Protein AF-0000000080700950 (afdb_homodimer)

Sequence (596 aa):
MIGVIGSISTDFVVTTNRVPKQGETVYGQAFETTFGGKGANQAVAAARLGGRVQMFGCVGGDQFGQETKANLARNGVDVTAIKTIEDTTTGSAHITVFEGDNAIVYVPGANQEVTVDYLKSVEADLLACTYFVIQNEIPMPSIQYLIDLADAHDIKVTYDPAPFIEIDKAYLEKVDYLLPNETEAKEMFGDQDVDALLGQYPAQLLITMGGDGIRYHDGEVAVHVPAIKGEVVDTTGAGDTFSGAFTVALSKGNSLADAIQFASIAGSLSVQKFGAQGGMPTIDALKAHEKFNDSWQVMIGVIGSISTDFVVTTNRVPKQGETVYGQAFETTFGGKGANQAVAAARLGGRVQMFGCVGGDQFGQETKANLARNGVDVTAIKTIEDTTTGSAHITVFEGDNAIVYVPGANQEVTVDYLKSVEADLLACTYFVIQNEIPMPSIQYLIDLADAHDIKVTYDPAPFIEIDKAYLEKVDYLLPNETEAKEMFGDQDVDALLGQYPAQLLITMGGDGIRYHDGEVAVHVPAIKGEVVDTTGAGDTFSGAFTVALSKGNSLADAIQFASIAGSLSVQKFGAQGGMPTIDALKAHEKFNDSWQV

Nearest PDB structures (foldseek):
  7agh-assembly2_A  TM=8.611E-01  e=5.279E-25  Escherichia coli K-12
  7vtg-assembly2_D  TM=8.620E-01  e=3.568E-21  Escherichia coli
  7vtf-assembly1_A  TM=8.578E-01  e=5.994E-21  Escherichia coli
  7vtf-assembly1_B  TM=8.514E-01  e=1.597E-20  Escherichia coli
  2hlz-assembly1_B  TM=7.721E-01  e=1.436E-17  Homo sapiens

Structure (mmCIF, N/CA/C/O backbone):
data_AF-0000000080700950-model_v1
#
loop_
_entity.id
_entity.type
_entity.pdbx_description
1 polymer Ribokinase
#
loop_
_atom_site.group_PDB
_atom_site.id
_atom_site.type_symbol
_atom_site.label_atom_id
_atom_site.label_alt_id
_atom_site.label_comp_id
_atom_site.label_asym_id
_atom_site.label_entity_id
_atom_site.label_seq_id
_atom_site.pdbx_PDB_ins_code
_atom_site.Cartn_x
_atom_site.Cartn_y
_atom_site.Cartn_z
_atom_site.occupancy
_atom_site.B_iso_or_equiv
_atom_site.auth_seq_id
_atom_site.auth_comp_id
_atom_site.auth_asym_id
_atom_site.auth_atom_id
_atom_site.pdbx_PDB_model_num
ATOM 1 N N . MET A 1 1 ? -2.334 22.328 26.938 1 95.75 1 MET A N 1
ATOM 2 C CA . MET A 1 1 ? -2.428 21.172 26.047 1 95.75 1 MET A CA 1
ATOM 3 C C . MET A 1 1 ? -2.752 21.609 24.625 1 95.75 1 MET A C 1
ATOM 5 O O . MET A 1 1 ? -3.572 22.5 24.406 1 95.75 1 MET A O 1
ATOM 9 N N . ILE A 1 2 ? -2.01 21.125 23.672 1 98.75 2 ILE A N 1
ATOM 10 C CA . ILE A 1 2 ? -2.271 21.375 22.266 1 98.75 2 ILE A CA 1
ATOM 11 C C . ILE A 1 2 ? -3.125 20.25 21.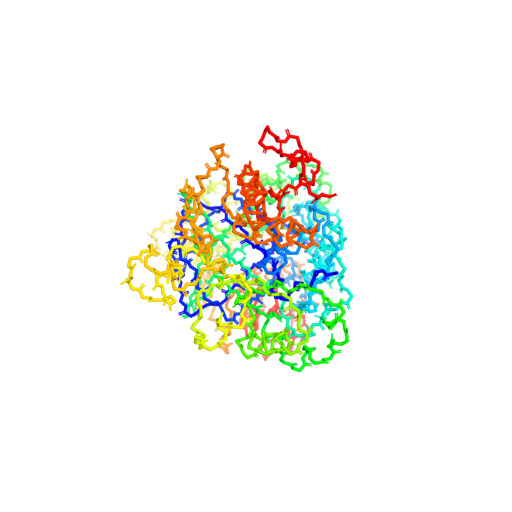688 1 98.75 2 ILE A C 1
ATOM 13 O O . ILE A 1 2 ? -2.74 19.078 21.75 1 98.75 2 ILE A O 1
ATOM 17 N N . GLY A 1 3 ? -4.332 20.547 21.234 1 98.88 3 GLY A N 1
ATOM 18 C CA . GLY A 1 3 ? -5.156 19.594 20.5 1 98.88 3 GLY A CA 1
ATOM 19 C C . GLY A 1 3 ? -4.93 19.641 19 1 98.88 3 GLY A C 1
ATOM 20 O O . GLY A 1 3 ? -5.133 20.688 18.375 1 98.88 3 GLY A O 1
ATOM 21 N N . VAL A 1 4 ? -4.441 18.578 18.453 1 98.94 4 VAL A N 1
ATOM 22 C CA . VAL A 1 4 ? -4.371 18.438 17 1 98.94 4 VAL A CA 1
ATOM 23 C C . VAL A 1 4 ? -5.562 17.641 16.484 1 98.94 4 VAL A C 1
ATOM 25 O O . VAL A 1 4 ? -5.762 16.484 16.891 1 98.94 4 VAL A O 1
ATOM 28 N N . ILE A 1 5 ? -6.422 18.234 15.664 1 98.94 5 ILE A N 1
ATOM 29 C CA . ILE A 1 5 ? -7.586 17.562 15.109 1 98.94 5 ILE A CA 1
ATOM 30 C C . ILE A 1 5 ? -7.406 17.359 13.609 1 98.94 5 ILE A C 1
ATOM 32 O O . ILE A 1 5 ? -7.301 18.344 12.859 1 98.94 5 ILE A O 1
ATOM 36 N N . GLY A 1 6 ? -7.305 16.078 13.227 1 98.44 6 GLY A N 1
ATOM 37 C CA . GLY A 1 6 ? -7.086 15.961 11.797 1 98.44 6 GLY A CA 1
ATOM 38 C C . GLY A 1 6 ? -6.832 14.531 11.352 1 98.44 6 GLY A C 1
ATOM 39 O O . GLY A 1 6 ? -7.34 13.586 11.953 1 98.44 6 GLY A O 1
ATOM 40 N N . SER A 1 7 ? -6.172 14.461 10.219 1 98.69 7 SER A N 1
ATOM 41 C CA . SER A 1 7 ? -6.039 13.195 9.5 1 98.69 7 SER A CA 1
ATOM 42 C C . SER A 1 7 ? -4.926 12.336 10.094 1 98.69 7 SER A C 1
ATOM 44 O O . SER A 1 7 ? -3.91 12.859 10.547 1 98.69 7 SER A O 1
ATOM 46 N N . ILE A 1 8 ? -5.133 11.102 10.125 1 98.81 8 ILE A N 1
ATOM 47 C CA . ILE A 1 8 ? -4.184 10.039 10.43 1 98.81 8 ILE A CA 1
ATOM 48 C C . ILE A 1 8 ? -4.125 9.047 9.266 1 98.81 8 ILE A C 1
ATOM 50 O O . ILE A 1 8 ? -5.152 8.492 8.867 1 98.81 8 ILE A O 1
ATOM 54 N N . SER A 1 9 ? -2.918 8.914 8.695 1 98.19 9 SER A N 1
ATOM 55 C CA . SER A 1 9 ? -2.861 8.086 7.496 1 98.19 9 SER A CA 1
ATOM 56 C C . SER A 1 9 ? -1.561 7.293 7.434 1 98.19 9 SER A C 1
ATOM 58 O O . SER A 1 9 ? -0.612 7.586 8.164 1 98.19 9 SER A O 1
ATOM 60 N N . THR A 1 10 ? -1.541 6.289 6.66 1 97.56 10 THR A N 1
ATOM 61 C CA . THR A 1 10 ? -0.337 5.578 6.242 1 97.56 10 THR A CA 1
ATOM 62 C C . THR A 1 10 ? 0.014 5.914 4.797 1 97.56 10 THR A C 1
ATOM 64 O O . THR A 1 10 ? -0.865 5.965 3.932 1 97.56 10 THR A O 1
ATOM 67 N N . ASP A 1 11 ? 1.273 6.188 4.598 1 96.44 11 ASP A N 1
ATOM 68 C CA . ASP A 1 11 ? 1.759 6.438 3.242 1 96.44 11 ASP A CA 1
ATOM 69 C C . ASP A 1 11 ? 2.396 5.188 2.646 1 96.44 11 ASP A C 1
ATOM 71 O O . ASP A 1 11 ? 3.314 4.609 3.234 1 96.44 11 ASP A O 1
ATOM 75 N N . PHE A 1 12 ? 1.87 4.75 1.514 1 96.25 12 PHE A N 1
ATOM 76 C CA . PHE A 1 12 ? 2.436 3.658 0.731 1 96.25 12 PHE A CA 1
ATOM 77 C C . PHE A 1 12 ? 3.254 4.195 -0.437 1 96.25 12 PHE A C 1
ATOM 79 O O . PHE A 1 12 ? 2.697 4.715 -1.406 1 96.25 12 PHE A O 1
ATOM 86 N N . VAL A 1 13 ? 4.594 4.004 -0.353 1 94.62 13 VAL A N 1
ATOM 87 C CA . VAL A 1 13 ? 5.484 4.648 -1.314 1 94.62 13 VAL A CA 1
ATOM 88 C C . VAL A 1 13 ? 6.16 3.588 -2.18 1 94.62 13 VAL A C 1
ATOM 90 O O . VAL A 1 13 ? 6.926 2.762 -1.674 1 94.62 13 VAL A O 1
ATOM 93 N N . VAL A 1 14 ? 5.863 3.566 -3.441 1 95.94 14 VAL A N 1
ATOM 94 C CA . VAL A 1 14 ? 6.527 2.666 -4.379 1 95.94 14 VAL A CA 1
ATOM 95 C C . VAL A 1 14 ? 7.375 3.473 -5.355 1 95.94 14 VAL A C 1
ATOM 97 O O . VAL A 1 14 ? 6.93 4.492 -5.883 1 95.94 14 VAL A O 1
ATOM 100 N N . THR A 1 15 ? 8.641 3.096 -5.508 1 95 15 THR A N 1
ATOM 101 C CA . THR A 1 15 ? 9.555 3.725 -6.445 1 95 15 THR A CA 1
ATOM 102 C C . THR A 1 15 ? 9.727 2.865 -7.695 1 95 15 THR A C 1
ATOM 104 O O . THR A 1 15 ? 9.922 1.652 -7.602 1 95 15 THR A O 1
ATOM 107 N N . THR A 1 16 ? 9.586 3.471 -8.875 1 95.12 16 THR A N 1
ATOM 108 C CA . THR A 1 16 ? 9.703 2.746 -10.133 1 95.12 16 THR A CA 1
ATOM 109 C C . THR A 1 16 ? 10.508 3.559 -11.148 1 95.12 16 THR A C 1
ATOM 111 O O . THR A 1 16 ? 10.703 4.762 -10.969 1 95.12 16 THR A O 1
ATOM 114 N N . ASN A 1 17 ? 11.125 2.916 -12.094 1 92.62 17 ASN A N 1
ATOM 115 C CA . ASN A 1 17 ? 11.844 3.598 -13.164 1 92.62 17 ASN A CA 1
ATOM 116 C C . ASN A 1 17 ? 10.953 3.822 -14.383 1 92.62 17 ASN A C 1
ATOM 118 O O . ASN A 1 17 ? 11.367 4.477 -15.344 1 92.62 17 ASN A O 1
ATOM 122 N N . ARG A 1 18 ? 9.781 3.289 -14.367 1 90.25 18 ARG A N 1
ATOM 123 C CA . ARG A 1 18 ? 8.805 3.449 -15.438 1 90.25 18 ARG A CA 1
ATOM 124 C C . ARG A 1 18 ? 7.383 3.463 -14.875 1 90.25 18 ARG A C 1
ATOM 126 O O . ARG A 1 18 ? 7.004 2.574 -14.109 1 90.25 18 ARG A O 1
ATOM 133 N N . VAL A 1 19 ? 6.566 4.488 -15.227 1 87.31 19 VAL A N 1
ATOM 134 C CA . VAL A 1 19 ? 5.172 4.539 -14.797 1 87.31 19 VAL A CA 1
ATOM 135 C C . VAL A 1 19 ? 4.336 3.594 -15.656 1 87.31 19 VAL A C 1
ATOM 137 O O . VAL A 1 19 ? 4.363 3.672 -16.891 1 87.31 19 VAL A O 1
ATOM 140 N N . PRO A 1 20 ? 3.637 2.693 -15.031 1 89.69 20 PRO A N 1
ATOM 141 C CA . PRO A 1 20 ? 2.832 1.771 -15.836 1 89.69 20 PRO A CA 1
ATOM 142 C C . PRO A 1 20 ? 1.659 2.461 -16.531 1 89.69 20 PRO A C 1
ATOM 144 O O . PRO A 1 20 ? 1.038 3.357 -15.953 1 89.69 20 PRO A O 1
ATOM 147 N N . LYS A 1 21 ? 1.437 2.053 -17.781 1 87.25 21 LYS A N 1
ATOM 148 C CA . LYS A 1 21 ? 0.192 2.414 -18.453 1 87.25 21 LYS A CA 1
ATOM 149 C C . LYS A 1 21 ? -0.954 1.509 -18.016 1 87.25 21 LYS A C 1
ATOM 151 O O . LYS A 1 21 ? -0.729 0.485 -17.359 1 87.25 21 LYS A O 1
ATOM 156 N N . GLN A 1 22 ? -2.203 1.988 -18.281 1 84.81 22 GLN A N 1
ATOM 157 C CA . GLN A 1 22 ? -3.338 1.112 -18 1 84.81 22 GLN A CA 1
ATOM 158 C C . GLN A 1 22 ? -3.154 -0.25 -18.672 1 84.81 22 GLN A C 1
ATOM 160 O O . GLN A 1 22 ? -2.74 -0.331 -19.828 1 84.81 22 GLN A O 1
ATOM 165 N N . GLY A 1 23 ? -3.434 -1.32 -17.938 1 81.69 23 GLY A N 1
ATOM 166 C CA . GLY A 1 23 ? -3.291 -2.678 -18.438 1 81.69 23 GLY A CA 1
ATOM 167 C C . GLY A 1 23 ? -1.865 -3.191 -18.375 1 81.69 23 GLY A C 1
ATOM 168 O O . GLY A 1 23 ? -1.596 -4.336 -18.734 1 81.69 23 GLY A O 1
ATOM 169 N N . GLU A 1 24 ? -0.97 -2.334 -17.875 1 87.56 24 GLU A N 1
ATOM 170 C CA . GLU A 1 24 ? 0.445 -2.691 -17.906 1 87.56 24 GLU A CA 1
ATOM 171 C C . GLU A 1 24 ? 0.968 -2.99 -16.516 1 87.56 24 GLU A C 1
ATOM 173 O O . GLU A 1 24 ? 0.492 -2.414 -15.523 1 87.56 24 GLU A O 1
ATOM 178 N N . THR A 1 25 ? 1.869 -3.951 -16.484 1 88.81 25 THR A N 1
ATOM 179 C CA . THR A 1 25 ? 2.648 -4.234 -15.281 1 88.81 25 THR A CA 1
ATOM 180 C C . THR A 1 25 ? 4.109 -3.836 -15.477 1 88.81 25 THR A C 1
ATOM 182 O O . THR A 1 25 ? 4.727 -4.195 -16.484 1 88.81 25 THR A O 1
ATOM 185 N N . VAL A 1 26 ? 4.613 -3.049 -14.586 1 93.81 26 VAL A N 1
ATOM 186 C CA . VAL A 1 26 ? 6.027 -2.699 -14.633 1 93.81 26 VAL A CA 1
ATOM 187 C C . VAL A 1 26 ? 6.707 -3.119 -13.328 1 93.81 26 VAL A C 1
ATOM 189 O O . VAL A 1 26 ? 6.035 -3.35 -12.32 1 93.81 26 VAL A O 1
ATOM 192 N N . TYR A 1 27 ? 8.047 -3.256 -13.375 1 93.12 27 TYR A N 1
ATOM 193 C CA . TYR A 1 27 ? 8.805 -3.592 -12.172 1 93.12 27 TYR A CA 1
ATOM 194 C C . TYR A 1 27 ? 9.195 -2.334 -11.398 1 93.12 27 TYR A C 1
ATOM 196 O O . TYR A 1 27 ? 9.648 -1.353 -11.992 1 93.12 27 TYR A O 1
ATOM 204 N N . GLY A 1 28 ? 8.938 -2.359 -10.18 1 94.81 28 GLY A N 1
ATOM 205 C CA . GLY A 1 28 ? 9.391 -1.305 -9.289 1 94.81 28 GLY A CA 1
ATOM 206 C C . GLY A 1 28 ? 10.758 -1.578 -8.688 1 94.81 28 GLY A C 1
ATOM 207 O O . GLY A 1 28 ? 11.273 -2.689 -8.789 1 94.81 28 GLY A O 1
ATOM 208 N N . GLN A 1 29 ? 11.32 -0.558 -7.996 1 93.56 29 GLN A N 1
ATOM 209 C CA . GLN A 1 29 ? 12.656 -0.632 -7.414 1 93.56 29 GLN A CA 1
ATOM 210 C C . GLN A 1 29 ? 12.586 -0.815 -5.898 1 93.56 29 GLN A C 1
ATOM 212 O O . GLN A 1 29 ? 13.422 -1.506 -5.312 1 93.56 29 GLN A O 1
ATOM 217 N N . ALA A 1 30 ? 11.594 -0.174 -5.367 1 93.62 30 ALA A N 1
ATOM 218 C CA . ALA A 1 30 ? 11.508 -0.186 -3.908 1 93.62 30 ALA A CA 1
ATOM 219 C C . ALA A 1 30 ? 10.078 0.092 -3.445 1 93.62 30 ALA A C 1
ATOM 221 O O . ALA A 1 30 ? 9.297 0.715 -4.164 1 93.62 30 ALA A O 1
ATOM 222 N N . PHE A 1 31 ? 9.836 -0.435 -2.264 1 95.06 31 PHE A N 1
ATOM 223 C CA . PHE A 1 31 ? 8.578 -0.182 -1.574 1 95.06 31 PHE A CA 1
ATOM 224 C C . PHE A 1 31 ? 8.82 0.089 -0.093 1 95.06 31 PHE A C 1
ATOM 226 O O . PHE A 1 31 ? 9.648 -0.566 0.537 1 95.06 31 PHE A O 1
ATOM 233 N N . GLU A 1 32 ? 8.047 1.122 0.414 1 92.44 32 GLU A N 1
ATOM 234 C CA . GLU A 1 32 ? 8.086 1.389 1.849 1 92.44 32 GLU A CA 1
ATOM 235 C C . GLU A 1 32 ? 6.77 1.979 2.34 1 92.44 32 GLU A C 1
ATOM 237 O O . GLU A 1 32 ? 6.02 2.574 1.562 1 92.44 32 GLU A O 1
ATOM 242 N N . THR A 1 33 ? 6.461 1.729 3.568 1 93.38 33 THR A N 1
ATOM 243 C CA . THR A 1 33 ? 5.359 2.393 4.25 1 93.38 33 THR A CA 1
ATOM 244 C C . THR A 1 33 ? 5.883 3.424 5.246 1 93.38 33 THR A C 1
ATOM 246 O O . THR A 1 33 ? 6.887 3.188 5.926 1 93.38 33 THR A O 1
ATOM 249 N N . THR A 1 34 ? 5.328 4.562 5.293 1 94.12 34 THR A N 1
ATOM 250 C CA . THR A 1 34 ? 5.625 5.582 6.293 1 94.12 34 THR A CA 1
ATOM 251 C C . THR A 1 34 ? 4.344 6.109 6.926 1 94.12 34 THR A C 1
ATOM 253 O O . THR A 1 34 ? 3.244 5.84 6.438 1 94.12 34 THR A O 1
ATOM 256 N N . PHE A 1 35 ? 4.48 6.73 8.031 1 97 35 PHE A N 1
ATOM 257 C CA . PHE A 1 35 ? 3.344 7.34 8.711 1 97 35 PHE A CA 1
ATOM 258 C C . PHE A 1 35 ? 3.049 8.727 8.141 1 97 35 PHE A C 1
ATOM 260 O O . PHE A 1 35 ? 3.965 9.516 7.906 1 97 35 PHE A O 1
ATOM 267 N N . GLY A 1 36 ? 1.742 8.938 7.859 1 96.62 36 GLY A N 1
ATOM 268 C CA . GLY A 1 36 ? 1.329 10.203 7.273 1 96.62 36 GLY A CA 1
ATOM 269 C C . GLY A 1 36 ? 0.028 10.734 7.852 1 96.62 36 GLY A C 1
ATOM 270 O O . GLY A 1 36 ? -0.382 10.328 8.938 1 96.62 36 GLY A O 1
ATOM 271 N N . GLY A 1 37 ? -0.574 11.656 7.059 1 97.19 37 GLY A N 1
ATOM 272 C CA . GLY A 1 37 ? -1.686 12.453 7.562 1 97.19 37 GLY A CA 1
ATOM 273 C C . GLY A 1 37 ? -1.253 13.789 8.141 1 97.19 37 GLY A C 1
ATOM 274 O O . GLY A 1 37 ? -0.481 13.836 9.094 1 97.19 37 GLY A O 1
ATOM 275 N N . LYS A 1 38 ? -1.785 14.758 7.543 1 97.62 38 LYS A N 1
ATOM 276 C CA . LYS A 1 38 ? -1.337 16.078 7.973 1 97.62 38 LYS A CA 1
ATOM 277 C C . LYS A 1 38 ? -1.528 16.266 9.477 1 97.62 38 LYS A C 1
ATOM 279 O O . LYS A 1 38 ? -0.648 16.797 10.156 1 97.62 38 LYS A O 1
ATOM 284 N N . GLY A 1 39 ? -2.684 15.898 9.945 1 98.62 39 GLY A N 1
ATOM 285 C CA . GLY A 1 39 ? -2.912 15.977 11.375 1 98.62 39 GLY A CA 1
ATOM 286 C C . GLY A 1 39 ? -1.891 15.203 12.188 1 98.62 39 GLY A C 1
ATOM 287 O O . GLY A 1 39 ? -1.271 15.75 13.102 1 98.62 39 GLY A O 1
ATOM 288 N N . ALA A 1 40 ? -1.73 13.969 11.859 1 98.81 40 ALA A N 1
ATOM 289 C CA . ALA A 1 40 ? -0.778 13.117 12.562 1 98.81 40 ALA A CA 1
ATOM 290 C C . ALA A 1 40 ? 0.638 13.68 12.469 1 98.81 40 ALA A C 1
ATOM 292 O O . ALA A 1 40 ? 1.39 13.656 13.445 1 98.81 40 ALA A O 1
ATOM 293 N N . ASN A 1 41 ? 1.031 14.125 11.312 1 98.38 41 ASN A N 1
ATOM 294 C CA . ASN A 1 41 ? 2.342 14.742 11.133 1 98.38 41 ASN A CA 1
ATOM 295 C C . ASN A 1 41 ? 2.537 15.93 12.062 1 98.38 41 ASN A C 1
ATOM 297 O O . ASN A 1 41 ? 3.574 16.047 12.719 1 98.38 41 ASN A O 1
ATOM 301 N N . GLN A 1 42 ? 1.58 16.781 12.07 1 98.81 42 GLN A N 1
ATOM 302 C CA . GLN A 1 42 ? 1.662 17.969 12.898 1 98.81 42 GLN A CA 1
ATOM 303 C C . GLN A 1 42 ? 1.72 17.609 14.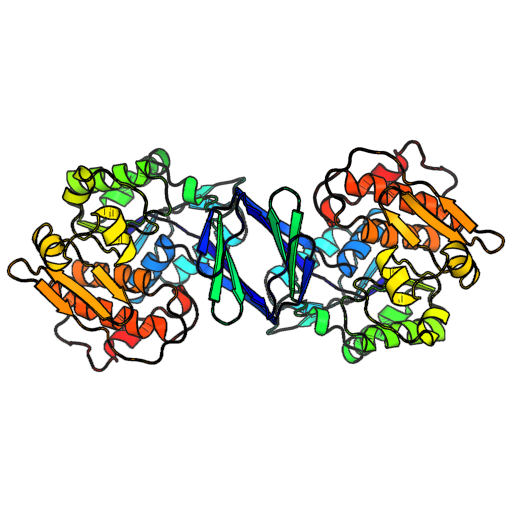383 1 98.81 42 GLN A C 1
ATOM 305 O O . GLN A 1 42 ? 2.441 18.25 15.156 1 98.81 42 GLN A O 1
ATOM 310 N N . ALA A 1 43 ? 0.988 16.594 14.781 1 98.88 43 ALA A N 1
ATOM 311 C CA . ALA A 1 43 ? 1 16.125 16.156 1 98.88 43 ALA A CA 1
ATOM 312 C C . ALA A 1 43 ? 2.383 15.609 16.562 1 98.88 43 ALA A C 1
ATOM 314 O O . ALA A 1 43 ? 2.9 15.961 17.625 1 98.88 43 ALA A O 1
ATOM 315 N N . VAL A 1 44 ? 2.979 14.812 15.703 1 98.81 44 VAL A N 1
ATOM 316 C CA . VAL A 1 44 ? 4.301 14.258 15.977 1 98.81 44 VAL A CA 1
ATOM 317 C C . VAL A 1 44 ? 5.328 15.383 16.062 1 98.81 44 VAL A C 1
ATOM 319 O O . VAL A 1 44 ? 6.164 15.406 16.969 1 98.81 44 VAL A O 1
ATOM 322 N N . ALA A 1 45 ? 5.25 16.312 15.102 1 98.62 45 ALA A N 1
ATOM 323 C CA . ALA A 1 45 ? 6.168 17.453 15.102 1 98.62 45 ALA A CA 1
ATOM 324 C C . ALA A 1 45 ? 6.074 18.219 16.422 1 98.62 45 ALA A C 1
ATOM 326 O O . ALA A 1 45 ? 7.098 18.531 17.031 1 98.62 45 ALA A O 1
ATOM 327 N N . ALA A 1 46 ? 4.887 18.516 16.859 1 98.75 46 ALA A N 1
ATOM 328 C CA . ALA A 1 46 ? 4.664 19.266 18.078 1 98.75 46 ALA A CA 1
ATOM 329 C C . ALA A 1 46 ? 5.18 18.5 19.297 1 98.75 46 ALA A C 1
ATOM 331 O O . ALA A 1 46 ? 5.875 19.062 20.156 1 98.75 46 ALA A O 1
ATOM 332 N N . ALA A 1 47 ? 4.871 17.219 19.344 1 98.75 47 ALA A N 1
ATOM 333 C CA . ALA A 1 47 ? 5.25 16.406 20.5 1 98.75 47 ALA A CA 1
ATOM 334 C C . ALA A 1 47 ? 6.766 16.266 20.594 1 98.75 47 ALA A C 1
ATOM 336 O O . ALA A 1 47 ? 7.336 16.406 21.688 1 98.75 47 ALA A O 1
ATOM 337 N N . ARG A 1 48 ? 7.426 16.031 19.516 1 98.44 48 ARG A N 1
ATOM 338 C CA . ARG A 1 48 ? 8.875 15.859 19.5 1 98.44 48 ARG A CA 1
ATOM 339 C C . ARG A 1 48 ? 9.578 17.141 19.969 1 98.44 48 ARG A C 1
ATOM 341 O O . ARG A 1 48 ? 10.711 17.078 20.453 1 98.44 48 ARG A O 1
ATOM 348 N N . LEU A 1 49 ? 8.922 18.234 19.828 1 98.19 49 LEU A N 1
ATOM 349 C CA . LEU A 1 49 ? 9.539 19.516 20.141 1 98.19 49 LEU A CA 1
ATOM 350 C C . LEU A 1 49 ? 9.094 20.016 21.516 1 98.19 49 LEU A C 1
ATOM 352 O O . LEU A 1 49 ? 9.211 21.203 21.828 1 98.19 49 LEU A O 1
ATOM 356 N N . GLY A 1 50 ? 8.438 19.078 22.312 1 97.12 50 GLY A N 1
ATOM 357 C CA . GLY A 1 50 ? 8.203 19.344 23.719 1 97.12 50 GLY A CA 1
ATOM 358 C C . GLY A 1 50 ? 6.77 19.75 24.016 1 97.12 50 GLY A C 1
ATOM 359 O O . GLY A 1 50 ? 6.441 20.109 25.141 1 97.12 50 GLY A O 1
ATOM 360 N N . GLY A 1 51 ? 5.902 19.734 23.078 1 98.12 51 GLY A N 1
ATOM 361 C CA . GLY A 1 51 ? 4.5 20.047 23.312 1 98.12 51 GLY A CA 1
ATOM 362 C C . GLY A 1 51 ? 3.752 18.938 24.016 1 98.12 51 GLY A C 1
ATOM 363 O O . GLY A 1 51 ? 4.055 17.75 23.828 1 98.12 51 GLY A O 1
ATOM 364 N N . ARG A 1 52 ? 2.887 19.266 24.922 1 98.25 52 ARG A N 1
ATOM 365 C CA . ARG A 1 52 ? 1.871 18.328 25.406 1 98.25 52 ARG A CA 1
ATOM 366 C C . ARG A 1 52 ? 0.711 18.234 24.422 1 98.25 52 ARG A C 1
ATOM 368 O O . ARG A 1 52 ? -0.125 19.141 24.344 1 98.25 52 ARG A O 1
ATOM 375 N N . VAL A 1 53 ? 0.672 17.141 23.703 1 98.81 53 VAL A N 1
ATOM 376 C CA . VAL A 1 53 ? -0.187 17.078 22.531 1 98.81 53 VAL A CA 1
ATOM 377 C C . VAL A 1 53 ? -1.211 15.953 22.703 1 98.81 53 VAL A C 1
ATOM 379 O O . VAL A 1 53 ? -0.872 14.859 23.156 1 98.81 53 VAL A O 1
ATOM 382 N N . GLN A 1 54 ? -2.426 16.203 22.406 1 98.94 54 GLN A N 1
ATOM 383 C CA . GLN A 1 54 ? -3.459 15.18 22.234 1 98.94 54 GLN A CA 1
ATOM 384 C C . GLN A 1 54 ? -3.975 15.172 20.797 1 98.94 54 GLN A C 1
ATOM 386 O O . GLN A 1 54 ? -4.266 16.234 20.219 1 98.94 54 GLN A O 1
ATOM 391 N N . MET A 1 55 ? -4.027 14 20.203 1 98.94 55 MET A N 1
ATOM 392 C CA . MET A 1 55 ? -4.527 13.828 18.844 1 98.94 55 MET A CA 1
ATOM 393 C C . MET A 1 55 ? -6.004 13.453 18.844 1 98.94 55 MET A C 1
ATOM 395 O O . MET A 1 55 ? -6.426 12.562 19.578 1 98.94 55 MET A O 1
ATOM 399 N N . PHE A 1 56 ? -6.793 14.203 18.125 1 98.94 56 PHE A N 1
ATOM 400 C CA . PHE A 1 56 ? -8.188 13.883 17.844 1 98.94 56 PHE A CA 1
ATOM 401 C C . PHE A 1 56 ? -8.375 13.461 16.391 1 98.94 56 PHE A C 1
ATOM 403 O O . PHE A 1 56 ? -8.016 14.203 15.477 1 98.94 56 PHE A O 1
ATOM 410 N N . GLY A 1 57 ? -8.844 12.344 16.141 1 98.88 57 GLY A N 1
ATOM 411 C CA . GLY A 1 57 ? -9.016 11.781 14.82 1 98.88 57 GLY A CA 1
ATOM 412 C C . GLY A 1 57 ? -9.57 10.375 14.836 1 98.88 57 GLY A C 1
ATOM 413 O O . GLY A 1 57 ? -9.93 9.852 15.891 1 98.88 57 GLY A O 1
ATOM 414 N N . CYS A 1 58 ? -9.727 9.828 13.656 1 98.88 58 CYS A N 1
ATOM 415 C CA . CYS A 1 58 ? -10.281 8.492 13.5 1 98.88 58 CYS A CA 1
ATOM 416 C C . CYS A 1 58 ? -9.359 7.605 12.672 1 98.88 58 CYS A C 1
ATOM 418 O O . CYS A 1 58 ? -8.688 8.086 11.758 1 98.88 58 CYS A O 1
ATOM 420 N N . VAL A 1 59 ? -9.297 6.352 13.031 1 98.75 59 VAL A N 1
ATOM 421 C CA . VAL A 1 59 ? -8.586 5.332 12.266 1 98.75 59 VAL A CA 1
ATOM 422 C C . VAL A 1 59 ? -9.516 4.152 11.984 1 98.75 59 VAL A C 1
ATOM 424 O O . VAL A 1 59 ? -10.57 4.023 12.617 1 98.75 59 VAL A O 1
ATOM 427 N N . GLY A 1 60 ? -9.211 3.41 10.969 1 98 60 GLY A N 1
ATOM 428 C CA . GLY A 1 60 ? -9.977 2.213 10.672 1 98 60 GLY A CA 1
ATOM 429 C C . GLY A 1 60 ? -9.672 1.06 11.609 1 98 60 GLY A C 1
ATOM 430 O O . GLY A 1 60 ? -8.727 1.127 12.398 1 98 60 GLY A O 1
ATOM 431 N N . GLY A 1 61 ? -10.578 0.022 11.578 1 95.88 61 GLY A N 1
ATOM 432 C CA . GLY A 1 61 ? -10.344 -1.186 12.359 1 95.88 61 GLY A CA 1
ATOM 433 C C . GLY A 1 61 ? -9.336 -2.125 11.719 1 95.88 61 GLY A C 1
ATOM 434 O O . GLY A 1 61 ? -9.461 -3.346 11.836 1 95.88 61 GLY A O 1
ATOM 435 N N . ASP A 1 62 ? -8.391 -1.614 11.008 1 92.88 62 ASP A N 1
ATOM 436 C CA . ASP A 1 62 ? -7.395 -2.412 10.312 1 92.88 62 ASP A CA 1
ATOM 437 C C . ASP A 1 62 ? -6.031 -2.303 10.984 1 92.88 62 ASP A C 1
ATOM 439 O O . ASP A 1 62 ? -5.895 -1.642 12.016 1 92.88 62 ASP A O 1
ATOM 443 N N . GLN A 1 63 ? -5.039 -3.037 10.445 1 91.31 63 GLN A N 1
ATOM 444 C CA . GLN A 1 63 ? -3.707 -3.068 11.047 1 91.31 63 GLN A CA 1
ATOM 445 C C . GLN A 1 63 ? -3.041 -1.697 10.977 1 91.31 63 GLN A C 1
ATOM 447 O O . GLN A 1 63 ? -2.283 -1.324 11.875 1 91.31 63 GLN A O 1
ATOM 452 N N . PHE A 1 64 ? -3.344 -0.959 9.977 1 96 64 PHE A N 1
ATOM 453 C CA . PHE A 1 64 ? -2.727 0.35 9.805 1 96 64 PHE A CA 1
ATOM 454 C C . PHE A 1 64 ? -3.203 1.318 10.883 1 96 64 PHE A C 1
ATOM 456 O O . PHE A 1 64 ? -2.438 2.166 11.344 1 96 64 PHE A O 1
ATOM 463 N N . GLY A 1 65 ? -4.52 1.199 11.195 1 97.69 65 GLY A N 1
ATOM 464 C CA . GLY A 1 65 ? -5.02 1.986 12.312 1 97.69 65 GLY A CA 1
ATOM 465 C C . GLY A 1 65 ? -4.285 1.721 13.609 1 97.69 65 GLY A C 1
ATOM 466 O O . GLY A 1 65 ? -3.914 2.656 14.32 1 97.69 65 GLY A O 1
ATOM 467 N N . GLN A 1 66 ? -4 0.472 13.875 1 96.31 66 GLN A N 1
ATOM 468 C CA . GLN A 1 66 ? -3.264 0.089 15.078 1 96.31 66 GLN A CA 1
ATOM 469 C C . GLN A 1 66 ? -1.839 0.632 15.047 1 96.31 66 GLN A C 1
ATOM 471 O O . GLN A 1 66 ? -1.354 1.178 16.047 1 96.31 66 GLN A O 1
ATOM 476 N N . GLU A 1 67 ? -1.235 0.53 13.922 1 95.81 67 GLU A N 1
ATOM 477 C CA . GLU A 1 67 ? 0.157 0.946 13.789 1 95.81 67 GLU A CA 1
ATOM 478 C C . GLU A 1 67 ? 0.294 2.463 13.898 1 95.81 67 GLU A C 1
ATOM 480 O O . GLU A 1 67 ? 1.247 2.963 14.492 1 95.81 67 GLU A O 1
ATOM 485 N N . THR A 1 68 ? -0.608 3.154 13.281 1 98.19 68 THR A N 1
ATOM 486 C CA . THR A 1 68 ? -0.541 4.613 13.312 1 98.19 68 THR A CA 1
ATOM 487 C C . THR A 1 68 ? -0.766 5.129 14.734 1 98.19 68 THR A C 1
ATOM 489 O O . THR A 1 68 ? -0.087 6.055 15.18 1 98.19 68 THR A O 1
ATOM 492 N N . LYS A 1 69 ? -1.723 4.527 15.469 1 98.38 69 LYS A N 1
ATOM 493 C CA . LYS A 1 69 ? -1.951 4.906 16.859 1 98.38 69 LYS A CA 1
ATOM 494 C C . LYS A 1 69 ? -0.715 4.633 17.719 1 98.38 69 LYS A C 1
ATOM 496 O O . LYS A 1 69 ? -0.305 5.48 18.516 1 98.38 69 LYS A O 1
ATOM 501 N N . ALA A 1 70 ? -0.15 3.469 17.531 1 98.12 70 ALA A N 1
ATOM 502 C CA . ALA A 1 70 ? 1.047 3.1 18.281 1 98.12 70 ALA A CA 1
ATOM 503 C C . ALA A 1 70 ? 2.197 4.059 18 1 98.12 70 ALA A C 1
ATOM 505 O O . ALA A 1 70 ? 2.949 4.43 18.891 1 98.12 70 ALA A O 1
ATOM 506 N N . ASN A 1 71 ? 2.346 4.398 16.766 1 98.12 71 ASN A N 1
ATOM 507 C CA . ASN A 1 71 ? 3.395 5.336 16.375 1 98.12 71 ASN A CA 1
ATOM 508 C C . ASN A 1 71 ? 3.215 6.691 17.047 1 98.12 71 ASN A C 1
ATOM 510 O O . ASN A 1 71 ? 4.18 7.281 17.531 1 98.12 71 ASN A O 1
ATOM 514 N N . LEU A 1 72 ? 1.969 7.191 16.984 1 98.75 72 LEU A N 1
ATOM 515 C CA . LEU A 1 72 ? 1.681 8.461 17.641 1 98.75 72 LEU A CA 1
ATOM 516 C C . LEU A 1 72 ? 2.045 8.391 19.125 1 98.75 72 LEU A C 1
ATOM 518 O O . LEU A 1 72 ? 2.717 9.289 19.641 1 98.75 72 LEU A O 1
ATOM 522 N N . ALA A 1 73 ? 1.671 7.297 19.766 1 98.69 73 ALA A N 1
ATOM 523 C CA . ALA A 1 73 ? 1.952 7.117 21.188 1 98.69 73 ALA A CA 1
ATOM 524 C C . ALA A 1 73 ? 3.455 7.059 21.453 1 98.69 73 ALA A C 1
ATOM 526 O O . ALA A 1 73 ? 3.949 7.652 22.406 1 98.69 73 ALA A O 1
ATOM 527 N N . ARG A 1 74 ? 4.188 6.371 20.641 1 98 74 ARG A N 1
ATOM 528 C CA . ARG A 1 74 ? 5.633 6.246 20.781 1 98 74 ARG A CA 1
ATOM 529 C C . ARG A 1 74 ? 6.312 7.605 20.656 1 98 74 ARG A C 1
ATOM 531 O O . ARG A 1 74 ? 7.379 7.828 21.234 1 98 74 ARG A O 1
ATOM 538 N N . ASN A 1 75 ? 5.664 8.516 19.953 1 98.5 75 ASN A N 1
ATOM 539 C CA . ASN A 1 75 ? 6.223 9.852 19.766 1 98.5 75 ASN A CA 1
ATOM 540 C C . ASN A 1 75 ? 5.711 10.82 20.828 1 98.5 75 ASN A C 1
ATOM 542 O O . ASN A 1 75 ? 5.867 12.039 20.688 1 98.5 75 ASN A O 1
ATOM 546 N N . GLY A 1 76 ? 4.996 10.336 21.828 1 98.25 76 GLY A N 1
ATOM 547 C CA . GLY A 1 76 ? 4.594 11.141 22.953 1 98.25 76 GLY A CA 1
ATOM 548 C C . GLY A 1 76 ? 3.242 11.805 22.781 1 98.25 76 GLY A C 1
ATOM 549 O O . GLY A 1 76 ? 2.896 12.734 23.5 1 98.25 76 GLY A O 1
ATOM 550 N N . VAL A 1 77 ? 2.467 11.406 21.812 1 98.81 77 VAL A N 1
ATOM 551 C CA . VAL A 1 77 ? 1.146 11.969 21.547 1 98.81 77 VAL A CA 1
ATOM 552 C C . VAL A 1 77 ? 0.088 11.188 22.328 1 98.81 77 VAL A C 1
ATOM 554 O O . VAL A 1 77 ? 0.096 9.953 22.328 1 98.81 77 VAL A O 1
ATOM 557 N N . ASP A 1 78 ? -0.717 11.883 23.094 1 98.88 78 ASP A N 1
ATOM 558 C CA . ASP A 1 78 ? -1.874 11.25 23.734 1 98.88 78 ASP A CA 1
ATOM 559 C C . ASP A 1 78 ? -2.898 10.812 22.688 1 98.88 78 ASP A C 1
ATOM 561 O O . ASP A 1 78 ? -3.461 11.648 21.969 1 98.88 78 ASP A O 1
ATOM 565 N N . VAL A 1 79 ? -3.203 9.555 22.625 1 98.88 79 VAL A N 1
ATOM 566 C CA . VAL A 1 79 ? -4.027 9.016 21.547 1 98.88 79 VAL A CA 1
ATOM 567 C C . VAL A 1 79 ? -5.371 8.555 22.109 1 98.88 79 VAL A C 1
ATOM 569 O O . VAL A 1 79 ? -6.109 7.816 21.453 1 98.88 79 VAL A O 1
ATOM 572 N N . THR A 1 80 ? -5.742 8.938 23.281 1 98.56 80 THR A N 1
ATOM 573 C CA . THR A 1 80 ? -6.91 8.422 23.984 1 98.56 80 THR A CA 1
ATOM 574 C C . THR A 1 80 ? -8.195 8.844 23.281 1 98.56 80 THR A C 1
ATOM 576 O O . THR A 1 80 ? -9.227 8.188 23.422 1 98.56 80 THR A O 1
ATOM 579 N N . ALA A 1 81 ? -8.148 9.93 22.516 1 98.75 81 ALA A N 1
ATOM 580 C CA . ALA A 1 81 ? -9.352 10.453 21.875 1 98.75 81 ALA A CA 1
ATOM 581 C C . ALA A 1 81 ? -9.492 9.922 20.453 1 98.75 81 ALA A C 1
ATOM 583 O O . ALA A 1 81 ? -10.484 10.195 19.781 1 98.75 81 ALA A O 1
ATOM 584 N N . ILE A 1 82 ? -8.5 9.195 19.984 1 98.81 82 ILE A N 1
ATOM 585 C CA . ILE A 1 82 ? -8.602 8.625 18.641 1 98.81 82 ILE A CA 1
ATOM 586 C C . ILE A 1 82 ? -9.648 7.512 18.641 1 98.81 82 ILE A C 1
ATOM 588 O O . ILE A 1 82 ? -9.602 6.602 19.469 1 98.81 82 ILE A O 1
ATOM 592 N N . LYS A 1 83 ? -10.57 7.625 17.766 1 98.69 83 LYS A N 1
ATOM 593 C CA . LYS A 1 83 ? -11.633 6.625 17.656 1 98.69 83 LYS A CA 1
ATOM 594 C C . LYS A 1 83 ? -11.328 5.629 16.531 1 98.69 83 LYS A C 1
ATOM 596 O O . LYS A 1 83 ? -10.938 6.023 15.43 1 98.69 83 LYS A O 1
ATOM 601 N N . THR A 1 84 ? -11.469 4.352 16.812 1 98.56 84 THR A N 1
ATOM 602 C CA . THR A 1 84 ? -11.383 3.312 15.789 1 98.56 84 THR A CA 1
ATOM 603 C C . THR A 1 84 ? -12.75 3.055 15.156 1 98.56 84 THR A C 1
ATOM 605 O O . THR A 1 84 ? -13.719 2.762 15.867 1 98.56 84 THR A O 1
ATOM 608 N N . ILE A 1 85 ? -12.852 3.336 13.883 1 98.25 85 ILE A N 1
ATOM 609 C CA . ILE A 1 85 ? -14.078 3.104 13.133 1 98.25 85 ILE A CA 1
ATOM 610 C C . ILE A 1 85 ? -14.039 1.714 12.5 1 98.25 85 ILE A C 1
ATOM 612 O O . ILE A 1 85 ? -13.266 1.465 11.578 1 98.25 85 ILE A O 1
ATOM 616 N N . GLU A 1 86 ? -14.922 0.857 12.93 1 94.88 86 GLU A N 1
ATOM 617 C CA . GLU A 1 86 ? -14.969 -0.499 12.391 1 94.88 86 GLU A CA 1
ATOM 618 C C . GLU A 1 86 ? -15.445 -0.502 10.945 1 94.88 86 GLU A C 1
ATOM 620 O O . GLU A 1 86 ? -16.141 0.419 10.508 1 94.88 86 GLU A O 1
ATOM 625 N N . ASP A 1 87 ? -15.094 -1.454 10.148 1 90.94 87 ASP A N 1
ATOM 626 C CA . ASP A 1 87 ? -15.531 -1.724 8.781 1 90.94 87 ASP A CA 1
ATOM 627 C C . ASP A 1 87 ? -15.117 -0.595 7.84 1 90.94 87 ASP A C 1
ATOM 629 O O . ASP A 1 87 ? -15.82 -0.295 6.875 1 90.94 87 ASP A O 1
ATOM 633 N N . THR A 1 88 ? -14.234 0.247 8.211 1 94.19 88 THR A N 1
ATOM 634 C CA . THR A 1 88 ? -13.609 1.246 7.352 1 94.19 88 THR A CA 1
ATOM 635 C C . THR A 1 88 ? -12.086 1.13 7.398 1 94.19 88 THR A C 1
ATOM 637 O O . THR A 1 88 ? -11.531 0.544 8.328 1 94.19 88 THR A O 1
ATOM 640 N N . THR A 1 89 ? -11.445 1.594 6.367 1 96 89 THR A N 1
ATOM 641 C CA . THR A 1 89 ? -9.992 1.56 6.32 1 96 89 THR A CA 1
ATOM 642 C C . THR A 1 89 ? -9.398 2.826 6.934 1 96 89 THR A C 1
ATOM 644 O O . THR A 1 89 ? -10.055 3.867 6.973 1 96 89 THR A O 1
ATOM 647 N N . THR A 1 90 ? -8.234 2.693 7.527 1 98.06 90 THR A N 1
ATOM 648 C CA . THR A 1 90 ? -7.461 3.873 7.898 1 98.06 90 THR A CA 1
ATOM 649 C C . THR A 1 90 ? -7.098 4.691 6.664 1 98.06 90 THR A C 1
ATOM 651 O O . THR A 1 90 ? -6.984 4.152 5.562 1 98.06 90 THR A O 1
ATOM 654 N N . GLY A 1 91 ? -7.035 6.031 6.836 1 98.12 91 GLY A N 1
ATOM 655 C CA . GLY A 1 91 ? -6.602 6.855 5.723 1 98.12 91 GLY A CA 1
ATOM 656 C C . GLY A 1 91 ? -5.281 6.406 5.125 1 98.12 91 GLY A C 1
ATOM 657 O O . GLY A 1 91 ? -4.422 5.875 5.832 1 98.12 91 GLY A O 1
ATOM 658 N N . SER A 1 92 ? -5.129 6.625 3.826 1 97.94 92 SER A N 1
ATOM 659 C CA . SER A 1 92 ? -3.908 6.18 3.162 1 97.94 92 SER A CA 1
ATOM 660 C C . SER A 1 92 ? -3.572 7.07 1.97 1 97.94 92 SER A C 1
ATOM 662 O O . SER A 1 92 ? -4.469 7.617 1.325 1 97.94 92 SER A O 1
ATOM 664 N N . ALA A 1 93 ? -2.338 7.293 1.816 1 96.75 93 ALA A N 1
ATOM 665 C CA . ALA A 1 93 ? -1.808 7.914 0.605 1 96.75 93 ALA A CA 1
ATOM 666 C C . ALA A 1 93 ? -0.958 6.926 -0.189 1 96.75 93 ALA A C 1
ATOM 668 O O . ALA A 1 93 ? -0.078 6.266 0.369 1 96.75 93 ALA A O 1
ATOM 669 N N . HIS A 1 94 ? -1.28 6.754 -1.424 1 96.56 94 HIS A N 1
ATOM 670 C CA . HIS A 1 94 ? -0.556 5.871 -2.332 1 96.56 94 HIS A CA 1
ATOM 671 C C . HIS A 1 94 ? 0.32 6.672 -3.293 1 96.56 94 HIS A C 1
ATOM 673 O O . HIS A 1 94 ? -0.189 7.32 -4.207 1 96.56 94 HIS A O 1
ATOM 679 N N . ILE A 1 95 ? 1.61 6.555 -3.033 1 93.94 95 ILE A N 1
ATOM 680 C CA . ILE A 1 95 ? 2.562 7.441 -3.695 1 93.94 95 ILE A CA 1
ATOM 681 C C . ILE A 1 95 ? 3.438 6.637 -4.652 1 93.94 95 ILE A C 1
ATOM 683 O O . ILE A 1 95 ? 4.129 5.703 -4.234 1 93.94 95 ILE A O 1
ATOM 687 N N . THR A 1 96 ? 3.369 6.941 -5.93 1 94.31 96 THR A N 1
ATOM 688 C CA . THR A 1 96 ? 4.297 6.414 -6.926 1 94.31 96 THR A CA 1
ATOM 689 C C . THR A 1 96 ? 5.395 7.43 -7.23 1 94.31 96 THR A C 1
ATOM 691 O O . THR A 1 96 ? 5.109 8.555 -7.648 1 94.31 96 THR A O 1
ATOM 694 N N . VAL A 1 97 ? 6.582 7.066 -6.969 1 92.75 97 VAL A N 1
ATOM 695 C CA . VAL A 1 97 ? 7.734 7.938 -7.195 1 92.75 97 VAL A CA 1
ATOM 696 C C . VAL A 1 97 ? 8.438 7.531 -8.492 1 92.75 97 VAL A C 1
ATOM 698 O O . VAL A 1 97 ? 8.812 6.371 -8.664 1 92.75 97 VAL A O 1
ATOM 701 N N . PHE A 1 98 ? 8.578 8.414 -9.406 1 91.81 98 PHE A N 1
ATOM 702 C CA . PHE A 1 98 ? 9.266 8.227 -10.68 1 91.81 98 PHE A CA 1
ATOM 703 C C . PHE A 1 98 ? 10.109 9.445 -11.031 1 91.81 98 PHE A C 1
ATOM 705 O O . PHE A 1 98 ? 9.594 10.562 -11.094 1 91.81 98 PHE A O 1
ATOM 712 N N . GLU A 1 99 ? 11.422 9.25 -11.211 1 85.62 99 GLU A N 1
ATOM 713 C CA . GLU A 1 99 ? 12.367 10.305 -11.578 1 85.62 99 GLU A CA 1
ATOM 714 C C . GLU A 1 99 ? 12.25 11.508 -10.648 1 85.62 99 GLU A C 1
ATOM 716 O O . GLU A 1 99 ? 12.188 12.648 -11.109 1 85.62 99 GLU A O 1
ATOM 721 N N . GLY A 1 100 ? 12.07 11.258 -9.406 1 79 100 GLY A N 1
ATOM 722 C CA . GLY A 1 100 ? 12.078 12.305 -8.391 1 79 100 GLY A CA 1
ATOM 723 C C . GLY A 1 100 ? 10.75 13.008 -8.242 1 79 100 GLY A C 1
ATOM 724 O O . GLY A 1 100 ? 10.594 13.883 -7.387 1 79 100 GLY A O 1
ATOM 725 N N . ASP A 1 101 ? 9.828 12.617 -9.07 1 85.38 101 ASP A N 1
ATOM 726 C CA . ASP A 1 101 ? 8.492 13.195 -8.977 1 85.38 101 ASP A CA 1
ATOM 727 C C . ASP A 1 101 ? 7.492 12.195 -8.398 1 85.38 101 ASP A C 1
ATOM 729 O O . ASP A 1 101 ? 7.715 10.984 -8.461 1 85.38 101 ASP A O 1
ATOM 733 N N . ASN A 1 102 ? 6.391 12.812 -7.789 1 89.06 102 ASN A N 1
ATOM 734 C CA . ASN A 1 102 ? 5.441 11.938 -7.105 1 89.06 102 ASN A CA 1
ATOM 735 C C . ASN A 1 102 ? 4.035 12.078 -7.68 1 89.06 102 ASN A C 1
ATOM 737 O O . ASN A 1 102 ? 3.621 13.172 -8.062 1 89.06 102 ASN A O 1
ATOM 741 N N . ALA A 1 103 ? 3.355 10.961 -7.887 1 92.25 103 ALA A N 1
ATOM 742 C CA . ALA A 1 103 ? 1.916 10.883 -8.133 1 92.25 103 ALA A CA 1
ATOM 743 C C . ALA A 1 103 ? 1.192 10.25 -6.945 1 92.25 103 ALA A C 1
ATOM 745 O O . ALA A 1 103 ? 1.602 9.203 -6.449 1 92.25 103 ALA A O 1
ATOM 746 N N . ILE A 1 104 ? 0.108 10.961 -6.477 1 93.31 104 ILE A N 1
ATOM 747 C CA . ILE A 1 104 ? -0.457 10.523 -5.207 1 93.31 104 ILE A CA 1
ATOM 748 C C . ILE A 1 104 ? -1.955 10.273 -5.367 1 93.31 104 ILE A C 1
ATOM 750 O O . ILE A 1 104 ? -2.666 11.086 -5.961 1 93.31 104 ILE A O 1
ATOM 754 N N . VAL A 1 105 ? -2.434 9.156 -4.984 1 96.19 105 VAL A N 1
ATOM 755 C CA . VAL A 1 105 ? -3.846 8.875 -4.754 1 96.19 105 VAL A CA 1
ATOM 756 C C . VAL A 1 105 ? -4.125 8.828 -3.254 1 96.19 105 VAL A C 1
ATOM 758 O O . VAL A 1 105 ? -3.596 7.973 -2.543 1 96.19 105 VAL A O 1
ATOM 761 N N . TYR A 1 106 ? -4.926 9.773 -2.844 1 96.44 106 TYR A N 1
ATOM 762 C CA . TYR A 1 106 ? -5.266 9.867 -1.427 1 96.44 106 TYR A CA 1
ATOM 763 C C . TYR A 1 106 ? -6.637 9.258 -1.154 1 96.44 106 TYR A C 1
ATOM 765 O O . TYR A 1 106 ? -7.621 9.625 -1.801 1 96.44 106 TYR A O 1
ATOM 773 N N . VAL A 1 107 ? -6.707 8.32 -0.224 1 97.62 107 VAL A N 1
ATOM 774 C CA . VAL A 1 107 ? -7.961 7.742 0.244 1 97.62 107 VAL A CA 1
ATOM 775 C C . VAL A 1 107 ? -8.219 8.164 1.689 1 97.62 107 VAL A C 1
ATOM 777 O O . VAL A 1 107 ? -7.562 7.672 2.611 1 97.62 107 VAL A O 1
ATOM 780 N N . PRO A 1 108 ? -9.188 8.969 1.899 1 97.5 108 PRO A N 1
ATOM 781 C CA . PRO A 1 108 ? -9.375 9.523 3.24 1 97.5 108 PRO A CA 1
ATOM 782 C C . PRO A 1 108 ? -9.695 8.461 4.285 1 97.5 108 PRO A C 1
ATOM 784 O O . PRO A 1 108 ? -9.258 8.562 5.434 1 97.5 108 PRO A O 1
ATOM 787 N N . GLY A 1 109 ? -10.57 7.402 3.873 1 97.25 109 GLY A N 1
ATOM 788 C CA . GLY A 1 109 ? -10.969 6.363 4.812 1 97.25 109 GLY A CA 1
ATOM 789 C C . GLY A 1 109 ? -11.625 6.914 6.066 1 97.25 109 GLY A C 1
ATOM 790 O O . GLY A 1 109 ? -12.555 7.719 5.98 1 97.25 109 GLY A O 1
ATOM 791 N N . ALA A 1 110 ? -11.078 6.496 7.195 1 98.44 110 ALA A N 1
ATOM 792 C CA . ALA A 1 110 ? -11.641 6.832 8.5 1 98.44 110 ALA A CA 1
ATOM 793 C C . ALA A 1 110 ? -11.523 8.328 8.781 1 98.44 110 ALA A C 1
ATOM 795 O O . ALA A 1 110 ? -12.188 8.852 9.672 1 98.44 110 ALA A O 1
ATOM 796 N N . ASN A 1 111 ? -10.672 9.078 8.109 1 98.56 111 ASN A N 1
ATOM 797 C CA . ASN A 1 111 ? -10.555 10.523 8.312 1 98.56 111 ASN A CA 1
ATOM 798 C C . ASN A 1 111 ? -11.867 11.234 8.016 1 98.56 111 ASN A C 1
ATOM 800 O O . ASN A 1 111 ? -12.125 12.32 8.555 1 98.56 111 ASN A O 1
ATOM 804 N N . GLN A 1 112 ? -12.711 10.617 7.195 1 98 112 GLN A N 1
ATOM 805 C CA . GLN A 1 112 ? -14.016 11.195 6.883 1 98 112 GLN A CA 1
ATOM 806 C C . GLN A 1 112 ? -14.977 11.047 8.055 1 98 112 GLN A C 1
ATOM 808 O O . GLN A 1 112 ? -16.031 11.688 8.086 1 98 112 GLN A O 1
ATOM 813 N N . GLU A 1 113 ? -14.539 10.242 8.984 1 98.62 113 GLU A N 1
ATOM 814 C CA . GLU A 1 113 ? -15.398 9.969 10.133 1 98.62 113 GLU A CA 1
ATOM 815 C C . GLU A 1 113 ? -15.086 10.914 11.289 1 98.62 113 GLU A C 1
ATOM 817 O O . GLU A 1 113 ? -15.656 10.773 12.375 1 98.62 113 GLU A O 1
ATOM 822 N N . VAL A 1 114 ? -14.172 11.828 11.055 1 98.75 114 VAL A N 1
ATOM 823 C CA . VAL A 1 114 ? -14.008 12.914 12.008 1 98.75 114 VAL A CA 1
ATOM 824 C C . VAL A 1 114 ? -15.141 13.93 11.852 1 98.75 114 VAL A C 1
ATOM 826 O O . VAL A 1 114 ? -14.914 15.062 11.43 1 98.75 114 VAL A O 1
ATOM 829 N N . THR A 1 115 ? -16.297 13.555 12.297 1 98.69 115 THR A N 1
ATOM 830 C CA . THR A 1 115 ? -17.531 14.305 12.117 1 98.69 115 THR A CA 1
ATOM 831 C C . THR A 1 115 ? -17.781 15.219 13.312 1 98.69 115 THR A C 1
ATOM 833 O O . THR A 1 115 ? -17.094 15.117 14.328 1 98.69 115 THR A O 1
ATOM 836 N N . VAL A 1 116 ? -18.766 16.094 13.125 1 98.81 116 VAL A N 1
ATOM 837 C CA . VAL A 1 116 ? -19.188 16.953 14.234 1 98.81 116 VAL A CA 1
ATOM 838 C C . VAL A 1 116 ? -19.656 16.078 15.398 1 98.81 116 VAL A C 1
ATOM 840 O O . VAL A 1 116 ? -19.391 16.391 16.562 1 98.81 116 VAL A O 1
ATOM 843 N N . ASP A 1 117 ? -20.344 14.953 15.062 1 98.75 117 ASP A N 1
ATOM 844 C CA . ASP A 1 117 ? -20.812 14.047 16.094 1 98.75 117 ASP A CA 1
ATOM 845 C C . ASP A 1 117 ? -19.641 13.453 16.875 1 98.75 117 ASP A C 1
ATOM 847 O O . ASP A 1 117 ? -19.688 13.352 18.109 1 98.75 117 ASP A O 1
ATOM 851 N N . TYR A 1 118 ? -18.625 13.039 16.188 1 98.69 118 TYR A N 1
ATOM 852 C CA . TYR A 1 118 ? -17.422 12.547 16.859 1 98.69 118 TYR A CA 1
ATOM 853 C C . TYR A 1 118 ? -16.812 13.617 17.75 1 98.69 118 TYR A C 1
ATOM 855 O O . TYR A 1 118 ? -16.5 13.359 18.922 1 98.69 118 TYR A O 1
ATOM 863 N N . LEU A 1 119 ? -16.719 14.875 17.219 1 98.81 119 LEU A N 1
ATOM 864 C CA . LEU A 1 119 ? -16.094 15.961 17.969 1 98.81 119 LEU A CA 1
ATOM 865 C C . LEU A 1 119 ? -16.906 16.297 19.219 1 98.81 119 LEU A C 1
ATOM 867 O O . LEU A 1 119 ? -16.344 16.578 20.281 1 98.81 119 LEU A O 1
ATOM 871 N N . LYS A 1 120 ? -18.219 16.203 19.078 1 98.69 120 LYS A N 1
ATOM 872 C CA . LYS A 1 120 ? -19.078 16.438 20.234 1 98.69 120 LYS A CA 1
ATOM 873 C C . LYS A 1 120 ? -18.875 15.367 21.297 1 98.69 120 LYS A C 1
ATOM 875 O O . LYS A 1 120 ? -18.938 15.656 22.5 1 98.69 120 LYS A O 1
ATOM 880 N N . SER A 1 121 ? -18.578 14.164 20.891 1 98.56 121 SER A N 1
ATOM 881 C CA . SER A 1 121 ? -18.406 13.062 21.828 1 98.56 121 SER A CA 1
ATOM 882 C C . SER A 1 121 ? -17.125 13.219 22.641 1 98.56 121 SER A C 1
ATOM 884 O O . SER A 1 121 ? -17 12.633 23.703 1 98.56 121 SER A O 1
ATOM 886 N N . VAL A 1 122 ? -16.172 13.977 22.172 1 98.62 122 VAL A N 1
ATOM 887 C CA . VAL A 1 122 ? -14.914 14.18 22.891 1 98.62 122 VAL A CA 1
ATOM 888 C C . VAL A 1 122 ? -14.758 15.648 23.281 1 98.62 122 VAL A C 1
ATOM 890 O O . VAL A 1 122 ? -13.641 16.141 23.438 1 98.62 122 VAL A O 1
ATOM 893 N N . GLU A 1 123 ? -15.789 16.391 23.359 1 98.38 123 GLU A N 1
ATOM 894 C CA . GLU A 1 123 ? -15.781 17.844 23.531 1 98.38 123 GLU A CA 1
ATOM 895 C C . GLU A 1 123 ? -15.094 18.234 24.844 1 98.38 123 GLU A C 1
ATOM 897 O O . GLU A 1 123 ? -14.414 19.266 24.906 1 98.38 123 GLU A O 1
ATOM 902 N N . ALA A 1 124 ? -15.281 17.438 25.875 1 98.38 124 ALA A N 1
ATOM 903 C CA . ALA A 1 124 ? -14.641 17.734 27.156 1 98.38 124 ALA A CA 1
ATOM 904 C C . ALA A 1 124 ? -13.125 17.812 27 1 98.38 124 ALA A C 1
ATOM 906 O O . ALA A 1 124 ? -12.484 18.703 27.562 1 98.38 124 ALA A O 1
ATOM 907 N N . ASP A 1 125 ? -12.578 16.859 26.297 1 98.62 125 ASP A N 1
ATOM 908 C CA . ASP A 1 125 ? -11.141 16.859 26.047 1 98.62 125 ASP A CA 1
ATOM 909 C C . ASP A 1 125 ? -10.727 18.031 25.156 1 98.62 125 ASP A C 1
ATOM 911 O O . ASP A 1 125 ? -9.664 18.609 25.344 1 98.62 125 ASP A O 1
ATOM 915 N N . LEU A 1 126 ? -11.57 18.328 24.188 1 98.81 126 LEU A N 1
ATOM 916 C CA . LEU A 1 126 ? -11.305 19.469 23.328 1 98.81 126 LEU A CA 1
ATOM 917 C C . LEU A 1 126 ? -11.219 20.766 24.125 1 98.81 126 LEU A C 1
ATOM 919 O O . LEU A 1 126 ? -10.305 21.562 23.938 1 98.81 126 LEU A O 1
ATOM 923 N N . LEU A 1 127 ? -12.109 20.922 25.031 1 98.56 127 LEU A N 1
ATOM 924 C CA . LEU A 1 127 ? -12.219 22.172 25.781 1 98.56 127 LEU A CA 1
ATOM 925 C C . LEU A 1 127 ? -11.094 22.281 26.812 1 98.56 127 LEU A C 1
ATOM 927 O O . LEU A 1 127 ? -10.852 23.359 27.344 1 98.56 127 LEU A O 1
ATOM 931 N N . ALA A 1 128 ? -10.375 21.156 27.031 1 98.25 128 ALA A N 1
ATOM 932 C CA . ALA A 1 128 ? -9.227 21.188 27.938 1 98.25 128 ALA A CA 1
ATOM 933 C C . ALA A 1 128 ? -7.984 21.703 27.234 1 98.25 128 ALA A C 1
ATOM 935 O O . ALA A 1 128 ? -6.984 22.031 27.875 1 98.25 128 ALA A O 1
ATOM 936 N N . CYS A 1 129 ? -8.062 21.875 25.953 1 98.44 129 CYS A N 1
ATOM 937 C CA . CYS A 1 129 ? -6.934 22.359 25.156 1 98.44 129 CYS A CA 1
ATOM 938 C C . CYS A 1 129 ? -6.867 23.891 25.188 1 98.44 129 CYS A C 1
ATOM 940 O O . CYS A 1 129 ? -7.887 24.547 25.391 1 98.44 129 CYS A O 1
ATOM 942 N N . THR A 1 130 ? -5.621 24.406 25 1 98.12 130 THR A N 1
ATOM 943 C CA . THR A 1 130 ? -5.441 25.859 24.906 1 98.12 130 THR A CA 1
ATOM 944 C C . THR A 1 130 ? -5.125 26.266 23.469 1 98.12 130 THR A C 1
ATOM 946 O O . THR A 1 130 ? -5.215 27.453 23.125 1 98.12 130 THR A O 1
ATOM 949 N N . TYR A 1 131 ? -4.715 25.312 22.656 1 98.56 131 TYR A N 1
ATOM 950 C CA . TYR A 1 131 ? -4.434 25.5 21.25 1 98.56 131 TYR A CA 1
ATOM 951 C C . TYR A 1 131 ? -5.031 24.375 20.422 1 98.56 131 TYR A C 1
ATOM 953 O O . TYR A 1 131 ? -4.996 23.203 20.828 1 98.56 131 TYR A O 1
ATOM 961 N N . PHE A 1 132 ? -5.598 24.734 19.25 1 98.81 132 PHE A N 1
ATOM 962 C CA . PHE A 1 132 ? -5.945 23.766 18.219 1 98.81 132 PHE A CA 1
ATOM 963 C C . PHE A 1 132 ? -5.023 23.891 17.016 1 98.81 132 PHE A C 1
ATOM 965 O O . PHE A 1 132 ? -4.688 25.016 16.594 1 98.81 132 PHE A O 1
ATOM 972 N N . VAL A 1 133 ? -4.574 22.812 16.484 1 98.88 133 VAL A N 1
ATOM 973 C CA . VAL A 1 133 ? -4.004 22.719 15.148 1 98.88 133 VAL A CA 1
ATOM 974 C C . VAL A 1 133 ? -4.965 21.969 14.227 1 98.88 133 VAL A C 1
ATOM 976 O O . VAL A 1 133 ? -5.312 20.828 14.484 1 98.88 133 VAL A O 1
ATOM 979 N N . ILE A 1 134 ? -5.398 22.641 13.117 1 98.62 134 ILE A N 1
ATOM 980 C CA . ILE A 1 134 ? -6.434 22.094 12.234 1 98.62 134 ILE A CA 1
ATOM 981 C C . ILE A 1 134 ? -5.953 22.141 10.789 1 98.62 134 ILE A C 1
ATOM 983 O O . ILE A 1 134 ? -5.266 23.094 10.391 1 98.62 134 ILE A O 1
ATOM 987 N N . GLN A 1 135 ? -6.254 21.141 10 1 98 135 GLN A N 1
ATOM 988 C CA . GLN A 1 135 ? -6 21.094 8.562 1 98 135 GLN A CA 1
ATOM 989 C C . GLN A 1 135 ? -7.207 20.562 7.809 1 98 135 GLN A C 1
ATOM 991 O O . GLN A 1 135 ? -8.211 20.172 8.422 1 98 135 GLN A O 1
ATOM 996 N N . ASN A 1 136 ? -7.156 20.484 6.5 1 96.88 136 ASN A N 1
ATOM 997 C CA . ASN A 1 136 ? -8.352 20.266 5.691 1 96.88 136 ASN A CA 1
ATOM 998 C C . ASN A 1 136 ? -8.492 18.812 5.281 1 96.88 136 ASN A C 1
ATOM 1000 O O . ASN A 1 136 ? -9.219 18.484 4.344 1 96.88 136 ASN A O 1
ATOM 1004 N N . GLU A 1 137 ? -7.918 17.906 5.953 1 96.81 137 GLU A N 1
ATOM 1005 C CA . GLU A 1 137 ? -8.016 16.5 5.559 1 96.81 137 GLU A CA 1
ATOM 1006 C C . GLU A 1 137 ? -9.102 15.789 6.348 1 96.81 137 GLU A C 1
ATOM 1008 O O . GLU A 1 137 ? -9.047 14.57 6.527 1 96.81 137 GLU A O 1
ATOM 1013 N N . ILE A 1 138 ? -10.023 16.531 6.945 1 98 138 ILE A N 1
ATOM 1014 C CA . ILE A 1 138 ? -11.25 16.047 7.574 1 98 138 ILE A CA 1
ATOM 1015 C C . ILE A 1 138 ? -12.445 16.844 7.043 1 98 138 ILE A C 1
ATOM 1017 O O . ILE A 1 138 ? -12.281 17.812 6.312 1 98 138 ILE A O 1
ATOM 1021 N N . PRO A 1 139 ? -13.688 16.422 7.359 1 98.06 139 PRO A N 1
ATOM 1022 C CA . PRO A 1 139 ? -14.852 17.094 6.77 1 98.06 139 PRO A CA 1
ATOM 1023 C C . PRO A 1 139 ? -14.93 18.578 7.129 1 98.06 139 PRO A C 1
ATOM 1025 O O . PRO A 1 139 ? -14.664 18.953 8.273 1 98.06 139 PRO A O 1
ATOM 1028 N N . MET A 1 140 ? -15.328 19.375 6.156 1 98.06 140 MET A N 1
ATOM 1029 C CA . MET A 1 140 ? -15.383 20.828 6.309 1 98.06 140 MET A CA 1
ATOM 1030 C C . MET A 1 140 ? -16.328 21.219 7.43 1 98.06 140 MET A C 1
ATOM 1032 O O . MET A 1 140 ? -16.031 22.109 8.234 1 98.06 140 MET A O 1
ATOM 1036 N N . PRO A 1 141 ? -17.484 20.547 7.566 1 98.44 141 PRO A N 1
ATOM 1037 C CA . PRO A 1 141 ? -18.359 20.906 8.695 1 98.44 141 PRO A CA 1
ATOM 1038 C C . PRO A 1 141 ? -17.656 20.75 10.047 1 98.44 141 PRO A C 1
ATOM 1040 O O . PRO A 1 141 ? -17.938 21.516 10.977 1 98.44 141 PRO A O 1
ATOM 1043 N N . SER A 1 142 ? -16.781 19.766 10.117 1 98.75 142 SER A N 1
ATOM 1044 C CA . SER A 1 142 ? -16.031 19.562 11.352 1 98.75 142 SER A CA 1
ATOM 1045 C C . SER A 1 142 ? -15.031 20.688 11.594 1 98.75 142 SER A C 1
ATOM 1047 O O . SER A 1 142 ? -14.859 21.125 12.734 1 98.75 142 SER A O 1
ATOM 1049 N N . ILE A 1 143 ? -14.391 21.109 10.547 1 98.56 143 ILE A N 1
ATOM 1050 C CA . ILE A 1 143 ? -13.453 22.219 10.633 1 98.56 143 ILE A CA 1
ATOM 1051 C C . ILE A 1 143 ? -14.18 23.484 11.109 1 98.56 143 ILE A C 1
ATOM 1053 O O . ILE A 1 143 ? -13.719 24.156 12.023 1 98.56 143 ILE A O 1
ATOM 1057 N N . GLN A 1 144 ? -15.312 23.734 10.531 1 98.56 144 GLN A N 1
ATOM 1058 C CA . GLN A 1 144 ? -16.125 24.875 10.906 1 98.56 144 GLN A CA 1
ATOM 1059 C C . GLN A 1 144 ? -16.562 24.797 12.367 1 98.56 144 GLN A C 1
ATOM 1061 O O . GLN A 1 144 ? -16.484 25.781 13.102 1 98.56 144 GLN A O 1
ATOM 1066 N N . TYR A 1 145 ? -16.969 23.609 12.742 1 98.75 145 TYR A N 1
ATOM 1067 C CA . TYR A 1 145 ? -17.375 23.375 14.125 1 98.75 145 TYR A CA 1
ATOM 1068 C C . TYR A 1 145 ? -16.234 23.672 15.086 1 98.75 145 TYR A C 1
ATOM 1070 O O . TYR A 1 145 ? -16.438 24.328 16.109 1 98.75 145 TYR A O 1
ATOM 1078 N N . LEU A 1 146 ? -15.078 23.203 14.797 1 98.81 146 LEU A N 1
ATOM 1079 C CA . LEU A 1 146 ? -13.906 23.375 15.648 1 98.81 146 LEU A CA 1
ATOM 1080 C C . LEU A 1 146 ? -13.539 24.844 15.781 1 98.81 146 LEU A C 1
ATOM 1082 O O . LEU A 1 146 ? -13.188 25.312 16.875 1 98.81 146 LEU A O 1
ATOM 1086 N N . ILE A 1 147 ? -13.578 25.578 14.656 1 98.69 147 ILE A N 1
ATOM 1087 C CA . ILE A 1 147 ? -13.258 27 14.664 1 98.69 147 ILE A CA 1
ATOM 1088 C C . ILE A 1 147 ? -14.258 27.75 15.547 1 98.69 147 ILE A C 1
ATOM 1090 O O . ILE A 1 147 ? -13.867 28.578 16.359 1 98.69 147 ILE A O 1
ATOM 1094 N N . ASP A 1 148 ? -15.516 27.438 15.414 1 98.69 148 ASP A N 1
ATOM 1095 C CA . ASP A 1 148 ? -16.547 28.062 16.234 1 98.69 148 ASP A CA 1
ATOM 1096 C C . ASP A 1 148 ? -16.359 27.719 17.719 1 98.69 148 ASP A C 1
ATOM 1098 O O . ASP A 1 148 ? -16.5 28.594 18.578 1 98.69 148 ASP A O 1
ATOM 1102 N N . LEU A 1 149 ? -16.109 26.484 17.984 1 98.75 149 LEU A N 1
ATOM 1103 C CA . LEU A 1 149 ? -15.883 26.031 19.344 1 98.75 149 LEU A CA 1
ATOM 1104 C C . LEU A 1 149 ? -14.719 26.781 19.984 1 98.75 149 LEU A C 1
ATOM 1106 O O . LEU A 1 149 ? -14.812 27.234 21.125 1 98.75 149 LEU A O 1
ATOM 1110 N N . ALA A 1 150 ? -13.625 26.859 19.281 1 98.75 150 ALA A N 1
ATOM 1111 C CA . ALA A 1 150 ? -12.438 27.562 19.766 1 98.75 150 ALA A CA 1
ATOM 1112 C C . ALA A 1 150 ? -12.734 29.031 20.062 1 98.75 150 ALA A C 1
ATOM 1114 O O . ALA A 1 150 ? -12.312 29.562 21.094 1 98.75 150 ALA A O 1
ATOM 1115 N N . ASP A 1 151 ? -13.43 29.656 19.141 1 98.25 151 ASP A N 1
ATOM 1116 C CA . ASP A 1 151 ? -13.797 31.062 19.281 1 98.25 151 ASP A CA 1
ATOM 1117 C C . ASP A 1 151 ? -14.648 31.297 20.531 1 98.25 151 ASP A C 1
ATOM 1119 O O . ASP A 1 151 ? -14.43 32.25 21.266 1 98.25 151 ASP A O 1
ATOM 1123 N N . ALA A 1 152 ? -15.539 30.406 20.781 1 98.19 152 ALA A N 1
ATOM 1124 C CA . ALA A 1 152 ? -16.484 30.531 21.891 1 98.19 152 ALA A CA 1
ATOM 1125 C C . ALA A 1 152 ? -15.773 30.297 23.219 1 98.19 152 ALA A C 1
ATOM 1127 O O . ALA A 1 152 ? -16.25 30.766 24.266 1 98.19 152 ALA A O 1
ATOM 1128 N N . HIS A 1 153 ? -14.672 29.656 23.219 1 98.31 153 HIS A N 1
ATOM 1129 C CA . HIS A 1 153 ? -14.062 29.266 24.484 1 98.31 153 HIS A CA 1
ATOM 1130 C C . HIS A 1 153 ? -12.641 29.812 24.609 1 98.31 153 HIS A C 1
ATOM 1132 O O . HIS A 1 153 ? -11.875 29.391 25.469 1 98.31 153 HIS A O 1
ATOM 1138 N N . ASP A 1 154 ? -12.25 30.703 23.75 1 97.56 154 ASP A N 1
ATOM 1139 C CA . ASP A 1 154 ? -10.969 31.406 23.75 1 97.56 154 ASP A CA 1
ATOM 1140 C C . ASP A 1 154 ? -9.805 30.438 23.625 1 97.56 154 ASP A C 1
ATOM 1142 O O . ASP A 1 154 ? -8.836 30.516 24.375 1 97.56 154 ASP A O 1
ATOM 1146 N N . ILE A 1 155 ? -9.961 29.359 22.844 1 98.44 155 ILE A N 1
ATOM 1147 C CA . ILE A 1 155 ? -8.891 28.453 22.438 1 98.44 155 ILE A CA 1
ATOM 1148 C C . ILE A 1 155 ? -8.227 28.984 21.156 1 98.44 155 ILE A C 1
ATOM 1150 O O . ILE A 1 155 ? -8.914 29.328 20.203 1 98.44 155 ILE A O 1
ATOM 1154 N N . LYS A 1 156 ? -6.918 29.109 21.125 1 98.69 156 LYS A N 1
ATOM 1155 C CA . LYS A 1 156 ? -6.215 29.609 19.953 1 98.69 156 LYS A CA 1
ATOM 1156 C C . LYS A 1 156 ? -6.184 28.578 18.844 1 98.69 156 LYS A C 1
ATOM 1158 O O . LYS A 1 156 ? -6.074 27.375 19.109 1 98.69 156 LYS A O 1
ATOM 1163 N N . VAL A 1 157 ? -6.25 29.047 17.594 1 98.75 157 VAL A N 1
ATOM 1164 C CA . VAL A 1 157 ? -6.324 28.125 16.469 1 98.75 157 VAL A CA 1
ATOM 1165 C C . VAL A 1 157 ? -5.203 28.422 15.469 1 98.75 157 VAL A C 1
ATOM 1167 O O . VAL A 1 157 ? -5.07 29.562 15 1 98.75 157 VAL A O 1
ATOM 1170 N N . THR A 1 158 ? -4.355 27.5 15.273 1 98.69 158 THR A N 1
ATOM 1171 C CA . THR A 1 158 ? -3.494 27.469 14.094 1 98.69 158 THR A CA 1
ATOM 1172 C C . THR A 1 158 ? -4.137 26.656 12.977 1 98.69 158 THR A C 1
ATOM 1174 O O . THR A 1 158 ? -4.348 25.438 13.133 1 98.69 158 THR A O 1
ATOM 1177 N N . TYR A 1 159 ? -4.445 27.266 11.836 1 98.44 159 TYR A N 1
ATOM 1178 C CA . TYR A 1 159 ? -5.148 26.625 10.727 1 98.44 159 TYR A CA 1
ATOM 1179 C C . TYR A 1 159 ? -4.238 26.484 9.516 1 98.44 159 TYR A C 1
ATOM 1181 O O . TYR A 1 159 ? -3.787 27.484 8.945 1 98.44 159 TYR A O 1
ATOM 1189 N N . ASP A 1 160 ? -3.869 25.297 9.227 1 97.5 160 ASP A N 1
ATOM 1190 C CA . ASP A 1 160 ? -3.16 24.922 8.008 1 97.5 160 ASP A CA 1
ATOM 1191 C C . ASP A 1 160 ? -4.133 24.5 6.914 1 97.5 160 ASP A C 1
ATOM 1193 O O . ASP A 1 160 ? -4.539 23.328 6.855 1 97.5 160 ASP A O 1
ATOM 1197 N N . PRO A 1 161 ? -4.484 25.391 6 1 96 161 PRO A N 1
ATOM 1198 C CA . PRO A 1 161 ? -5.566 25.109 5.051 1 96 161 PRO A CA 1
ATOM 1199 C C . PRO A 1 161 ? -5.113 24.234 3.887 1 96 161 PRO A C 1
ATOM 1201 O O . PRO A 1 161 ? -5.293 24.609 2.723 1 96 161 PRO A O 1
ATOM 1204 N N . ALA A 1 162 ? -4.531 23.156 4.195 1 91.75 162 ALA A N 1
ATOM 1205 C CA . ALA A 1 162 ? -4.055 22.172 3.225 1 91.75 162 ALA A CA 1
ATOM 1206 C C . ALA A 1 162 ? -4.797 20.844 3.377 1 91.75 162 ALA A C 1
ATOM 1208 O O . ALA A 1 162 ? -4.988 20.359 4.492 1 91.75 162 ALA A O 1
ATOM 1209 N N . PRO A 1 163 ? -5.16 20.234 2.236 1 90.38 163 PRO A N 1
ATOM 1210 C CA . PRO A 1 163 ? -5.258 20.797 0.889 1 90.38 163 PRO A CA 1
ATOM 1211 C C . PRO A 1 163 ? -6.266 21.938 0.802 1 90.38 163 PRO A C 1
ATOM 1213 O O . PRO A 1 163 ? -7.094 22.109 1.701 1 90.38 163 PRO A O 1
ATOM 1216 N N . PHE A 1 164 ? -6.164 22.688 -0.23 1 91 164 PHE A N 1
ATOM 1217 C CA . PHE A 1 164 ? -7.074 23.812 -0.337 1 91 164 PHE A CA 1
ATOM 1218 C C . PHE A 1 164 ? -8.508 23.344 -0.513 1 91 164 PHE A C 1
ATOM 1220 O O . PHE A 1 164 ? -8.812 22.578 -1.43 1 91 164 PHE A O 1
ATOM 1227 N N . ILE A 1 165 ? -9.297 23.781 0.335 1 91.88 165 ILE A N 1
ATOM 1228 C CA . ILE A 1 165 ? -10.75 23.672 0.275 1 91.88 165 ILE A CA 1
ATOM 1229 C C . ILE A 1 165 ? -11.383 25.016 0.646 1 91.88 165 ILE A C 1
ATOM 1231 O O . ILE A 1 165 ? -11.008 25.625 1.651 1 91.88 165 ILE A O 1
ATOM 1235 N N . GLU A 1 166 ? -12.297 25.406 -0.139 1 93 166 GLU A N 1
ATOM 1236 C CA . GLU A 1 166 ? -12.922 26.703 0.1 1 93 166 GLU A CA 1
ATOM 1237 C C . GLU A 1 166 ? -13.625 26.734 1.455 1 93 166 GLU A C 1
ATOM 1239 O O . GLU A 1 166 ? -14.273 25.766 1.845 1 93 166 GLU A O 1
ATOM 1244 N N . ILE A 1 167 ? -13.43 27.797 2.154 1 94 167 ILE A N 1
ATOM 1245 C CA . ILE A 1 167 ? -14.094 28.047 3.43 1 94 167 ILE A CA 1
ATOM 1246 C C . ILE A 1 167 ? -14.523 29.5 3.516 1 94 167 ILE A C 1
ATOM 1248 O O . ILE A 1 167 ? -13.836 30.391 3 1 94 167 ILE A O 1
ATOM 1252 N N . ASP A 1 168 ? -15.688 29.734 4.09 1 94.56 168 ASP A N 1
ATOM 1253 C CA . ASP A 1 168 ? -16.203 31.094 4.258 1 94.56 168 ASP A CA 1
ATOM 1254 C C . ASP A 1 168 ? -15.195 31.953 5.016 1 94.56 168 ASP A C 1
ATOM 1256 O O . ASP A 1 168 ? -14.633 31.531 6.027 1 94.56 168 ASP A O 1
ATOM 1260 N N . LYS A 1 169 ? -15.031 33.219 4.527 1 92.38 169 LYS A N 1
ATOM 1261 C CA . LYS A 1 169 ? -14.078 34.156 5.094 1 92.38 169 LYS A CA 1
ATOM 1262 C C . LYS A 1 169 ? -14.398 34.438 6.555 1 92.38 169 LYS A C 1
ATOM 1264 O O . LYS A 1 169 ? -13.5 34.781 7.34 1 92.38 169 LYS A O 1
ATOM 1269 N N . ALA A 1 170 ? -15.617 34.344 6.906 1 95.56 170 ALA A N 1
ATOM 1270 C CA . ALA A 1 170 ? -16.031 34.594 8.281 1 95.56 170 ALA A CA 1
ATOM 1271 C C . ALA A 1 170 ? -15.32 33.656 9.258 1 95.56 170 ALA A C 1
ATOM 1273 O O . ALA A 1 170 ? -15.047 34.062 10.398 1 95.56 170 ALA A O 1
ATOM 1274 N N . TYR A 1 171 ? -15 32.469 8.82 1 97.12 171 TYR A N 1
ATOM 1275 C CA . TYR A 1 171 ? -14.297 31.5 9.672 1 97.12 171 TYR A CA 1
ATOM 1276 C C . TYR A 1 171 ? -12.82 31.875 9.797 1 97.12 171 TYR A C 1
ATOM 1278 O O . TYR A 1 171 ? -12.203 31.656 10.836 1 97.12 171 TYR A O 1
ATOM 1286 N N . LEU A 1 172 ? -12.266 32.469 8.742 1 95.19 172 LEU A N 1
ATOM 1287 C CA . LEU A 1 172 ? -10.859 32.875 8.75 1 95.19 172 LEU A CA 1
ATOM 1288 C C . LEU A 1 172 ? -10.617 33.969 9.766 1 95.19 172 LEU A C 1
ATOM 1290 O O . LEU A 1 172 ? -9.539 34.031 10.367 1 95.19 172 LEU A O 1
ATOM 1294 N N . GLU A 1 173 ? -11.609 34.781 9.961 1 94.06 173 GLU A N 1
ATOM 1295 C CA . GLU A 1 173 ? -11.508 35.875 10.898 1 94.06 173 GLU A CA 1
ATOM 1296 C C . GLU A 1 173 ? -11.453 35.375 12.336 1 94.06 173 GLU A C 1
ATOM 1298 O O . GLU A 1 173 ? -11.016 36.125 13.234 1 94.06 173 GLU A O 1
ATOM 1303 N N . LYS A 1 174 ? -11.875 34.156 12.523 1 96.94 174 LYS A N 1
ATOM 1304 C CA . LYS A 1 174 ? -11.953 33.562 13.867 1 96.94 174 LYS A CA 1
ATOM 1305 C C . LYS A 1 174 ? -10.672 32.812 14.219 1 96.94 174 LYS A C 1
ATOM 1307 O O . LYS A 1 174 ? -10.438 32.5 15.383 1 96.94 174 LYS A O 1
ATOM 1312 N N . VAL A 1 175 ? -9.836 32.562 13.25 1 97.75 175 VAL A N 1
ATOM 1313 C CA . VAL A 1 175 ? -8.625 31.781 13.508 1 97.75 175 VAL A CA 1
ATOM 1314 C C . VAL A 1 175 ? -7.492 32.719 13.922 1 97.75 175 VAL A C 1
ATOM 1316 O O . VAL A 1 175 ? -7.449 33.875 13.5 1 97.75 175 VAL A O 1
ATOM 1319 N N . ASP A 1 176 ? -6.617 32.25 14.742 1 98.19 176 ASP A N 1
ATOM 1320 C CA . ASP A 1 176 ? -5.531 33.094 15.25 1 98.19 176 ASP A CA 1
ATOM 1321 C C . ASP A 1 176 ? -4.367 33.125 14.266 1 98.19 176 ASP A C 1
ATOM 1323 O O . ASP A 1 176 ? -3.756 34.188 14.062 1 98.19 176 ASP A O 1
ATOM 1327 N N . TYR A 1 177 ? -4.027 32.031 13.656 1 98.38 177 TYR A N 1
ATOM 1328 C CA . TYR A 1 177 ? -2.92 31.922 12.711 1 98.38 177 TYR A CA 1
ATOM 1329 C C . TYR A 1 177 ? -3.311 31.078 11.5 1 98.38 177 TYR A C 1
ATOM 1331 O O . TYR A 1 177 ? -3.871 30 11.648 1 98.38 177 TYR A O 1
ATOM 1339 N N . LEU A 1 178 ? -3.107 31.578 10.336 1 97.94 178 LEU A N 1
ATOM 1340 C CA . LEU A 1 178 ? -3.371 30.938 9.055 1 97.94 178 LEU A CA 1
ATOM 1341 C C . LEU A 1 178 ? -2.07 30.656 8.312 1 97.94 178 LEU A C 1
ATOM 1343 O O . LEU A 1 178 ? -1.297 31.578 8.039 1 97.94 178 LEU A O 1
ATOM 1347 N N . LEU A 1 179 ? -1.865 29.344 7.965 1 97.75 179 LEU A N 1
ATOM 1348 C CA . LEU A 1 179 ? -0.558 28.953 7.453 1 97.75 179 LEU A CA 1
ATOM 1349 C C . LEU A 1 179 ? -0.68 28.359 6.055 1 97.75 179 LEU A C 1
ATOM 1351 O O . LEU A 1 179 ? -0.311 27.203 5.836 1 97.75 179 LEU A O 1
ATOM 1355 N N . PRO A 1 180 ? -0.999 29.094 5.043 1 96.5 180 PRO A N 1
ATOM 1356 C CA . PRO A 1 180 ? -1.015 28.578 3.67 1 96.5 180 PRO A CA 1
ATOM 1357 C C . PRO A 1 180 ? 0.344 28.688 2.982 1 96.5 180 PRO A C 1
ATOM 1359 O O . PRO A 1 180 ? 1.187 29.484 3.4 1 96.5 180 PRO A O 1
ATOM 1362 N N . ASN A 1 181 ? 0.51 27.812 1.994 1 94 181 ASN A N 1
ATOM 1363 C CA . ASN A 1 181 ? 1.595 28.109 1.062 1 94 181 ASN A CA 1
ATOM 1364 C C . ASN A 1 181 ? 1.16 29.094 -0.016 1 94 181 ASN A C 1
ATOM 1366 O O . ASN A 1 181 ? 0.03 29.578 0.005 1 94 181 ASN A O 1
ATOM 1370 N N . GLU A 1 182 ? 2.035 29.406 -0.913 1 92.56 182 GLU A N 1
ATOM 1371 C CA . GLU A 1 182 ? 1.762 30.422 -1.924 1 92.56 182 GLU A CA 1
ATOM 1372 C C . GLU A 1 182 ? 0.56 30.031 -2.781 1 92.56 182 GLU A C 1
ATOM 1374 O O . GLU A 1 182 ? -0.315 30.859 -3.041 1 92.56 182 GLU A O 1
ATOM 1379 N N . THR A 1 183 ? 0.536 28.797 -3.207 1 91.44 183 THR A N 1
ATOM 1380 C CA . THR A 1 183 ? -0.547 28.328 -4.059 1 91.44 183 THR A CA 1
ATOM 1381 C C . THR A 1 183 ? -1.879 28.359 -3.312 1 91.44 183 THR A C 1
ATOM 1383 O O . THR A 1 183 ? -2.885 28.828 -3.852 1 91.44 183 THR A O 1
ATOM 1386 N N . GLU A 1 184 ? -1.866 27.922 -2.129 1 92.81 184 GLU A N 1
ATOM 1387 C CA . GLU A 1 184 ? -3.066 27.906 -1.297 1 92.81 184 GLU A CA 1
ATOM 1388 C C . GLU A 1 184 ? -3.547 29.328 -1.013 1 92.81 184 GLU A C 1
ATOM 1390 O O . GLU A 1 184 ? -4.75 29.609 -1.036 1 92.81 184 GLU A O 1
ATOM 1395 N N . ALA A 1 185 ? -2.615 30.203 -0.743 1 94.19 185 ALA A N 1
ATOM 1396 C CA . ALA A 1 185 ? -2.969 31.609 -0.5 1 94.19 185 ALA A CA 1
ATOM 1397 C C . ALA A 1 185 ? -3.639 32.219 -1.724 1 94.19 185 ALA A C 1
ATOM 1399 O O . ALA A 1 185 ? -4.633 32.938 -1.6 1 94.19 185 ALA A O 1
ATOM 1400 N N . LYS A 1 186 ? -3.053 31.922 -2.844 1 93.56 186 LYS A N 1
ATOM 1401 C CA . LYS A 1 186 ? -3.625 32.438 -4.09 1 93.56 186 LYS A CA 1
ATOM 1402 C C . LYS A 1 186 ? -5.035 31.891 -4.305 1 93.56 186 LYS A C 1
ATOM 1404 O O . LYS A 1 186 ? -5.93 32.625 -4.734 1 93.56 186 LYS A O 1
ATOM 1409 N N . GLU A 1 187 ? -5.211 30.656 -3.99 1 92.69 187 GLU A N 1
ATOM 1410 C CA . GLU A 1 187 ? -6.516 30.016 -4.164 1 92.69 187 GLU A CA 1
ATOM 1411 C C . GLU A 1 187 ? -7.531 30.562 -3.166 1 92.69 187 GLU A C 1
ATOM 1413 O O . GLU A 1 187 ? -8.711 30.719 -3.498 1 92.69 187 GLU A O 1
ATOM 1418 N N . MET A 1 188 ? -7.09 30.812 -1.996 1 92.25 188 MET A N 1
ATOM 1419 C CA . MET A 1 188 ? -7.961 31.25 -0.91 1 92.25 188 MET A CA 1
ATOM 1420 C C . MET A 1 188 ? -8.367 32.719 -1.096 1 92.25 188 MET A C 1
ATOM 1422 O O . MET A 1 188 ? -9.492 33.094 -0.786 1 92.25 188 MET A O 1
ATOM 1426 N N . PHE A 1 189 ? -7.406 33.531 -1.636 1 92.94 189 PHE A N 1
ATOM 1427 C CA . PHE A 1 189 ? -7.633 34.969 -1.562 1 92.94 189 PHE A CA 1
ATOM 1428 C C . PHE A 1 189 ? -7.59 35.625 -2.949 1 92.94 189 PHE A C 1
ATOM 1430 O O . PHE A 1 189 ? -7.855 36.812 -3.105 1 92.94 189 PHE A O 1
ATOM 1437 N N . GLY A 1 190 ? -7.34 34.75 -3.965 1 90.75 190 GLY A N 1
ATOM 1438 C CA . GLY A 1 190 ? -7.207 35.281 -5.312 1 90.75 190 GLY A CA 1
ATOM 1439 C C . GLY A 1 190 ? -5.824 35.812 -5.609 1 90.75 190 GLY A C 1
ATOM 1440 O O . GLY A 1 190 ? -4.914 35.688 -4.785 1 90.75 190 GLY A O 1
ATOM 1441 N N . ASP A 1 191 ? -5.699 36.375 -6.824 1 89.19 191 ASP A N 1
ATOM 1442 C CA . ASP A 1 191 ? -4.418 36.906 -7.273 1 89.19 191 ASP A CA 1
ATOM 1443 C C . ASP A 1 191 ? -4.219 38.344 -6.809 1 89.19 191 ASP A C 1
ATOM 1445 O O . ASP A 1 191 ? -4.793 39.281 -7.383 1 89.19 191 ASP A O 1
ATOM 1449 N N . GLN A 1 192 ? -3.67 38.5 -5.676 1 88.12 192 GLN A N 1
ATOM 1450 C CA . GLN A 1 192 ? -3.367 39.844 -5.16 1 88.12 192 GLN A CA 1
ATOM 1451 C C . GLN A 1 192 ? -1.905 39.938 -4.738 1 88.12 192 GLN A C 1
ATOM 1453 O O . GLN A 1 192 ? -1.218 38.938 -4.598 1 88.12 192 GLN A O 1
ATOM 1458 N N . ASP A 1 193 ? -1.514 41.156 -4.676 1 90.94 193 ASP A N 1
ATOM 1459 C CA . ASP A 1 193 ? -0.173 41.406 -4.16 1 90.94 193 ASP A CA 1
ATOM 1460 C C . ASP A 1 193 ? -0.006 40.844 -2.758 1 90.94 193 ASP A C 1
ATOM 1462 O O . ASP A 1 193 ? -0.856 41.031 -1.888 1 90.94 193 ASP A O 1
ATOM 1466 N N . VAL A 1 194 ? 1.024 40.094 -2.555 1 92.19 194 VAL A N 1
ATOM 1467 C CA . VAL A 1 194 ? 1.257 39.344 -1.318 1 92.19 194 VAL A CA 1
ATOM 1468 C C . VAL A 1 194 ? 1.322 40.312 -0.139 1 92.19 194 VAL A C 1
ATOM 1470 O O . VAL A 1 194 ? 0.758 40.062 0.924 1 92.19 194 VAL A O 1
ATOM 1473 N N . ASP A 1 195 ? 2.008 41.469 -0.326 1 92.31 195 ASP A N 1
ATOM 1474 C CA . ASP A 1 195 ? 2.137 42.438 0.758 1 92.31 195 ASP A CA 1
ATOM 1475 C C . ASP A 1 195 ? 0.776 43.031 1.145 1 92.31 195 ASP A C 1
ATOM 1477 O O . ASP A 1 195 ? 0.493 43.219 2.328 1 92.31 195 ASP A O 1
ATOM 1481 N N . ALA A 1 196 ? 0.035 43.312 0.131 1 92.81 196 ALA A N 1
ATOM 1482 C CA . ALA A 1 196 ? -1.308 43.812 0.38 1 92.81 196 ALA A CA 1
ATOM 1483 C C . ALA A 1 196 ? -2.156 42.812 1.136 1 92.81 196 ALA A C 1
ATOM 1485 O O . ALA A 1 196 ? -2.891 43.156 2.059 1 92.81 196 ALA A O 1
ATOM 1486 N N . LEU A 1 197 ? -2.047 41.594 0.654 1 94.75 197 LEU A N 1
ATOM 1487 C CA . LEU A 1 197 ? -2.793 40.531 1.288 1 94.75 197 LEU A CA 1
ATOM 1488 C C . LEU A 1 197 ? -2.387 40.375 2.75 1 94.75 197 LEU A C 1
ATOM 1490 O O . LEU A 1 197 ? -3.244 40.25 3.627 1 94.75 197 LEU A O 1
ATOM 1494 N N . LEU A 1 198 ? -1.11 40.344 3.018 1 96.25 198 LEU A N 1
ATOM 1495 C CA . LEU A 1 198 ? -0.595 40.188 4.375 1 96.25 198 LEU A CA 1
ATOM 1496 C C . LEU A 1 198 ? -1.089 41.344 5.266 1 96.25 198 LEU A C 1
ATOM 1498 O O . LEU A 1 198 ? -1.38 41.125 6.445 1 96.25 198 LEU A O 1
ATOM 1502 N N . GLY A 1 199 ? -1.167 42.531 4.688 1 94.62 199 GLY A N 1
ATOM 1503 C CA . GLY A 1 199 ? -1.636 43.688 5.426 1 94.62 199 GLY A CA 1
ATOM 1504 C C . GLY A 1 199 ? -3.084 43.562 5.863 1 94.62 199 GLY A C 1
ATOM 1505 O O . GLY A 1 199 ? -3.496 44.188 6.84 1 94.62 199 GLY A O 1
ATOM 1506 N N . GLN A 1 200 ? -3.842 42.781 5.141 1 94.31 200 GLN A N 1
ATOM 1507 C CA . GLN A 1 200 ? -5.25 42.562 5.461 1 94.31 200 GLN A CA 1
ATOM 1508 C C . GLN A 1 200 ? -5.414 41.625 6.645 1 94.31 200 GLN A C 1
ATOM 1510 O O . GLN A 1 200 ? -6.461 41.594 7.293 1 94.31 200 GLN A O 1
ATOM 1515 N N . TYR A 1 201 ? -4.418 40.844 6.918 1 95.44 201 TYR A N 1
ATOM 1516 C CA . TYR A 1 201 ? -4.445 39.844 7.988 1 95.44 201 TYR A CA 1
ATOM 1517 C C . TYR A 1 201 ? -3.182 39.938 8.836 1 95.44 201 TYR A C 1
ATOM 1519 O O . TYR A 1 201 ? -2.428 38.969 8.938 1 95.44 201 TYR A O 1
ATOM 1527 N N . PRO A 1 202 ? -2.945 41.062 9.523 1 96.12 202 PRO A N 1
ATOM 1528 C CA . PRO A 1 202 ? -1.714 41.281 10.289 1 96.12 202 PRO A CA 1
ATOM 1529 C C . PRO A 1 202 ? -1.585 40.312 11.469 1 96.12 202 PRO A C 1
ATOM 1531 O O . PRO A 1 202 ? -2.562 40.094 12.188 1 96.12 202 PRO A O 1
ATOM 1534 N N . ALA A 1 203 ? -0.426 39.781 11.656 1 96 203 ALA A N 1
ATOM 1535 C CA . ALA A 1 203 ? -0.078 38.875 12.75 1 96 203 ALA A CA 1
ATOM 1536 C C . ALA A 1 203 ? -0.946 37.625 12.727 1 96 203 ALA A C 1
ATOM 1538 O O . ALA A 1 203 ? -1.108 36.938 13.75 1 96 203 ALA A O 1
ATOM 1539 N N . GLN A 1 204 ? -1.553 37.312 11.617 1 97.19 204 GLN A N 1
ATOM 1540 C CA . GLN A 1 204 ? -2.453 36.188 11.484 1 97.19 204 GLN A CA 1
ATOM 1541 C C . GLN A 1 204 ? -2.041 35.281 10.32 1 97.19 204 GLN A C 1
ATOM 1543 O O . GLN A 1 204 ? -1.897 34.062 10.484 1 97.19 204 GLN A O 1
ATOM 1548 N N . LEU A 1 205 ? -1.84 35.938 9.156 1 97.75 205 LEU A N 1
ATOM 1549 C CA . LEU A 1 205 ? -1.544 35.219 7.93 1 97.75 205 LEU A CA 1
ATOM 1550 C C . LEU A 1 205 ? -0.04 35.031 7.75 1 97.75 205 LEU A C 1
ATOM 1552 O O . LEU A 1 205 ? 0.705 36.031 7.727 1 97.75 205 LEU A O 1
ATOM 1556 N N . LEU A 1 206 ? 0.418 33.844 7.742 1 98.12 206 LEU A N 1
ATOM 1557 C CA . LEU A 1 206 ? 1.79 33.469 7.406 1 98.12 206 LEU A CA 1
ATOM 1558 C C . LEU A 1 206 ? 1.836 32.656 6.125 1 98.12 206 LEU A C 1
ATOM 1560 O O . LEU A 1 206 ? 1.262 31.562 6.062 1 98.12 206 LEU A O 1
ATOM 1564 N N . ILE A 1 207 ? 2.52 33.094 5.125 1 97.06 207 ILE A N 1
ATOM 1565 C CA . ILE A 1 207 ? 2.619 32.406 3.85 1 97.06 207 ILE A CA 1
ATOM 1566 C C . ILE A 1 207 ? 3.982 31.719 3.74 1 97.06 207 ILE A C 1
ATOM 1568 O O . ILE A 1 207 ? 5.02 32.375 3.754 1 97.06 207 ILE A O 1
ATOM 1572 N N . THR A 1 208 ? 3.922 30.422 3.705 1 95.19 208 THR A N 1
ATOM 1573 C CA . THR A 1 208 ? 5.156 29.672 3.521 1 95.19 208 THR A CA 1
ATOM 1574 C C . THR A 1 208 ? 5.535 29.594 2.045 1 95.19 208 THR A C 1
ATOM 1576 O O . THR A 1 208 ? 4.676 29.375 1.189 1 95.19 208 THR A O 1
ATOM 1579 N N . MET A 1 209 ? 6.781 29.828 1.729 1 92.69 209 MET A N 1
ATOM 1580 C CA . MET A 1 209 ? 7.227 29.938 0.342 1 92.69 209 MET A CA 1
ATOM 1581 C C . MET A 1 209 ? 8.336 28.922 0.048 1 92.69 209 MET A C 1
ATOM 1583 O O . MET A 1 209 ? 9.305 29.25 -0.633 1 92.69 209 MET A O 1
ATOM 1587 N N . GLY A 1 210 ? 8.273 27.797 0.622 1 87.69 210 GLY A N 1
ATOM 1588 C CA . GLY A 1 210 ? 9.289 26.781 0.398 1 87.69 210 GLY A CA 1
ATOM 1589 C C . GLY A 1 210 ? 10.695 27.266 0.665 1 87.69 210 GLY A C 1
ATOM 1590 O O . GLY A 1 210 ? 10.992 27.766 1.758 1 87.69 210 GLY A O 1
ATOM 1591 N N . GLY A 1 211 ? 11.469 27.188 -0.362 1 90.19 211 GLY A N 1
ATOM 1592 C CA . GLY A 1 211 ? 12.867 27.594 -0.258 1 90.19 211 GLY A CA 1
ATOM 1593 C C . GLY A 1 211 ? 13.039 29.094 -0.095 1 90.19 211 GLY A C 1
ATOM 1594 O O . GLY A 1 211 ? 14.125 29.547 0.266 1 90.19 211 GLY A O 1
ATOM 1595 N N . ASP A 1 212 ? 12.008 29.844 -0.165 1 93.19 212 ASP A N 1
ATOM 1596 C CA . ASP A 1 212 ? 12.094 31.297 -0.039 1 93.19 212 ASP A CA 1
ATOM 1597 C C . ASP A 1 212 ? 11.695 31.75 1.364 1 93.19 212 ASP A C 1
ATOM 1599 O O . ASP A 1 212 ? 11.727 32.938 1.67 1 93.19 212 ASP A O 1
ATOM 1603 N N . GLY A 1 213 ? 11.305 30.781 2.178 1 95.62 213 GLY A N 1
ATOM 1604 C CA . GLY A 1 213 ? 11.031 31.109 3.568 1 95.62 213 GLY A CA 1
ATOM 1605 C C . GLY A 1 213 ? 9.57 31.391 3.844 1 95.62 213 GLY A C 1
ATOM 1606 O O . GLY A 1 213 ? 8.695 30.656 3.402 1 95.62 213 GLY A O 1
ATOM 1607 N N . ILE A 1 214 ? 9.344 32.406 4.711 1 97.06 214 ILE A N 1
ATOM 1608 C CA . ILE A 1 214 ? 7.996 32.719 5.172 1 97.06 214 ILE A CA 1
ATOM 1609 C C . ILE A 1 214 ? 7.781 34.219 5.145 1 97.06 214 ILE A C 1
ATOM 1611 O O . ILE A 1 214 ? 8.703 35 5.414 1 97.06 214 ILE A O 1
ATOM 1615 N N . ARG A 1 215 ? 6.613 34.594 4.805 1 97.38 215 ARG A N 1
ATOM 1616 C CA . ARG A 1 215 ? 6.223 36 4.852 1 97.38 215 ARG A CA 1
ATOM 1617 C C . ARG A 1 215 ? 5.004 36.188 5.75 1 97.38 215 ARG A C 1
ATOM 1619 O O . ARG A 1 215 ? 4.094 35.375 5.766 1 97.38 215 ARG A O 1
ATOM 1626 N N . TYR A 1 216 ? 5.043 37.312 6.496 1 98 216 TYR A N 1
ATOM 1627 C CA . TYR A 1 216 ? 3.918 37.688 7.348 1 98 216 TYR A CA 1
ATOM 1628 C C . TYR A 1 216 ? 3.934 39.156 7.637 1 98 216 TYR A C 1
ATOM 1630 O O . TYR A 1 216 ? 4.867 39.875 7.254 1 98 216 TYR A O 1
ATOM 1638 N N . HIS A 1 217 ? 2.838 39.75 8.016 1 97.38 217 HIS A N 1
ATOM 1639 C CA . HIS A 1 217 ? 2.748 41.125 8.5 1 97.38 217 HIS A CA 1
ATOM 1640 C C . HIS A 1 217 ? 2.777 41.156 10.023 1 97.38 217 HIS A C 1
ATOM 1642 O O . HIS A 1 217 ? 1.942 40.562 10.688 1 97.38 217 HIS A O 1
ATOM 1648 N N . ASP A 1 218 ? 3.756 41.844 10.602 1 95.81 218 ASP A N 1
ATOM 1649 C CA . ASP A 1 218 ? 3.967 41.812 12.047 1 95.81 218 ASP A CA 1
ATOM 1650 C C . ASP A 1 218 ? 3.041 42.781 12.766 1 95.81 218 ASP A C 1
ATOM 1652 O O . ASP A 1 218 ? 3.205 43.031 13.961 1 95.81 218 ASP A O 1
ATOM 1656 N N . GLY A 1 219 ? 2.066 43.312 12.117 1 93.69 219 GLY A N 1
ATOM 1657 C CA . GLY A 1 219 ? 1.169 44.312 12.648 1 93.69 219 GLY A CA 1
ATOM 1658 C C . GLY A 1 219 ? 1.51 45.719 12.18 1 93.69 219 GLY A C 1
ATOM 1659 O O . GLY A 1 219 ? 0.648 46.594 12.164 1 93.69 219 GLY A O 1
ATOM 1660 N N . GLU A 1 220 ? 2.795 45.906 11.797 1 94.38 220 GLU A N 1
ATOM 1661 C CA . GLU A 1 220 ? 3.279 47.219 11.344 1 94.38 220 GLU A CA 1
ATOM 1662 C C . GLU A 1 220 ? 3.732 47.156 9.891 1 94.38 220 GLU A C 1
ATOM 1664 O O . GLU A 1 220 ? 3.365 48.031 9.086 1 94.38 220 GLU A O 1
ATOM 1669 N N . VAL A 1 221 ? 4.48 46.156 9.617 1 94.88 221 VAL A N 1
ATOM 1670 C CA . VAL A 1 221 ? 5.023 46.031 8.266 1 94.88 221 VAL A CA 1
ATOM 1671 C C . VAL A 1 221 ? 5.055 44.562 7.844 1 94.88 221 VAL A C 1
ATOM 1673 O O . VAL A 1 221 ? 4.949 43.656 8.688 1 94.88 221 VAL A O 1
ATOM 1676 N N . ALA A 1 222 ? 5.211 44.375 6.531 1 96 222 ALA A N 1
ATOM 1677 C CA . ALA A 1 222 ? 5.461 43.062 5.988 1 96 222 ALA A CA 1
ATOM 1678 C C . ALA A 1 222 ? 6.887 42.594 6.297 1 96 222 ALA A C 1
ATOM 1680 O O . ALA A 1 222 ? 7.832 43.375 6.18 1 96 222 ALA A O 1
ATOM 1681 N N . VAL A 1 223 ? 7.004 41.375 6.777 1 96.81 223 VAL A N 1
ATOM 1682 C CA . VAL A 1 223 ? 8.297 40.812 7.145 1 96.81 223 VAL A CA 1
ATOM 1683 C C . VAL A 1 223 ? 8.562 39.562 6.328 1 96.81 223 VAL A C 1
ATOM 1685 O O . VAL A 1 223 ? 7.656 38.75 6.102 1 96.81 223 VAL A O 1
ATOM 1688 N N . HIS A 1 224 ? 9.727 39.469 5.824 1 97.06 224 HIS A N 1
ATOM 1689 C CA . HIS A 1 224 ? 10.203 38.25 5.156 1 97.06 224 HIS A CA 1
ATOM 1690 C C . HIS A 1 224 ? 11.273 37.562 5.988 1 97.06 224 HIS A C 1
ATOM 1692 O O . HIS A 1 224 ? 12.297 38.156 6.336 1 97.06 224 HIS A O 1
ATOM 1698 N N . VAL A 1 225 ? 11.008 36.312 6.371 1 96.62 225 VAL A N 1
ATOM 1699 C CA . VAL A 1 225 ? 11.984 35.469 7.047 1 96.62 225 VAL A CA 1
ATOM 1700 C C . VAL A 1 225 ? 12.562 34.469 6.062 1 96.62 225 VAL A C 1
ATOM 1702 O O . VAL A 1 225 ? 11.891 33.5 5.688 1 96.62 225 VAL A O 1
ATOM 1705 N N . PRO A 1 226 ? 13.781 34.625 5.648 1 95.81 226 PRO A N 1
ATOM 1706 C CA . PRO A 1 226 ? 14.359 33.688 4.672 1 95.81 226 PRO A CA 1
ATOM 1707 C C . PRO A 1 226 ? 14.453 32.281 5.195 1 95.81 226 PRO A C 1
ATOM 1709 O O . PRO A 1 226 ? 14.617 32.062 6.398 1 95.81 226 PRO A O 1
ATOM 1712 N N . ALA A 1 227 ? 14.32 31.359 4.219 1 93.94 227 ALA A N 1
ATOM 1713 C CA . ALA A 1 227 ? 14.508 29.953 4.586 1 93.94 227 ALA A CA 1
ATOM 1714 C C . ALA A 1 227 ? 15.938 29.688 5.043 1 93.94 227 ALA A C 1
ATOM 1716 O O . ALA A 1 227 ? 16.875 30.359 4.594 1 93.94 227 ALA A O 1
ATOM 1717 N N . ILE A 1 228 ? 16.047 28.797 5.906 1 92.88 228 ILE A N 1
ATOM 1718 C CA . ILE A 1 228 ? 17.375 28.359 6.332 1 92.88 228 ILE A CA 1
ATOM 1719 C C . ILE A 1 228 ? 17.938 27.375 5.32 1 92.88 228 ILE A C 1
ATOM 1721 O O . ILE A 1 228 ? 17.328 26.359 5.02 1 92.88 228 ILE A O 1
ATOM 1725 N N . LYS A 1 229 ? 19.141 27.625 4.781 1 84.12 229 LYS A N 1
ATOM 1726 C CA . LYS A 1 229 ? 19.766 26.812 3.74 1 84.12 229 LYS A CA 1
ATOM 1727 C C . LYS A 1 229 ? 20.266 25.484 4.305 1 84.12 229 LYS A C 1
ATOM 1729 O O . LYS A 1 229 ? 20.734 25.438 5.441 1 84.12 229 LYS A O 1
ATOM 1734 N N . GLY A 1 230 ? 20.094 24.516 3.541 1 84.5 230 GLY A N 1
ATOM 1735 C CA . GLY A 1 230 ? 20.594 23.203 3.906 1 84.5 230 GLY A CA 1
ATOM 1736 C C . GLY A 1 230 ? 20.375 22.156 2.828 1 84.5 230 GLY A C 1
ATOM 1737 O O . GLY A 1 230 ? 19.844 22.469 1.761 1 84.5 230 GLY A O 1
ATOM 1738 N N . GLU A 1 231 ? 20.953 20.969 3.076 1 90.25 231 GLU A N 1
ATOM 1739 C CA . GLU A 1 231 ? 20.766 19.875 2.143 1 90.25 231 GLU A CA 1
ATOM 1740 C C . GLU A 1 231 ? 19.328 19.359 2.176 1 90.25 231 GLU A C 1
ATOM 1742 O O . GLU A 1 231 ? 18.797 19.031 3.244 1 90.25 231 GLU A O 1
ATOM 1747 N N . VAL A 1 232 ? 18.688 19.375 1.08 1 90 232 VAL A N 1
ATOM 1748 C CA . VAL A 1 232 ? 17.297 18.922 1 1 90 232 VAL A CA 1
ATOM 1749 C C . VAL A 1 232 ? 17.25 17.484 0.486 1 90 232 VAL A C 1
ATOM 1751 O O . VAL A 1 232 ? 17.719 17.203 -0.617 1 90 232 VAL A O 1
ATOM 1754 N N . VAL A 1 233 ? 16.734 16.609 1.28 1 88.81 233 VAL A N 1
ATOM 1755 C CA . VAL A 1 233 ? 16.562 15.203 0.933 1 88.81 233 VAL A CA 1
ATOM 1756 C C . VAL A 1 233 ? 15.109 14.938 0.559 1 88.81 233 VAL A C 1
ATOM 1758 O O . VAL A 1 233 ? 14.828 14.32 -0.471 1 88.81 233 VAL A O 1
ATOM 1761 N N . ASP A 1 234 ? 14.219 15.422 1.301 1 87.5 234 ASP A N 1
ATOM 1762 C CA . ASP A 1 234 ? 12.781 15.195 1.13 1 87.5 234 ASP A CA 1
ATOM 1763 C C . ASP A 1 234 ? 11.969 16.312 1.785 1 87.5 234 ASP A C 1
ATOM 1765 O O . ASP A 1 234 ? 12.047 16.516 3 1 87.5 234 ASP A O 1
ATOM 1769 N N . THR A 1 235 ? 11.141 16.938 1.028 1 87.19 235 THR A N 1
ATOM 1770 C CA . THR A 1 235 ? 10.414 18.094 1.551 1 87.19 235 THR A CA 1
ATOM 1771 C C . THR A 1 235 ? 9.07 17.656 2.127 1 87.19 235 THR A C 1
ATOM 1773 O O . THR A 1 235 ? 8.305 18.5 2.619 1 87.19 235 THR A O 1
ATOM 1776 N N . THR A 1 236 ? 8.766 16.375 2.068 1 86.56 236 THR A N 1
ATOM 1777 C CA . THR A 1 236 ? 7.492 15.867 2.576 1 86.56 236 THR A CA 1
ATOM 1778 C C . THR A 1 236 ? 7.359 16.141 4.07 1 86.56 236 THR A C 1
ATOM 1780 O O . THR A 1 236 ? 8.266 15.828 4.848 1 86.56 236 THR A O 1
ATOM 1783 N N . GLY A 1 237 ? 6.301 16.828 4.469 1 90.62 237 GLY A N 1
ATOM 1784 C CA . GLY A 1 237 ? 6.02 17.062 5.875 1 90.62 237 GLY A CA 1
ATOM 1785 C C . GLY A 1 237 ? 6.633 18.344 6.395 1 90.62 237 GLY A C 1
ATOM 1786 O O . GLY A 1 237 ? 6.457 18.703 7.562 1 90.62 237 GLY A O 1
ATOM 1787 N N . ALA A 1 238 ? 7.359 19.094 5.543 1 93.25 238 ALA A N 1
ATOM 1788 C CA . ALA A 1 238 ? 8.008 20.328 5.977 1 93.25 238 ALA A CA 1
ATOM 1789 C C . ALA A 1 238 ? 6.98 21.328 6.504 1 93.25 238 ALA A C 1
ATOM 1791 O O . ALA A 1 238 ? 7.184 21.953 7.551 1 93.25 238 ALA A O 1
ATOM 1792 N N . GLY A 1 239 ? 5.902 21.484 5.742 1 94.94 239 GLY A N 1
ATOM 1793 C CA . GLY A 1 239 ? 4.832 22.359 6.195 1 94.94 239 GLY A CA 1
ATOM 1794 C C . GLY A 1 239 ? 4.195 21.906 7.492 1 94.94 239 GLY A C 1
ATOM 1795 O O . GLY A 1 239 ? 3.908 22.719 8.367 1 94.94 239 GLY A O 1
ATOM 1796 N N . ASP A 1 240 ? 3.988 20.609 7.613 1 97.19 240 ASP A N 1
ATOM 1797 C CA . ASP A 1 240 ? 3.436 20.047 8.844 1 97.19 240 ASP A CA 1
ATOM 1798 C C . ASP A 1 240 ? 4.375 20.266 10.023 1 97.19 240 ASP A C 1
ATOM 1800 O O . ASP A 1 240 ? 3.924 20.562 11.133 1 97.19 240 ASP A O 1
ATOM 1804 N N . THR A 1 241 ? 5.664 20.062 9.75 1 97.75 241 THR A N 1
ATOM 1805 C CA . THR A 1 241 ? 6.66 20.312 10.789 1 97.75 241 THR A CA 1
ATOM 1806 C C . THR A 1 241 ? 6.598 21.766 11.266 1 97.75 241 THR A C 1
ATOM 1808 O O . THR A 1 241 ? 6.629 22.031 12.469 1 97.75 241 THR A O 1
ATOM 1811 N N . PHE A 1 242 ? 6.512 22.672 10.289 1 97.75 242 PHE A N 1
ATOM 1812 C CA . PHE A 1 242 ? 6.41 24.094 10.609 1 97.75 242 PHE A CA 1
ATOM 1813 C C . PHE A 1 242 ? 5.184 24.359 11.477 1 97.75 242 PHE A C 1
ATOM 1815 O O . PHE A 1 242 ? 5.285 25.016 12.516 1 97.75 242 PHE A O 1
ATOM 1822 N N . SER A 1 243 ? 4.051 23.844 11.078 1 98.06 243 SER A N 1
ATOM 1823 C CA . SER A 1 243 ? 2.793 24.062 11.781 1 98.06 243 SER A CA 1
ATOM 1824 C C . SER A 1 243 ? 2.869 23.578 13.219 1 98.06 243 SER A C 1
ATOM 1826 O O . SER A 1 243 ? 2.484 24.297 14.148 1 98.06 243 SER A O 1
ATOM 1828 N N . GLY A 1 244 ? 3.379 22.359 13.406 1 98.56 244 GLY A N 1
ATOM 1829 C CA . GLY A 1 244 ? 3.539 21.812 14.742 1 98.56 244 GLY A CA 1
ATOM 1830 C C . GLY A 1 244 ? 4.508 22.609 15.602 1 98.56 244 GLY A C 1
ATOM 1831 O O . GLY A 1 244 ? 4.184 22.969 16.734 1 98.56 244 GLY A O 1
ATOM 1832 N N . ALA A 1 245 ? 5.648 22.922 15.07 1 98.56 245 ALA A N 1
ATOM 1833 C CA . ALA A 1 245 ? 6.695 23.656 15.789 1 98.56 245 ALA A CA 1
ATOM 1834 C C . ALA A 1 245 ? 6.23 25.062 16.156 1 98.56 245 ALA A C 1
ATOM 1836 O O . ALA A 1 245 ? 6.469 25.516 17.266 1 98.56 245 ALA A O 1
ATOM 1837 N N . PHE A 1 246 ? 5.57 25.703 15.211 1 98.56 246 PHE A N 1
ATOM 1838 C CA . PHE A 1 246 ? 5.039 27.047 15.383 1 98.56 246 PHE A CA 1
ATOM 1839 C C . PHE A 1 246 ? 4.07 27.094 16.562 1 98.56 246 PHE A C 1
ATOM 1841 O O . PHE A 1 246 ? 4.195 27.953 17.438 1 98.56 246 PHE A O 1
ATOM 1848 N N . THR A 1 247 ? 3.221 26.141 16.625 1 98.75 247 THR A N 1
ATOM 1849 C CA . THR A 1 247 ? 2.191 26.109 17.656 1 98.75 247 THR A CA 1
ATOM 1850 C C . THR A 1 247 ? 2.811 25.828 19.016 1 98.75 247 THR A C 1
ATOM 1852 O O . THR A 1 247 ? 2.41 26.406 20.031 1 98.75 247 THR A O 1
ATOM 1855 N N . VAL A 1 248 ? 3.783 24.953 19.078 1 98.5 248 VAL A N 1
ATOM 1856 C CA . VAL A 1 248 ? 4.465 24.641 20.328 1 98.5 248 VAL A CA 1
ATOM 1857 C C . VAL A 1 248 ? 5.152 25.891 20.859 1 98.5 248 VAL A C 1
ATOM 1859 O O . VAL A 1 248 ? 5.035 26.203 22.047 1 98.5 248 VAL A O 1
ATOM 1862 N N . ALA A 1 249 ? 5.895 26.578 19.984 1 98.44 249 ALA A N 1
ATOM 1863 C CA . ALA A 1 249 ? 6.609 27.781 20.406 1 98.44 249 ALA A CA 1
ATOM 1864 C C . ALA A 1 249 ? 5.648 28.828 20.969 1 98.44 249 ALA A C 1
ATOM 1866 O O . ALA A 1 249 ? 5.922 29.438 22 1 98.44 249 ALA A O 1
ATOM 1867 N N . LEU A 1 250 ? 4.5 29 20.312 1 98.19 250 LEU A N 1
ATOM 1868 C CA . LEU A 1 250 ? 3.492 29.938 20.797 1 98.19 250 LEU A CA 1
ATOM 1869 C C . LEU A 1 250 ? 2.938 29.5 22.141 1 98.19 250 LEU A C 1
ATOM 1871 O O . LEU A 1 250 ? 2.754 30.328 23.047 1 98.19 250 LEU A O 1
ATOM 1875 N N . SER A 1 251 ? 2.656 28.234 22.25 1 97.69 251 SER A N 1
ATOM 1876 C CA . SER A 1 251 ? 2.039 27.688 23.453 1 97.69 251 SER A CA 1
ATOM 1877 C C . SER A 1 251 ? 2.943 27.859 24.672 1 97.69 251 SER A C 1
ATOM 1879 O O . SER A 1 251 ? 2.469 27.875 25.812 1 97.69 251 SER A O 1
ATOM 1881 N N . LYS A 1 252 ? 4.195 28.047 24.422 1 97.19 252 LYS A N 1
ATOM 1882 C CA . LYS A 1 252 ? 5.16 28.219 25.5 1 97.19 252 LYS A CA 1
ATOM 1883 C C . LYS A 1 252 ? 5.406 29.688 25.797 1 97.19 252 LYS A C 1
ATOM 1885 O O . LYS A 1 252 ? 6.254 30.031 26.625 1 97.19 252 LYS A O 1
ATOM 1890 N N . GLY A 1 253 ? 4.793 30.547 25.062 1 96.94 253 GLY A N 1
ATOM 1891 C CA . GLY A 1 253 ? 4.797 31.969 25.406 1 96.94 253 GLY A CA 1
ATOM 1892 C C . GLY A 1 253 ? 5.773 32.781 24.578 1 96.94 253 GLY A C 1
ATOM 1893 O O . GLY A 1 253 ? 6 33.969 24.844 1 96.94 253 GLY A O 1
ATOM 1894 N N . ASN A 1 254 ? 6.336 32.219 23.516 1 97.94 254 ASN A N 1
ATOM 1895 C CA . ASN A 1 254 ? 7.242 32.969 22.656 1 97.94 254 ASN A CA 1
ATOM 1896 C C . ASN A 1 254 ? 6.492 33.969 21.797 1 97.94 254 ASN A C 1
ATOM 1898 O O . ASN A 1 254 ? 5.301 33.812 21.531 1 97.94 254 ASN A O 1
ATOM 1902 N N . SER A 1 255 ? 7.211 35.062 21.391 1 97.44 255 SER A N 1
ATOM 1903 C CA . SER A 1 255 ? 6.629 36.031 20.484 1 97.44 255 SER A CA 1
ATOM 1904 C C . SER A 1 255 ? 6.363 35.406 19.109 1 97.44 255 SER A C 1
ATOM 1906 O O . SER A 1 255 ? 6.902 34.344 18.781 1 97.44 255 SER A O 1
ATOM 1908 N N . LEU A 1 256 ? 5.57 36.094 18.344 1 97.81 256 LEU A N 1
ATOM 1909 C CA . LEU A 1 256 ? 5.27 35.656 16.984 1 97.81 256 LEU A CA 1
ATOM 1910 C C . LEU A 1 256 ? 6.547 35.5 16.156 1 97.81 256 LEU A C 1
ATOM 1912 O O . LEU A 1 256 ? 6.746 34.5 15.492 1 97.81 256 LEU A O 1
ATOM 1916 N N . ALA A 1 257 ? 7.379 36.469 16.219 1 97.19 257 ALA A N 1
ATOM 1917 C CA . ALA A 1 257 ? 8.641 36.438 15.484 1 97.19 257 ALA A CA 1
ATOM 1918 C C . ALA A 1 257 ? 9.516 35.281 15.914 1 97.19 257 ALA A C 1
ATOM 1920 O O . ALA A 1 257 ? 10.102 34.594 15.07 1 97.19 257 ALA A O 1
ATOM 1921 N N . ASP A 1 258 ? 9.586 35.062 17.234 1 97.75 258 ASP A N 1
ATOM 1922 C CA . ASP A 1 258 ? 10.398 33.969 17.75 1 97.75 258 ASP A CA 1
ATOM 1923 C C . ASP A 1 258 ? 9.82 32.625 17.344 1 97.75 258 ASP A C 1
ATOM 1925 O O . ASP A 1 258 ? 10.562 31.703 17.016 1 97.75 258 ASP A O 1
ATOM 1929 N N . ALA A 1 259 ? 8.461 32.5 17.406 1 98.25 259 ALA A N 1
ATOM 1930 C CA . ALA A 1 259 ? 7.805 31.25 17.016 1 98.25 259 ALA A CA 1
ATOM 1931 C C . ALA A 1 259 ? 8.078 30.922 15.555 1 98.25 259 ALA A C 1
ATOM 1933 O O . ALA A 1 259 ? 8.289 29.766 15.203 1 98.25 259 ALA A O 1
ATOM 1934 N N . ILE A 1 260 ? 8.109 31.922 14.68 1 98.12 260 ILE A N 1
ATOM 1935 C CA . ILE A 1 260 ? 8.367 31.75 13.258 1 98.12 260 ILE A CA 1
ATOM 1936 C C . ILE A 1 260 ? 9.805 31.281 13.047 1 98.12 260 ILE A C 1
ATOM 1938 O O . ILE A 1 260 ? 10.062 30.359 12.266 1 98.12 260 ILE A O 1
ATOM 1942 N N . GLN A 1 261 ? 10.695 31.844 13.789 1 97.31 261 GLN A N 1
ATOM 1943 C CA . GLN A 1 261 ? 12.094 31.453 13.672 1 97.31 261 GLN A CA 1
ATOM 1944 C C . GLN A 1 261 ? 12.297 30.016 14.172 1 97.31 261 GLN A C 1
ATOM 1946 O O . GLN A 1 261 ? 12.984 29.219 13.531 1 97.31 261 GLN A O 1
ATOM 1951 N N . PHE A 1 262 ? 11.703 29.766 15.336 1 97.75 262 PHE A N 1
ATOM 1952 C CA . PHE A 1 262 ? 11.75 28.422 15.906 1 97.75 262 PHE A CA 1
ATOM 1953 C C . PHE A 1 262 ? 11.234 27.391 14.914 1 97.75 262 PHE A C 1
ATOM 1955 O O . PHE A 1 262 ? 11.891 26.391 14.656 1 97.75 262 PHE A O 1
ATOM 1962 N N . ALA A 1 263 ? 10.086 27.672 14.312 1 98.06 263 ALA A N 1
ATOM 1963 C CA . ALA A 1 263 ? 9.445 26.766 13.359 1 98.06 263 ALA A CA 1
ATOM 1964 C C . ALA A 1 263 ? 10.258 26.641 12.078 1 98.06 263 ALA A C 1
ATOM 1966 O O . ALA A 1 263 ? 10.297 25.578 11.453 1 98.06 263 ALA A O 1
ATOM 1967 N N . SER A 1 264 ? 10.938 27.719 11.672 1 97.19 264 SER A N 1
ATOM 1968 C CA . SER A 1 264 ? 11.789 27.703 10.477 1 97.19 264 SER A CA 1
ATOM 1969 C C . SER A 1 264 ? 12.977 26.766 10.648 1 97.19 264 SER A C 1
ATOM 1971 O O . SER A 1 264 ? 13.344 26.047 9.719 1 97.19 264 SER A O 1
ATOM 1973 N N . ILE A 1 265 ? 13.539 26.781 11.828 1 96.75 265 ILE A N 1
ATOM 1974 C CA . ILE A 1 265 ? 14.625 25.844 12.109 1 96.75 265 ILE A CA 1
ATOM 1975 C C . ILE A 1 265 ? 14.117 24.406 12.023 1 96.75 265 ILE A C 1
ATOM 1977 O O . ILE A 1 265 ? 14.75 23.562 11.406 1 96.75 265 ILE A O 1
ATOM 1981 N N . ALA A 1 266 ? 12.961 24.172 12.672 1 97.25 266 ALA A N 1
ATOM 1982 C CA . ALA A 1 266 ? 12.375 22.828 12.656 1 97.25 266 ALA A CA 1
ATOM 1983 C C . ALA A 1 266 ? 12.133 22.359 11.227 1 97.25 266 ALA A C 1
ATOM 1985 O O . ALA A 1 266 ? 12.461 21.219 10.875 1 97.25 266 ALA A O 1
ATOM 1986 N N . GLY A 1 267 ? 11.516 23.203 10.406 1 95.94 267 GLY A N 1
ATOM 1987 C CA . GLY A 1 267 ? 11.273 22.875 9.016 1 95.94 267 GLY A CA 1
ATOM 1988 C C . GLY A 1 267 ? 12.547 22.562 8.25 1 95.94 267 GLY A C 1
ATOM 1989 O O . GLY A 1 267 ? 12.594 21.625 7.453 1 95.94 267 GLY A O 1
ATOM 1990 N N . SER A 1 268 ? 13.586 23.344 8.492 1 95.19 268 SER A N 1
ATOM 1991 C CA . SER A 1 268 ? 14.859 23.156 7.809 1 95.19 268 SER A CA 1
ATOM 1992 C C . SER A 1 268 ? 15.492 21.812 8.164 1 95.19 268 SER A C 1
ATOM 1994 O O . SER A 1 268 ? 16.141 21.188 7.332 1 95.19 268 SER A O 1
ATOM 1996 N N . LEU A 1 269 ? 15.375 21.406 9.375 1 96.06 269 LEU A N 1
ATOM 1997 C CA . LEU A 1 269 ? 15.906 20.125 9.828 1 96.06 269 LEU A CA 1
ATOM 1998 C C . LEU A 1 269 ? 15.109 18.969 9.25 1 96.06 269 LEU A C 1
ATOM 2000 O O . LEU A 1 269 ? 15.672 17.938 8.883 1 96.06 269 LEU A O 1
ATOM 2004 N N . SER A 1 270 ? 13.781 19.141 9.148 1 95.75 270 SER A N 1
ATOM 2005 C CA . SER A 1 270 ? 12.891 18.078 8.719 1 95.75 270 SER A CA 1
ATOM 2006 C C . SER A 1 270 ? 13.188 17.656 7.277 1 95.75 270 SER A C 1
ATOM 2008 O O . SER A 1 270 ? 13.023 16.5 6.91 1 95.75 270 SER A O 1
ATOM 2010 N N . VAL A 1 271 ? 13.617 18.578 6.383 1 93.94 271 VAL A N 1
ATOM 2011 C CA . VAL A 1 271 ? 13.766 18.312 4.957 1 93.94 271 VAL A CA 1
ATOM 2012 C C . VAL A 1 271 ? 15.094 17.594 4.699 1 93.94 271 VAL A C 1
ATOM 2014 O O . VAL A 1 271 ? 15.383 17.188 3.572 1 93.94 271 VAL A O 1
ATOM 2017 N N . GLN A 1 272 ? 15.883 17.406 5.754 1 93.31 272 GLN A N 1
ATOM 2018 C CA . GLN A 1 272 ? 17.203 16.797 5.609 1 93.31 272 GLN A CA 1
ATOM 2019 C C . GLN A 1 272 ? 17.125 15.281 5.703 1 93.31 272 GLN A C 1
ATOM 2021 O O . GLN A 1 272 ? 18.109 14.594 5.453 1 93.31 272 GLN A O 1
ATOM 2026 N N . LYS A 1 273 ? 15.977 14.758 6.008 1 88.5 273 LYS A N 1
ATOM 2027 C CA . LYS A 1 273 ? 15.773 13.32 6.148 1 88.5 273 LYS A CA 1
ATOM 2028 C C . LYS A 1 273 ? 14.547 12.852 5.363 1 88.5 273 LYS A C 1
ATOM 2030 O O . LYS A 1 273 ? 13.688 13.664 5.008 1 88.5 273 LYS A O 1
ATOM 2035 N N . PHE A 1 274 ? 14.461 11.594 5.207 1 82.81 274 PHE A N 1
ATOM 2036 C CA . PHE A 1 274 ? 13.406 11.023 4.387 1 82.81 274 PHE A CA 1
ATOM 2037 C C . PHE A 1 274 ? 12.125 10.836 5.199 1 82.81 274 PHE A C 1
ATOM 2039 O O . PHE A 1 274 ? 12.172 10.406 6.352 1 82.81 274 PHE A O 1
ATOM 2046 N N . GLY A 1 275 ? 10.984 11.188 4.461 1 84.69 275 GLY A N 1
ATOM 2047 C CA . GLY A 1 275 ? 9.68 10.922 5.047 1 84.69 275 GLY A CA 1
ATOM 2048 C C . GLY A 1 275 ? 9.117 12.102 5.812 1 84.69 275 GLY A C 1
ATOM 2049 O O . GLY A 1 275 ? 9.867 12.891 6.383 1 84.69 275 GLY A O 1
ATOM 2050 N N . ALA A 1 276 ? 7.801 12.102 5.945 1 87.44 276 ALA A N 1
ATOM 2051 C CA . ALA A 1 276 ? 7.145 13.188 6.672 1 87.44 276 ALA A CA 1
ATOM 2052 C C . ALA A 1 276 ? 7.52 13.156 8.156 1 87.44 276 ALA A C 1
ATOM 2054 O O . ALA A 1 276 ? 8.266 14.016 8.625 1 87.44 276 ALA A O 1
ATOM 2055 N N . GLN A 1 277 ? 7.223 12.094 8.844 1 94 277 GLN A N 1
ATOM 2056 C CA . GLN A 1 277 ? 7.496 12.016 10.273 1 94 277 GLN A CA 1
ATOM 2057 C C . GLN A 1 277 ? 8.945 11.609 10.531 1 94 277 GLN A C 1
ATOM 2059 O O . GLN A 1 277 ? 9.539 12.008 11.539 1 94 277 GLN A O 1
ATOM 2064 N N . GLY A 1 278 ? 9.531 10.875 9.617 1 91.06 278 GLY A N 1
ATOM 2065 C CA . GLY A 1 278 ? 10.906 10.422 9.773 1 91.06 278 GLY A CA 1
ATOM 2066 C C . GLY A 1 278 ? 11.898 11.562 9.859 1 91.06 278 GLY A C 1
ATOM 2067 O O . GLY A 1 278 ? 12.914 11.453 10.555 1 91.06 278 GLY A O 1
ATOM 2068 N N . GLY A 1 279 ? 11.625 12.648 9.234 1 91.81 279 GLY A N 1
ATOM 2069 C CA . GLY A 1 279 ? 12.555 13.766 9.18 1 91.81 279 GLY A CA 1
ATOM 2070 C C . GLY A 1 279 ? 12.32 14.789 10.266 1 91.81 279 GLY A C 1
ATOM 2071 O O . GLY A 1 279 ? 13.102 15.734 10.414 1 91.81 279 GLY A O 1
ATOM 2072 N N . MET A 1 280 ? 11.297 14.656 11.031 1 96.75 280 MET A N 1
ATOM 2073 C CA . MET A 1 280 ? 10.938 15.656 12.031 1 96.75 280 MET A CA 1
ATOM 2074 C C . MET A 1 280 ? 11.938 15.664 13.18 1 96.75 280 MET A C 1
ATOM 2076 O O . MET A 1 280 ? 12.289 14.609 13.711 1 96.75 280 MET A O 1
ATOM 2080 N N . PRO A 1 281 ? 12.438 16.797 13.586 1 97.31 281 PRO A N 1
ATOM 2081 C CA . PRO A 1 281 ? 13.477 16.875 14.617 1 97.31 281 PRO A CA 1
ATOM 2082 C C . PRO A 1 281 ? 12.914 16.703 16.031 1 97.31 281 PRO A C 1
ATOM 2084 O O . PRO A 1 281 ? 11.742 16.984 16.266 1 97.31 281 PRO A O 1
ATOM 2087 N N . THR A 1 282 ? 13.805 16.266 16.891 1 97.56 282 THR A N 1
ATOM 2088 C CA . THR A 1 282 ? 13.555 16.359 18.328 1 97.56 282 THR A CA 1
ATOM 2089 C C . THR A 1 282 ? 13.969 17.719 18.859 1 97.56 282 THR A C 1
ATOM 2091 O O . THR A 1 282 ? 14.656 18.484 18.188 1 97.56 282 THR A O 1
ATOM 2094 N N . ILE A 1 283 ? 13.547 17.984 20.078 1 97.62 283 ILE A N 1
ATOM 2095 C CA . ILE A 1 283 ? 13.891 19.25 20.703 1 97.62 283 ILE A CA 1
ATOM 2096 C C . ILE A 1 283 ? 15.398 19.344 20.891 1 97.62 283 ILE A C 1
ATOM 2098 O O . ILE A 1 283 ? 15.977 20.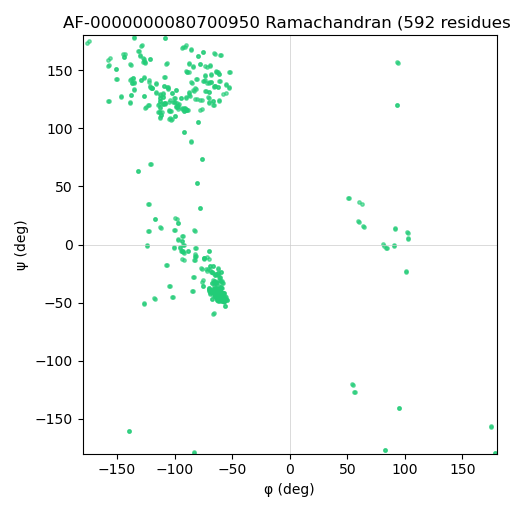438 20.781 1 97.62 283 ILE A O 1
ATOM 2102 N N . ASP A 1 284 ? 16.078 18.219 21.141 1 97.62 284 ASP A N 1
ATOM 2103 C CA . ASP A 1 284 ? 17.531 18.219 21.297 1 97.62 284 ASP A CA 1
ATOM 2104 C C . ASP A 1 284 ? 18.234 18.594 20 1 97.62 284 ASP A C 1
ATOM 2106 O O . ASP A 1 284 ? 19.203 19.375 20.016 1 97.62 284 ASP A O 1
ATOM 2110 N N . ALA A 1 285 ? 17.75 18.062 18.906 1 96.94 285 ALA A N 1
ATOM 2111 C CA . ALA A 1 285 ? 18.328 18.391 17.609 1 96.94 285 ALA A CA 1
ATOM 2112 C C . ALA A 1 285 ? 18.125 19.875 17.281 1 96.94 285 ALA A C 1
ATOM 2114 O O . ALA A 1 285 ? 19 20.516 16.719 1 96.94 285 ALA A O 1
ATOM 2115 N N . LEU A 1 286 ? 16.953 20.375 17.609 1 97.19 286 LEU A N 1
ATOM 2116 C CA . LEU A 1 286 ? 16.656 21.781 17.359 1 97.19 286 LEU A CA 1
ATOM 2117 C C . LEU A 1 286 ? 17.562 22.688 18.203 1 97.19 286 LEU A C 1
ATOM 2119 O O . LEU A 1 286 ? 18.094 23.672 17.688 1 97.19 286 LEU A O 1
ATOM 2123 N N . LYS A 1 287 ? 17.812 22.375 19.469 1 97.06 287 LYS A N 1
ATOM 2124 C CA . LYS A 1 287 ? 18.641 23.172 20.375 1 97.06 287 LYS A CA 1
ATOM 2125 C C . LYS A 1 287 ? 20.094 23.203 19.906 1 97.06 287 LYS A C 1
ATOM 2127 O O . LYS A 1 287 ? 20.812 24.156 20.188 1 97.06 287 LYS A O 1
ATOM 2132 N N . ALA A 1 288 ? 20.469 22.172 19.188 1 96.81 288 ALA A N 1
ATOM 2133 C CA . ALA A 1 288 ? 21.844 22.047 18.734 1 96.81 288 ALA A CA 1
ATOM 2134 C C . ALA A 1 288 ? 22.078 22.875 17.469 1 96.81 288 ALA A C 1
ATOM 2136 O O . ALA A 1 288 ? 23.219 23.094 17.047 1 96.81 288 ALA A O 1
ATOM 2137 N N . HIS A 1 289 ? 21.047 23.344 16.922 1 95.81 289 HIS A N 1
ATOM 2138 C CA . HIS A 1 289 ? 21.172 24.125 15.711 1 95.81 289 HIS A CA 1
ATOM 2139 C C . HIS A 1 289 ? 21.859 25.469 15.992 1 95.81 289 HIS A C 1
ATOM 2141 O O . HIS A 1 289 ? 21.609 26.094 17.031 1 95.81 289 HIS A O 1
ATOM 2147 N N . GLU A 1 290 ? 22.641 25.953 15.039 1 95.12 290 GLU A N 1
ATOM 2148 C CA . GLU A 1 290 ? 23.469 27.141 15.219 1 95.12 290 GLU A CA 1
ATOM 2149 C C . GLU A 1 290 ? 22.609 28.391 15.383 1 95.12 290 GLU A C 1
ATOM 2151 O O . GLU A 1 290 ? 23.016 29.359 16.031 1 95.12 290 GLU A O 1
ATOM 2156 N N . LYS A 1 291 ? 21.375 28.359 14.859 1 95.12 291 LYS A N 1
ATOM 2157 C CA . LYS A 1 291 ? 20.516 29.547 14.898 1 95.12 291 LYS A CA 1
ATOM 2158 C C . LYS A 1 291 ? 19.562 29.484 16.078 1 95.12 291 LYS A C 1
ATOM 2160 O O . LYS A 1 291 ? 18.703 30.359 16.234 1 95.12 291 LYS A O 1
ATOM 2165 N N . PHE A 1 292 ? 19.719 28.5 16.859 1 96.5 292 PHE A N 1
ATOM 2166 C CA . PHE A 1 292 ? 18.859 28.406 18.031 1 96.5 292 PHE A CA 1
ATOM 2167 C C . PHE A 1 292 ? 19.141 29.547 19 1 96.5 292 PHE A C 1
ATOM 2169 O O . PHE A 1 292 ? 20.297 29.922 19.219 1 96.5 292 PHE A O 1
ATOM 2176 N N . ASN A 1 293 ? 18.109 30.125 19.516 1 96.19 293 ASN A N 1
ATOM 2177 C CA . ASN A 1 293 ? 18.203 31.219 20.484 1 96.19 293 ASN A CA 1
ATOM 2178 C C . ASN A 1 293 ? 17.875 30.734 21.891 1 96.19 293 ASN A C 1
ATOM 2180 O O . ASN A 1 293 ? 16.734 30.359 22.172 1 96.19 293 ASN A O 1
ATOM 2184 N N . ASP A 1 294 ? 18.75 30.891 22.812 1 94.56 294 ASP A N 1
ATOM 2185 C CA . ASP A 1 294 ? 18.641 30.375 24.172 1 94.56 294 ASP A CA 1
ATOM 2186 C C . ASP A 1 294 ? 17.547 31.125 24.953 1 94.56 294 ASP A C 1
ATOM 2188 O O . ASP A 1 294 ? 17.109 30.656 26.016 1 94.56 294 ASP A O 1
ATOM 2192 N N . SER A 1 295 ? 17.094 32.188 24.422 1 95.56 295 SER A N 1
ATOM 2193 C CA . SER A 1 295 ? 16.062 32.969 25.109 1 95.56 295 SER A CA 1
ATOM 2194 C C . SER A 1 295 ? 14.68 32.406 24.875 1 95.56 295 SER A C 1
ATOM 2196 O O . SER A 1 295 ? 13.719 32.75 25.562 1 95.56 295 SER A O 1
ATOM 2198 N N . TRP A 1 296 ? 14.594 31.5 23.891 1 95.81 296 TRP A N 1
ATOM 2199 C CA . TRP A 1 296 ? 13.297 30.922 23.562 1 95.81 296 TRP A CA 1
ATOM 2200 C C . TRP A 1 296 ? 12.828 29.984 24.688 1 95.81 296 TRP A C 1
ATOM 2202 O O . TRP A 1 296 ? 13.633 29.297 25.312 1 95.81 296 TRP A O 1
ATOM 2212 N N . GLN A 1 297 ? 11.562 30.031 24.984 1 93.19 297 GLN A N 1
ATOM 2213 C CA . GLN A 1 297 ? 10.969 29.094 25.938 1 93.19 297 GLN A CA 1
ATOM 2214 C C . GLN A 1 297 ? 10.727 27.734 25.297 1 93.19 297 GLN A C 1
ATOM 2216 O O . GLN A 1 297 ? 9.961 27.625 24.328 1 93.19 297 GLN A O 1
ATOM 2221 N N . VAL A 1 298 ? 11.484 26.812 25.906 1 89.75 298 VAL A N 1
ATOM 2222 C CA . VAL A 1 298 ? 11.391 25.5 25.297 1 89.75 298 VAL A CA 1
ATOM 2223 C C . VAL A 1 298 ? 11.156 24.438 26.375 1 89.75 298 VAL A C 1
ATOM 2225 O O . VAL A 1 298 ? 11.555 24.625 27.531 1 89.75 298 VAL A O 1
ATOM 2228 N N . MET B 1 1 ? 3.035 -35.156 -2.068 1 95.56 1 MET B N 1
ATOM 2229 C CA . MET B 1 1 ? 3.117 -33.781 -1.671 1 95.56 1 MET B CA 1
ATOM 2230 C C . MET B 1 1 ? 3.404 -32.875 -2.875 1 95.56 1 MET B C 1
ATOM 2232 O O . MET B 1 1 ? 4.207 -33.219 -3.738 1 95.56 1 MET B O 1
ATOM 2236 N N . ILE B 1 2 ? 2.643 -31.828 -3.031 1 98.75 2 ILE B N 1
ATOM 2237 C CA . ILE B 1 2 ? 2.865 -30.844 -4.078 1 98.75 2 ILE B CA 1
ATOM 2238 C C .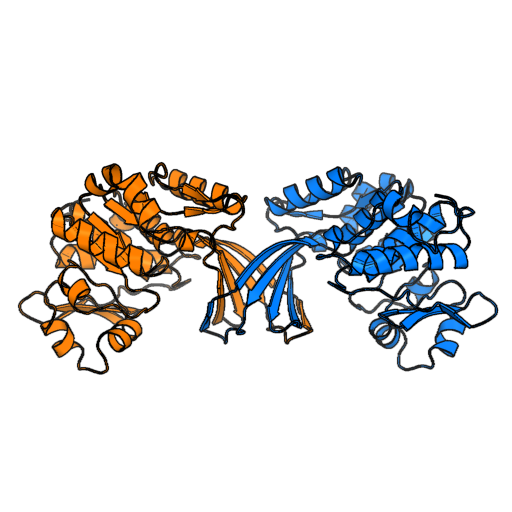 ILE B 1 2 ? 3.719 -29.703 -3.535 1 98.75 2 ILE B C 1
ATOM 2240 O O . ILE B 1 2 ? 3.352 -29.062 -2.549 1 98.75 2 ILE B O 1
ATOM 2244 N N . GLY B 1 3 ? 4.914 -29.5 -4.094 1 98.88 3 GLY B N 1
ATOM 2245 C CA . GLY B 1 3 ? 5.73 -28.344 -3.787 1 98.88 3 GLY B CA 1
ATOM 2246 C C . GLY B 1 3 ? 5.465 -27.172 -4.711 1 98.88 3 GLY B C 1
ATOM 2247 O O . GLY B 1 3 ? 5.633 -27.281 -5.926 1 98.88 3 GLY B O 1
ATOM 2248 N N . VAL B 1 4 ? 4.969 -26.094 -4.164 1 98.94 4 VAL B N 1
ATOM 2249 C CA . VAL B 1 4 ? 4.867 -24.844 -4.926 1 98.94 4 VAL B CA 1
ATOM 2250 C C . VAL B 1 4 ? 6.059 -23.953 -4.609 1 98.94 4 VAL B C 1
ATOM 2252 O O . VAL B 1 4 ? 6.277 -23.594 -3.451 1 98.94 4 VAL B O 1
ATOM 2255 N N . ILE B 1 5 ? 6.887 -23.625 -5.602 1 98.94 5 ILE B N 1
ATOM 2256 C CA . ILE B 1 5 ? 8.047 -22.766 -5.414 1 98.94 5 ILE B CA 1
ATOM 2257 C C . ILE B 1 5 ? 7.836 -21.438 -6.152 1 98.94 5 ILE B C 1
ATOM 2259 O O . ILE B 1 5 ? 7.707 -21.422 -7.379 1 98.94 5 ILE B O 1
ATOM 2263 N N . GLY B 1 6 ? 7.734 -20.375 -5.344 1 98.44 6 GLY B N 1
ATOM 2264 C CA . GLY B 1 6 ? 7.48 -19.156 -6.098 1 98.44 6 GLY B CA 1
ATOM 2265 C C . GLY B 1 6 ? 7.238 -17.953 -5.211 1 98.44 6 GLY B C 1
ATOM 2266 O O . GLY B 1 6 ? 7.781 -17.859 -4.109 1 98.44 6 GLY B O 1
ATOM 2267 N N . SER B 1 7 ? 6.547 -17.016 -5.816 1 98.69 7 SER B N 1
ATOM 2268 C CA . SER B 1 7 ? 6.414 -15.68 -5.223 1 98.69 7 SER B CA 1
ATOM 2269 C C . SER B 1 7 ? 5.328 -15.664 -4.156 1 98.69 7 SER B C 1
ATOM 2271 O O . SER B 1 7 ? 4.316 -16.359 -4.277 1 98.69 7 SER B O 1
ATOM 2273 N N . ILE B 1 8 ? 5.551 -14.961 -3.148 1 98.81 8 ILE B N 1
ATOM 2274 C CA . ILE B 1 8 ? 4.625 -14.578 -2.084 1 98.81 8 ILE B CA 1
ATOM 2275 C C . ILE B 1 8 ? 4.551 -13.055 -1.984 1 98.81 8 ILE B C 1
ATOM 2277 O O . ILE B 1 8 ? 5.566 -12.391 -1.791 1 98.81 8 ILE B O 1
ATOM 2281 N N . SER B 1 9 ? 3.326 -12.531 -2.186 1 98.19 9 SER B N 1
ATOM 2282 C CA . SER B 1 9 ? 3.252 -11.078 -2.24 1 98.19 9 SER B CA 1
ATOM 2283 C C . SER B 1 9 ? 1.961 -10.562 -1.608 1 98.19 9 SER B C 1
ATOM 2285 O O . SER B 1 9 ? 1.026 -11.336 -1.381 1 98.19 9 SER B O 1
ATOM 2287 N N . THR B 1 10 ? 1.938 -9.344 -1.269 1 97.62 10 THR B N 1
ATOM 2288 C CA . THR B 1 10 ? 0.735 -8.594 -0.918 1 97.62 10 THR B CA 1
ATOM 2289 C C . THR B 1 10 ? 0.344 -7.641 -2.043 1 97.62 10 THR B C 1
ATOM 2291 O O . THR B 1 10 ? 1.202 -6.973 -2.625 1 97.62 10 THR B O 1
ATOM 2294 N N . ASP B 1 11 ? -0.931 -7.648 -2.33 1 96.5 11 ASP B N 1
ATOM 2295 C CA . ASP B 1 11 ? -1.453 -6.723 -3.328 1 96.5 11 ASP B CA 1
ATOM 2296 C C . ASP B 1 11 ? -2.092 -5.504 -2.664 1 96.5 11 ASP B C 1
ATOM 2298 O O . ASP B 1 11 ? -2.986 -5.645 -1.829 1 96.5 11 ASP B O 1
ATOM 2302 N N . PHE B 1 12 ? -1.583 -4.332 -3.012 1 96.19 12 PHE B N 1
ATOM 2303 C CA . PHE B 1 12 ? -2.154 -3.059 -2.586 1 96.19 12 PHE B CA 1
ATOM 2304 C C . PHE B 1 12 ? -3.008 -2.451 -3.693 1 96.19 12 PHE B C 1
ATOM 2306 O O . PHE B 1 12 ? -2.48 -1.978 -4.703 1 96.19 12 PHE B O 1
ATOM 2313 N N . VAL B 1 13 ? -4.34 -2.42 -3.461 1 94.56 13 VAL B N 1
ATOM 2314 C CA . VAL B 1 13 ? -5.258 -2.039 -4.527 1 94.56 13 VAL B CA 1
ATOM 2315 C C . VAL B 1 13 ? -5.945 -0.721 -4.176 1 94.56 13 VAL B C 1
ATOM 2317 O O . VAL B 1 13 ? -6.688 -0.645 -3.191 1 94.56 13 VAL B O 1
ATOM 2320 N N . VAL B 1 14 ? -5.672 0.307 -4.918 1 95.88 14 VAL B N 1
ATOM 2321 C CA . VAL B 1 14 ? -6.348 1.588 -4.734 1 95.88 14 VAL B CA 1
ATOM 2322 C C . VAL B 1 14 ? -7.227 1.887 -5.945 1 95.88 14 VAL B C 1
ATOM 2324 O O . VAL B 1 14 ? -6.805 1.7 -7.09 1 95.88 14 VAL B O 1
ATOM 2327 N N . THR B 1 15 ? -8.484 2.225 -5.699 1 95.06 15 THR B N 1
ATOM 2328 C CA . THR B 1 15 ? -9.438 2.592 -6.742 1 95.06 15 THR B CA 1
ATOM 2329 C C . THR B 1 15 ? -9.625 4.105 -6.793 1 95.06 15 THR B C 1
ATOM 2331 O O . THR B 1 15 ? -9.797 4.75 -5.758 1 95.06 15 THR B O 1
ATOM 2334 N N . THR B 1 16 ? -9.523 4.691 -7.984 1 95.19 16 THR B N 1
ATOM 2335 C CA . THR B 1 16 ? -9.68 6.133 -8.148 1 95.19 16 THR B CA 1
ATOM 2336 C C . THR B 1 16 ? -10.5 6.445 -9.398 1 95.19 16 THR B C 1
ATOM 2338 O O . THR B 1 16 ? -10.695 5.582 -10.25 1 95.19 16 THR B O 1
ATOM 2341 N N . ASN B 1 17 ? -11.141 7.586 -9.43 1 92.81 17 ASN B N 1
ATOM 2342 C CA . ASN B 1 17 ? -11.883 8.031 -10.602 1 92.81 17 ASN B CA 1
ATOM 2343 C C . ASN B 1 17 ? -11.023 8.883 -11.523 1 92.81 17 ASN B C 1
ATOM 2345 O O . ASN B 1 17 ? -11.445 9.242 -12.625 1 92.81 17 ASN B O 1
ATOM 2349 N N . ARG B 1 18 ? -9.844 9.211 -11.102 1 90.19 18 ARG B N 1
ATOM 2350 C CA . ARG B 1 18 ? -8.891 9.992 -11.883 1 90.19 18 ARG B CA 1
ATOM 2351 C C . ARG B 1 18 ? -7.453 9.562 -11.586 1 90.19 18 ARG B C 1
ATOM 2353 O O . ARG B 1 18 ? -7.043 9.5 -10.43 1 90.19 18 ARG B O 1
ATOM 2360 N N . VAL B 1 19 ? -6.66 9.227 -12.633 1 87.5 19 VAL B N 1
ATOM 2361 C CA . VAL B 1 19 ? -5.258 8.875 -12.453 1 87.5 19 VAL B CA 1
ATOM 2362 C C . VAL B 1 19 ? -4.434 10.141 -12.219 1 87.5 19 VAL B C 1
ATOM 2364 O O . VAL B 1 19 ? -4.488 11.078 -13.023 1 87.5 19 VAL B O 1
ATOM 2367 N N . PRO B 1 20 ? -3.713 10.188 -11.148 1 90.06 20 PRO B N 1
ATOM 2368 C CA . PRO B 1 20 ? -2.918 11.391 -10.898 1 90.06 20 PRO B CA 1
ATOM 2369 C C . PRO B 1 20 ? -1.771 11.547 -11.898 1 90.06 20 PRO B C 1
ATOM 2371 O O . PRO B 1 20 ? -1.145 10.562 -12.289 1 90.06 20 PRO B O 1
ATOM 2374 N N . LYS B 1 21 ? -1.571 12.797 -12.312 1 87.56 21 LYS B N 1
ATOM 2375 C CA . LYS B 1 21 ? -0.345 13.141 -13.031 1 87.56 21 LYS B CA 1
ATOM 2376 C C . LYS B 1 21 ? 0.819 13.336 -12.062 1 87.56 21 LYS B C 1
ATOM 2378 O O . LYS B 1 21 ? 0.619 13.414 -10.852 1 87.56 21 LYS B O 1
ATOM 2383 N N . GLN B 1 22 ? 2.061 13.289 -12.633 1 85.06 22 GLN B N 1
ATOM 2384 C CA . GLN B 1 22 ? 3.207 13.602 -11.789 1 85.06 22 GLN B CA 1
ATOM 2385 C C . GLN B 1 22 ? 3.02 14.945 -11.078 1 85.06 22 GLN B C 1
ATOM 2387 O O . GLN B 1 22 ? 2.584 15.922 -11.695 1 85.06 22 GLN B O 1
ATOM 2392 N N . GLY B 1 23 ? 3.328 14.984 -9.781 1 81.62 23 GLY B N 1
ATOM 2393 C CA . GLY B 1 23 ? 3.186 16.188 -8.992 1 81.62 23 GLY B CA 1
ATOM 2394 C C . GLY B 1 23 ? 1.767 16.422 -8.508 1 81.62 23 GLY B C 1
ATOM 2395 O O . GLY B 1 23 ? 1.499 17.391 -7.797 1 81.62 23 GLY B O 1
ATOM 2396 N N . GLU B 1 24 ? 0.875 15.516 -8.891 1 87.62 24 GLU B N 1
ATOM 2397 C CA . GLU B 1 24 ? -0.537 15.734 -8.594 1 87.62 24 GLU B CA 1
ATOM 2398 C C . GLU B 1 24 ? -1.024 14.773 -7.508 1 87.62 24 GLU B C 1
ATOM 2400 O O . GLU B 1 24 ? -0.532 13.648 -7.398 1 87.62 24 GLU B O 1
ATOM 2405 N N . THR B 1 25 ? -1.908 15.312 -6.699 1 88.94 25 THR B N 1
ATOM 2406 C CA . THR B 1 25 ? -2.654 14.5 -5.742 1 88.94 25 THR B CA 1
ATOM 2407 C C . THR B 1 25 ? -4.125 14.406 -6.141 1 88.94 25 THR B C 1
ATOM 2409 O O . THR B 1 25 ? -4.762 15.422 -6.43 1 88.94 25 THR B O 1
ATOM 2412 N N . VAL B 1 26 ? -4.617 13.219 -6.238 1 93.88 26 VAL B N 1
ATOM 2413 C CA . VAL B 1 26 ? -6.039 13.031 -6.512 1 93.88 26 VAL B CA 1
ATOM 2414 C C . VAL B 1 26 ? -6.68 12.227 -5.387 1 93.88 26 VAL B C 1
ATOM 2416 O O . VAL B 1 26 ? -5.98 11.555 -4.617 1 93.88 26 VAL B O 1
ATOM 2419 N N . TYR B 1 27 ? -8.008 12.32 -5.273 1 93.19 27 TYR B N 1
ATOM 2420 C CA . TYR B 1 27 ? -8.734 11.547 -4.273 1 93.19 27 TYR B CA 1
ATOM 2421 C C . TYR B 1 27 ? -9.109 10.172 -4.812 1 93.19 27 TYR B C 1
ATOM 2423 O O . TYR B 1 27 ? -9.586 10.055 -5.945 1 93.19 27 TYR B O 1
ATOM 2431 N N . GLY B 1 28 ? -8.844 9.219 -4.078 1 94.88 28 GLY B N 1
ATOM 2432 C CA . GLY B 1 28 ? -9.281 7.863 -4.379 1 94.88 28 GLY B CA 1
ATOM 2433 C C . GLY B 1 28 ? -10.625 7.523 -3.773 1 94.88 28 GLY B C 1
ATOM 2434 O O . GLY B 1 28 ? -11.141 8.266 -2.93 1 94.88 28 GLY B O 1
ATOM 2435 N N . GLN B 1 29 ? -11.188 6.363 -4.18 1 93.5 29 GLN B N 1
ATOM 2436 C CA . GLN B 1 29 ? -12.508 5.922 -3.74 1 93.5 29 GLN B CA 1
ATOM 2437 C C . GLN B 1 29 ? -12.398 4.816 -2.697 1 93.5 29 GLN B C 1
ATOM 2439 O O . GLN B 1 29 ? -13.211 4.738 -1.775 1 93.5 29 GLN B O 1
ATOM 2444 N N . ALA B 1 30 ? -11.398 4.016 -2.924 1 93.5 30 ALA B N 1
ATOM 2445 C CA . ALA B 1 30 ? -11.273 2.854 -2.047 1 93.5 30 ALA B CA 1
ATOM 2446 C C . ALA B 1 30 ? -9.844 2.336 -2.027 1 93.5 30 ALA B C 1
ATOM 2448 O O . ALA B 1 30 ? -9.078 2.555 -2.975 1 93.5 30 ALA B O 1
ATOM 2449 N N . PHE B 1 31 ? -9.57 1.699 -0.907 1 95 31 PHE B N 1
ATOM 2450 C CA . PHE B 1 31 ? -8.297 1.01 -0.729 1 95 31 PHE B CA 1
ATOM 2451 C C . PHE B 1 31 ? -8.508 -0.345 -0.063 1 95 31 PHE B C 1
ATOM 2453 O O . PHE B 1 31 ? -9.32 -0.474 0.856 1 95 31 PHE B O 1
ATOM 2460 N N . GLU B 1 32 ? -7.734 -1.356 -0.603 1 92.31 32 GLU B N 1
ATOM 2461 C CA . GLU B 1 32 ? -7.75 -2.67 0.035 1 92.31 32 GLU B CA 1
ATOM 2462 C C . GLU B 1 32 ? -6.426 -3.4 -0.177 1 92.31 32 GLU B C 1
ATOM 2464 O O . GLU B 1 32 ? -5.703 -3.123 -1.137 1 92.31 32 GLU B O 1
ATOM 2469 N N . THR B 1 33 ? -6.09 -4.238 0.746 1 93.44 33 THR B N 1
ATOM 2470 C CA . THR B 1 33 ? -4.977 -5.168 0.595 1 93.44 33 THR B CA 1
ATOM 2471 C C . THR B 1 33 ? -5.488 -6.59 0.37 1 93.44 33 THR B C 1
ATOM 2473 O O . THR B 1 33 ? -6.469 -7.008 0.985 1 93.44 33 THR B O 1
ATOM 2476 N N . THR B 1 34 ? -4.938 -7.289 -0.525 1 94.12 34 THR B N 1
ATOM 2477 C CA . THR B 1 34 ? -5.223 -8.703 -0.74 1 94.12 34 THR B CA 1
ATOM 2478 C C . THR B 1 34 ? -3.93 -9.508 -0.821 1 94.12 34 THR B C 1
ATOM 2480 O O . THR B 1 34 ? -2.842 -8.938 -0.92 1 94.12 34 THR B O 1
ATOM 2483 N N . PHE B 1 35 ? -4.047 -10.781 -0.662 1 97.06 35 PHE B N 1
ATOM 2484 C CA . PHE B 1 35 ? -2.902 -11.672 -0.778 1 97.06 35 PHE B CA 1
ATOM 2485 C C . PHE B 1 35 ? -2.643 -12.031 -2.236 1 97.06 35 PHE B C 1
ATOM 2487 O O . PHE B 1 35 ? -3.578 -12.312 -2.988 1 97.06 35 PHE B O 1
ATOM 2494 N N . GLY B 1 36 ? -1.347 -11.922 -2.607 1 96.62 36 GLY B N 1
ATOM 2495 C CA . GLY B 1 36 ? -0.966 -12.203 -3.98 1 96.62 36 GLY B CA 1
ATOM 2496 C C . GLY B 1 36 ? 0.342 -12.969 -4.094 1 96.62 36 GLY B C 1
ATOM 2497 O O . GLY B 1 36 ? 0.78 -13.602 -3.131 1 96.62 36 GLY B O 1
ATOM 2498 N N . GLY B 1 37 ? 0.916 -12.875 -5.316 1 97.19 37 GLY B N 1
ATOM 2499 C CA . GLY B 1 37 ? 2.029 -13.742 -5.68 1 97.19 37 GLY B CA 1
ATOM 2500 C C . GLY B 1 37 ? 1.594 -15.008 -6.391 1 97.19 37 GLY B C 1
ATOM 2501 O O . GLY B 1 37 ? 0.844 -15.812 -5.832 1 97.19 37 GLY B O 1
ATOM 2502 N N . LYS B 1 38 ? 2.094 -15.102 -7.539 1 97.62 38 LYS B N 1
ATOM 2503 C CA . LYS B 1 38 ? 1.637 -16.234 -8.328 1 97.62 38 LYS B CA 1
ATOM 2504 C C . LYS B 1 38 ? 1.867 -17.562 -7.59 1 97.62 38 LYS B C 1
ATOM 2506 O O . LYS B 1 38 ? 0.999 -18.438 -7.582 1 97.62 38 LYS B O 1
ATOM 2511 N N . GLY B 1 39 ? 3.033 -17.703 -7.043 1 98.62 39 GLY B N 1
ATOM 2512 C CA . GLY B 1 39 ? 3.295 -18.891 -6.258 1 98.62 39 GLY B CA 1
ATOM 2513 C C . GLY B 1 39 ? 2.305 -19.094 -5.129 1 98.62 39 GLY B C 1
ATOM 2514 O O . GLY B 1 39 ? 1.705 -20.172 -5.004 1 98.62 39 GLY B O 1
ATOM 2515 N N . ALA B 1 40 ? 2.154 -18.094 -4.336 1 98.81 40 ALA B N 1
ATOM 2516 C CA . ALA B 1 40 ? 1.23 -18.172 -3.205 1 98.81 40 ALA B CA 1
ATOM 2517 C C . ALA B 1 40 ? -0.195 -18.438 -3.678 1 98.81 40 ALA B C 1
ATOM 2519 O O . ALA B 1 40 ? -0.923 -19.219 -3.061 1 98.81 40 ALA B O 1
ATOM 2520 N N . ASN B 1 41 ? -0.618 -17.781 -4.711 1 98.38 41 ASN B N 1
ATOM 2521 C CA . ASN B 1 41 ? -1.94 -18.016 -5.281 1 98.38 41 ASN B CA 1
ATOM 2522 C C . ASN B 1 41 ? -2.127 -19.484 -5.676 1 98.38 41 ASN B C 1
ATOM 2524 O O . ASN B 1 41 ? -3.148 -20.094 -5.352 1 98.38 41 ASN B O 1
ATOM 2528 N N . GLN B 1 42 ? -1.184 -20 -6.371 1 98.81 42 GLN B N 1
ATOM 2529 C CA . GLN B 1 42 ? -1.26 -21.375 -6.832 1 98.81 42 GLN B CA 1
ATOM 2530 C C . GLN B 1 42 ? -1.274 -22.344 -5.656 1 98.81 42 GLN B C 1
ATOM 2532 O O . GLN B 1 42 ? -1.984 -23.359 -5.688 1 98.81 42 GLN B O 1
ATOM 2537 N N . ALA B 1 43 ? -0.518 -22.047 -4.625 1 98.88 43 ALA B N 1
ATOM 2538 C CA . ALA B 1 43 ? -0.488 -22.859 -3.418 1 98.88 43 ALA B CA 1
ATOM 2539 C C . ALA B 1 43 ? -1.854 -22.891 -2.738 1 98.88 43 ALA B C 1
ATOM 2541 O O . ALA B 1 43 ? -2.35 -23.969 -2.375 1 98.88 43 ALA B O 1
ATOM 2542 N N . VAL B 1 44 ? -2.459 -21.734 -2.594 1 98.81 44 VAL B N 1
ATOM 2543 C CA . VAL B 1 44 ? -3.764 -21.641 -1.947 1 98.81 44 VAL B CA 1
ATOM 2544 C C . VAL B 1 44 ? -4.805 -22.391 -2.777 1 98.81 44 VAL B C 1
ATOM 2546 O O . VAL B 1 44 ? -5.617 -23.141 -2.232 1 98.81 44 VAL B O 1
ATOM 2549 N N . ALA B 1 45 ? -4.762 -22.172 -4.094 1 98.62 45 ALA B N 1
ATOM 2550 C CA . ALA B 1 45 ? -5.695 -22.875 -4.98 1 98.62 45 ALA B CA 1
ATOM 2551 C C . ALA B 1 45 ? -5.578 -24.391 -4.816 1 98.62 45 ALA B C 1
ATOM 2553 O O . ALA B 1 45 ? -6.59 -25.078 -4.672 1 98.62 45 ALA B O 1
ATOM 2554 N N . ALA B 1 46 ? -4.387 -24.891 -4.824 1 98.75 46 ALA B N 1
ATOM 2555 C CA . ALA B 1 46 ? -4.145 -26.328 -4.699 1 98.75 46 ALA B CA 1
ATOM 2556 C C . ALA B 1 46 ? -4.621 -26.859 -3.346 1 98.75 46 ALA B C 1
ATOM 2558 O O . ALA B 1 46 ? -5.297 -27.875 -3.271 1 98.75 46 ALA B O 1
ATOM 2559 N N . ALA B 1 47 ? -4.289 -26.125 -2.301 1 98.75 47 ALA B N 1
ATOM 2560 C CA . ALA B 1 47 ? -4.625 -26.562 -0.948 1 98.75 47 ALA B CA 1
ATOM 2561 C C . ALA B 1 47 ? -6.137 -26.594 -0.737 1 98.75 47 ALA B C 1
ATOM 2563 O O . ALA B 1 47 ? -6.676 -27.547 -0.182 1 98.75 47 ALA B O 1
ATOM 2564 N N . ARG B 1 48 ? -6.82 -25.578 -1.18 1 98.44 48 ARG B N 1
ATOM 2565 C CA . ARG B 1 48 ? -8.266 -25.5 -1.01 1 98.44 48 ARG B CA 1
ATOM 2566 C C . ARG B 1 48 ? -8.977 -26.641 -1.736 1 98.44 48 ARG B C 1
ATOM 2568 O O . ARG B 1 48 ? -10.094 -27 -1.383 1 98.44 48 ARG B O 1
ATOM 2575 N N . LEU B 1 49 ? -8.336 -27.156 -2.73 1 98.19 49 LEU B N 1
ATOM 2576 C CA . LEU B 1 49 ? -8.969 -28.188 -3.557 1 98.19 49 LEU B CA 1
ATOM 2577 C C . LEU B 1 49 ? -8.492 -29.578 -3.146 1 98.19 49 LEU B C 1
ATOM 2579 O O . LEU B 1 49 ? -8.617 -30.531 -3.918 1 98.19 49 LEU B O 1
ATOM 2583 N N . GLY B 1 50 ? -7.805 -29.656 -1.945 1 97.06 50 GLY B N 1
ATOM 2584 C CA . GLY B 1 50 ? -7.531 -30.938 -1.327 1 97.06 50 GLY B CA 1
ATOM 2585 C C . GLY B 1 50 ? -6.098 -31.406 -1.514 1 97.06 50 GLY B C 1
ATOM 2586 O O . GLY B 1 50 ? -5.75 -32.531 -1.141 1 97.06 50 GLY B O 1
ATOM 2587 N N . GLY B 1 51 ? -5.266 -30.625 -2.074 1 98.06 51 GLY B N 1
ATOM 2588 C CA . GLY B 1 51 ? -3.861 -30.984 -2.219 1 98.06 51 GLY B CA 1
ATOM 2589 C C . GLY B 1 51 ? -3.082 -30.875 -0.922 1 98.06 51 GLY B C 1
ATOM 2590 O O . GLY B 1 51 ? -3.375 -30.016 -0.083 1 98.06 51 GLY B O 1
ATOM 2591 N N . ARG B 1 52 ? -2.195 -31.781 -0.674 1 98.25 52 ARG B N 1
ATOM 2592 C CA . ARG B 1 52 ? -1.156 -31.594 0.333 1 98.25 52 ARG B CA 1
ATOM 2593 C C . ARG B 1 52 ? -0.021 -30.734 -0.207 1 98.25 52 ARG B C 1
ATOM 2595 O O . ARG B 1 52 ? 0.794 -31.203 -1.005 1 98.25 52 ARG B O 1
ATOM 2602 N N . VAL B 1 53 ? 0.014 -29.516 0.25 1 98.81 53 VAL B N 1
ATOM 2603 C CA . VAL B 1 53 ? 0.843 -28.516 -0.417 1 98.81 53 VAL B CA 1
ATOM 2604 C C . VAL B 1 53 ? 1.888 -27.984 0.558 1 98.81 53 VAL B C 1
ATOM 2606 O O . VAL B 1 53 ? 1.576 -27.688 1.717 1 98.81 53 VAL B O 1
ATOM 2609 N N . GLN B 1 54 ? 3.096 -27.875 0.15 1 98.94 54 GLN B N 1
ATOM 2610 C CA . GLN B 1 54 ? 4.137 -27.109 0.829 1 98.94 54 GLN B CA 1
ATOM 2611 C C . GLN B 1 54 ? 4.617 -25.953 -0.034 1 98.94 54 GLN B C 1
ATOM 2613 O O . GLN B 1 54 ? 4.879 -26.125 -1.227 1 98.94 54 GLN B O 1
ATOM 2618 N N . MET B 1 55 ? 4.676 -24.766 0.55 1 98.94 55 MET B N 1
ATOM 2619 C CA . MET B 1 55 ? 5.141 -23.562 -0.136 1 98.94 55 MET B CA 1
ATOM 2620 C C . MET B 1 55 ? 6.625 -23.328 0.124 1 98.94 55 MET B C 1
ATOM 2622 O O . MET B 1 55 ? 7.074 -23.391 1.27 1 98.94 55 MET B O 1
ATOM 2626 N N . PHE B 1 56 ? 7.375 -23.188 -0.916 1 98.94 56 PHE B N 1
ATOM 2627 C CA . PHE B 1 56 ? 8.766 -22.766 -0.858 1 98.94 56 PHE B CA 1
ATOM 2628 C C . PHE B 1 56 ? 8.922 -21.344 -1.391 1 98.94 56 PHE B C 1
ATOM 2630 O O . PHE B 1 56 ? 8.523 -21.047 -2.52 1 98.94 56 PHE B O 1
ATOM 2637 N N . GLY B 1 57 ? 9.398 -20.484 -0.658 1 98.88 57 GLY B N 1
ATOM 2638 C CA . GLY B 1 57 ? 9.547 -19.078 -1.005 1 98.88 57 GLY B CA 1
ATOM 2639 C C . GLY B 1 57 ? 10.125 -18.234 0.121 1 98.88 57 GLY B C 1
ATOM 2640 O O . GLY B 1 57 ? 10.516 -18.766 1.161 1 98.88 57 GLY B O 1
ATOM 2641 N N . CYS B 1 58 ? 10.258 -16.953 -0.144 1 98.88 58 CYS B N 1
ATOM 2642 C CA . CYS B 1 58 ? 10.828 -16.031 0.822 1 98.88 58 CYS B CA 1
ATOM 2643 C C . CYS B 1 58 ? 9.891 -14.844 1.061 1 98.88 58 CYS B C 1
ATOM 2645 O O . CYS B 1 58 ? 9.188 -14.414 0.149 1 98.88 58 CYS B O 1
ATOM 2647 N N . VAL B 1 59 ? 9.844 -14.391 2.283 1 98.75 59 VAL B N 1
ATOM 2648 C CA . VAL B 1 59 ? 9.133 -13.172 2.654 1 98.75 59 VAL B CA 1
ATOM 2649 C C . VAL B 1 59 ? 10.07 -12.234 3.408 1 98.75 59 VAL B C 1
ATOM 2651 O O . VAL B 1 59 ? 11.141 -12.641 3.859 1 98.75 59 VAL B O 1
ATOM 2654 N N . GLY B 1 60 ? 9.742 -10.977 3.406 1 98 60 GLY B N 1
ATOM 2655 C CA . GLY B 1 60 ? 10.523 -10.016 4.164 1 98 60 GLY B CA 1
ATOM 2656 C C . GLY B 1 60 ? 10.266 -10.078 5.66 1 98 60 GLY B C 1
ATOM 2657 O O . GLY B 1 60 ? 9.336 -10.758 6.102 1 98 60 GLY B O 1
ATOM 2658 N N . GLY B 1 61 ? 11.172 -9.43 6.449 1 95.88 61 GLY B N 1
ATOM 2659 C CA . GLY B 1 61 ? 10.984 -9.328 7.887 1 95.88 61 GLY B CA 1
ATOM 2660 C C . GLY B 1 61 ? 9.977 -8.258 8.281 1 95.88 61 GLY B C 1
ATOM 2661 O O . GLY B 1 61 ? 10.133 -7.613 9.32 1 95.88 61 GLY B O 1
ATOM 2662 N N . ASP B 1 62 ? 9.008 -8.023 7.484 1 92.94 62 ASP B N 1
ATOM 2663 C CA . ASP B 1 62 ? 7.996 -6.992 7.73 1 92.94 62 ASP B CA 1
ATOM 2664 C C . ASP B 1 62 ? 6.648 -7.621 8.086 1 92.94 62 ASP B C 1
ATOM 2666 O O . ASP B 1 62 ? 6.531 -8.844 8.18 1 92.94 62 ASP B O 1
ATOM 2670 N N . GLN B 1 63 ? 5.656 -6.77 8.375 1 91.38 63 GLN B N 1
ATOM 2671 C CA . GLN B 1 63 ? 4.344 -7.254 8.797 1 91.38 63 GLN B CA 1
ATOM 2672 C C . GLN B 1 63 ? 3.658 -8.023 7.672 1 91.38 63 GLN B C 1
ATOM 2674 O O . GLN B 1 63 ? 2.918 -8.977 7.93 1 91.38 63 GLN B O 1
ATOM 2679 N N . PHE B 1 64 ? 3.93 -7.652 6.477 1 96.06 64 PHE B N 1
ATOM 2680 C CA . PHE B 1 64 ? 3.287 -8.305 5.34 1 96.06 64 PHE B CA 1
ATOM 2681 C C . PHE B 1 64 ? 3.779 -9.742 5.191 1 96.06 64 PHE B C 1
ATOM 2683 O O . PHE B 1 64 ? 3.014 -10.625 4.809 1 96.06 64 PHE B O 1
ATOM 2690 N N . GLY B 1 65 ? 5.102 -9.898 5.438 1 97.69 65 GLY B N 1
ATOM 2691 C CA . GLY B 1 65 ? 5.621 -11.258 5.453 1 97.69 65 GLY B CA 1
ATOM 2692 C C . GLY B 1 65 ? 4.926 -12.148 6.461 1 97.69 65 GLY B C 1
ATOM 2693 O O . GLY B 1 65 ? 4.555 -13.281 6.145 1 97.69 65 GLY B O 1
ATOM 2694 N N . GLN B 1 66 ? 4.672 -11.633 7.633 1 96.25 66 GLN B N 1
ATOM 2695 C CA . GLN B 1 66 ? 3.977 -12.375 8.68 1 96.25 66 GLN B CA 1
ATOM 2696 C C . GLN B 1 66 ? 2.541 -12.688 8.258 1 96.25 66 GLN B C 1
ATOM 2698 O O . GLN B 1 66 ? 2.076 -13.82 8.43 1 96.25 66 GLN B O 1
ATOM 2703 N N . GLU B 1 67 ? 1.907 -11.742 7.695 1 95.88 67 GLU B N 1
ATOM 2704 C CA . GLU B 1 67 ? 0.505 -11.898 7.32 1 95.88 67 GLU B CA 1
ATOM 2705 C C . GLU B 1 67 ? 0.348 -12.891 6.172 1 95.88 67 GLU B C 1
ATOM 2707 O O . GLU B 1 67 ? -0.594 -13.688 6.156 1 95.88 67 GLU B O 1
ATOM 2712 N N . THR B 1 68 ? 1.219 -12.789 5.215 1 98.19 68 THR B N 1
ATOM 2713 C CA . THR B 1 68 ? 1.131 -13.688 4.07 1 98.19 68 THR B CA 1
ATOM 2714 C C . THR B 1 68 ? 1.385 -15.133 4.496 1 98.19 68 THR B C 1
ATOM 2716 O O . THR B 1 68 ? 0.704 -16.047 4.035 1 98.19 68 THR B O 1
ATOM 2719 N N . LYS B 1 69 ? 2.369 -15.352 5.402 1 98.38 69 LYS B N 1
ATOM 2720 C CA . LYS B 1 69 ? 2.629 -16.703 5.918 1 98.38 69 LYS B CA 1
ATOM 2721 C C . LYS B 1 69 ? 1.421 -17.234 6.68 1 98.38 69 LYS B C 1
ATOM 2723 O O . LYS B 1 69 ? 1.019 -18.375 6.484 1 98.38 69 LYS B O 1
ATOM 2728 N N . ALA B 1 70 ? 0.873 -16.406 7.523 1 98.12 70 ALA B N 1
ATOM 2729 C CA . ALA B 1 70 ? -0.298 -16.797 8.297 1 98.12 70 ALA B CA 1
ATOM 2730 C C . ALA B 1 70 ? -1.47 -17.141 7.387 1 98.12 70 ALA B C 1
ATOM 2732 O O . ALA B 1 70 ? -2.203 -18.109 7.652 1 98.12 70 ALA B O 1
ATOM 2733 N N . ASN B 1 71 ? -1.662 -16.375 6.387 1 98.12 71 ASN B N 1
ATOM 2734 C CA . ASN B 1 71 ? -2.734 -16.641 5.43 1 98.12 71 ASN B CA 1
ATOM 2735 C C . ASN B 1 71 ? -2.557 -17.984 4.738 1 98.12 71 ASN B C 1
ATOM 2737 O O . ASN B 1 71 ? -3.518 -18.75 4.586 1 98.12 71 ASN B O 1
ATOM 2741 N N . LEU B 1 72 ? -1.32 -18.203 4.254 1 98.75 72 LEU B N 1
ATOM 2742 C CA . LEU B 1 72 ? -1.034 -19.484 3.627 1 98.75 72 LEU B CA 1
ATOM 2743 C C . LEU B 1 72 ? -1.36 -20.641 4.57 1 98.75 72 LEU B C 1
ATOM 2745 O O . LEU B 1 72 ? -2.033 -21.594 4.18 1 98.75 72 LEU B O 1
ATOM 2749 N N . ALA B 1 73 ? -0.941 -20.5 5.824 1 98.69 73 ALA B N 1
ATOM 2750 C CA . ALA B 1 73 ? -1.182 -21.547 6.824 1 98.69 73 ALA B CA 1
ATOM 2751 C C . ALA B 1 73 ? -2.676 -21.734 7.066 1 98.69 73 ALA B C 1
ATOM 2753 O O . ALA B 1 73 ? -3.154 -22.859 7.172 1 98.69 73 ALA B O 1
ATOM 2754 N N . ARG B 1 74 ? -3.42 -20.688 7.152 1 98.06 74 ARG B N 1
ATOM 2755 C CA . ARG B 1 74 ? -4.863 -20.734 7.371 1 98.06 74 ARG B CA 1
ATOM 2756 C C . ARG B 1 74 ? -5.562 -21.469 6.223 1 98.06 74 ARG B C 1
ATOM 2758 O O . ARG B 1 74 ? -6.621 -22.062 6.418 1 98.06 74 ARG B O 1
ATOM 2765 N N . ASN B 1 75 ? -4.949 -21.422 5.062 1 98.5 75 ASN B N 1
ATOM 2766 C CA . ASN B 1 75 ? -5.531 -22.078 3.896 1 98.5 75 ASN B CA 1
ATOM 2767 C C . ASN B 1 75 ? -5.004 -23.5 3.736 1 98.5 75 ASN B C 1
ATOM 2769 O O . ASN B 1 75 ? -5.184 -24.125 2.688 1 98.5 75 ASN B O 1
ATOM 2773 N N . GLY B 1 76 ? -4.254 -24 4.695 1 98.25 76 GLY B N 1
ATOM 2774 C CA . GLY B 1 76 ? -3.834 -25.391 4.711 1 98.25 76 GLY B CA 1
ATOM 2775 C C . GLY B 1 76 ? -2.496 -25.609 4.035 1 98.25 76 GLY B C 1
ATOM 2776 O O . GLY B 1 76 ? -2.143 -26.75 3.717 1 98.25 76 GLY B O 1
ATOM 2777 N N . VAL B 1 77 ? -1.742 -24.594 3.766 1 98.81 77 VAL B N 1
ATOM 2778 C CA . VAL B 1 77 ? -0.437 -24.703 3.123 1 98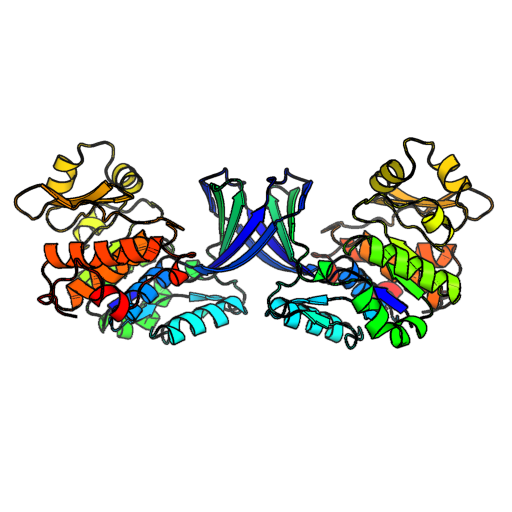.81 77 VAL B CA 1
ATOM 2779 C C . VAL B 1 77 ? 0.651 -24.859 4.184 1 98.81 77 VAL B C 1
ATOM 2781 O O . VAL B 1 77 ? 0.662 -24.125 5.176 1 98.81 77 VAL B O 1
ATOM 2784 N N . ASP B 1 78 ? 1.463 -25.875 4.074 1 98.88 78 ASP B N 1
ATOM 2785 C CA . ASP B 1 78 ? 2.645 -25.984 4.926 1 98.88 78 ASP B CA 1
ATOM 2786 C C . ASP B 1 78 ? 3.646 -24.875 4.625 1 98.88 78 ASP B C 1
ATOM 2788 O O . ASP B 1 78 ? 4.176 -24.781 3.514 1 98.88 78 ASP B O 1
ATOM 2792 N N . VAL B 1 79 ? 3.959 -24.078 5.586 1 98.88 79 VAL B N 1
ATOM 2793 C CA . VAL B 1 79 ? 4.762 -22.875 5.359 1 98.88 79 VAL B CA 1
ATOM 2794 C C . VAL B 1 79 ? 6.129 -23.031 6.023 1 98.88 79 VAL B C 1
ATOM 2796 O O . VAL B 1 79 ? 6.855 -22.062 6.203 1 98.88 79 VAL B O 1
ATOM 2799 N N . THR B 1 80 ? 6.531 -24.188 6.418 1 98.56 80 THR B N 1
ATOM 2800 C CA . THR B 1 80 ? 7.723 -24.422 7.227 1 98.56 80 THR B CA 1
ATOM 2801 C C . THR B 1 80 ? 8.984 -24.109 6.43 1 98.56 80 THR B C 1
ATOM 2803 O O . THR B 1 80 ? 10.031 -23.797 7.012 1 98.56 80 THR B O 1
ATOM 2806 N N . ALA B 1 81 ? 8.906 -24.156 5.102 1 98.75 81 ALA B N 1
ATOM 2807 C CA . ALA B 1 81 ? 10.086 -23.938 4.266 1 98.75 81 ALA B CA 1
ATOM 2808 C C . ALA B 1 81 ? 10.195 -22.469 3.84 1 98.75 81 ALA B C 1
ATOM 2810 O O . ALA B 1 81 ? 11.164 -22.078 3.189 1 98.75 81 ALA B O 1
ATOM 2811 N N . ILE B 1 82 ? 9.195 -21.672 4.172 1 98.81 82 ILE B N 1
ATOM 2812 C CA . ILE B 1 82 ? 9.273 -20.266 3.822 1 98.81 82 ILE B CA 1
ATOM 2813 C C . ILE B 1 82 ? 10.328 -19.578 4.684 1 98.81 82 ILE B C 1
ATOM 2815 O O . ILE B 1 82 ? 10.312 -19.688 5.91 1 98.81 82 ILE B O 1
ATOM 2819 N N . LYS B 1 83 ? 11.227 -18.922 4.047 1 98.69 83 LYS B N 1
ATOM 2820 C CA . LYS B 1 83 ? 12.297 -18.219 4.754 1 98.69 83 LYS B CA 1
ATOM 2821 C C . LYS B 1 83 ? 11.977 -16.734 4.891 1 98.69 83 LYS B C 1
ATOM 2823 O O . LYS B 1 83 ? 11.547 -16.094 3.93 1 98.69 83 LYS B O 1
ATOM 2828 N N . THR B 1 84 ? 12.148 -16.188 6.082 1 98.56 84 THR B N 1
ATOM 2829 C CA . THR B 1 84 ? 12.047 -14.758 6.309 1 98.56 84 THR B CA 1
ATOM 2830 C C . THR B 1 84 ? 13.398 -14.078 6.102 1 98.56 84 THR B C 1
ATOM 2832 O O . THR B 1 84 ? 14.383 -14.461 6.734 1 98.56 84 THR B O 1
ATOM 2835 N N . ILE B 1 85 ? 13.461 -13.219 5.117 1 98.25 85 ILE B N 1
ATOM 2836 C CA . ILE B 1 85 ? 14.672 -12.461 4.82 1 98.25 85 ILE B CA 1
ATOM 2837 C C . ILE B 1 85 ? 14.641 -11.125 5.562 1 98.25 85 ILE B C 1
ATOM 2839 O O . ILE B 1 85 ? 13.836 -10.25 5.234 1 98.25 85 ILE B O 1
ATOM 2843 N N . GLU B 1 86 ? 15.555 -10.953 6.48 1 94.75 86 GLU B N 1
ATOM 2844 C CA . GLU B 1 86 ? 15.602 -9.711 7.246 1 94.75 86 GLU B CA 1
ATOM 2845 C C . GLU B 1 86 ? 16.031 -8.539 6.375 1 94.75 86 GLU B C 1
ATOM 2847 O O . GLU B 1 86 ? 16.703 -8.727 5.355 1 94.75 86 GLU B O 1
ATOM 2852 N N . ASP B 1 87 ? 15.68 -7.34 6.672 1 90.81 87 ASP B N 1
ATOM 2853 C CA . ASP B 1 87 ? 16.094 -6.074 6.062 1 90.81 87 ASP B CA 1
ATOM 2854 C C . ASP B 1 87 ? 15.625 -5.992 4.609 1 90.81 87 ASP B C 1
ATOM 2856 O O . ASP B 1 87 ? 16.297 -5.379 3.775 1 90.81 87 ASP B O 1
ATOM 2860 N N . THR B 1 88 ? 14.734 -6.809 4.184 1 94.25 88 THR B N 1
ATOM 2861 C CA . THR B 1 88 ? 14.078 -6.707 2.885 1 94.25 88 THR B CA 1
ATOM 2862 C C . THR B 1 88 ? 12.562 -6.703 3.047 1 94.25 88 THR B C 1
ATOM 2864 O O . THR B 1 88 ? 12.039 -7.098 4.094 1 94.25 88 THR B O 1
ATOM 2867 N N . THR B 1 89 ? 11.883 -6.172 2.072 1 96.06 89 THR B N 1
ATOM 2868 C CA . THR B 1 89 ? 10.43 -6.137 2.111 1 96.06 89 THR B CA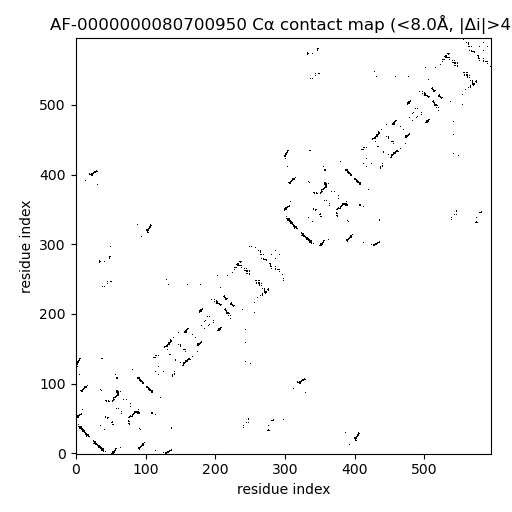 1
ATOM 2869 C C . THR B 1 89 ? 9.836 -7.391 1.473 1 96.06 89 THR B C 1
ATOM 2871 O O . THR B 1 89 ? 10.484 -8.031 0.646 1 96.06 89 THR B O 1
ATOM 2874 N N . THR B 1 90 ? 8.68 -7.797 1.961 1 98.12 90 THR B N 1
ATOM 2875 C CA . THR B 1 90 ? 7.902 -8.812 1.259 1 98.12 90 THR B CA 1
ATOM 2876 C C . THR B 1 90 ? 7.504 -8.32 -0.129 1 98.12 90 THR B C 1
ATOM 2878 O O . THR B 1 90 ? 7.371 -7.113 -0.353 1 98.12 90 THR B O 1
ATOM 2881 N N . GLY B 1 91 ? 7.434 -9.266 -1.095 1 98.12 91 GLY B N 1
ATOM 2882 C CA . GLY B 1 91 ? 6.957 -8.875 -2.412 1 98.12 91 GLY B CA 1
ATOM 2883 C C . GLY B 1 91 ? 5.629 -8.141 -2.373 1 98.12 91 GLY B C 1
ATOM 2884 O O . GLY B 1 91 ? 4.793 -8.406 -1.507 1 98.12 91 GLY B O 1
ATOM 2885 N N . SER B 1 92 ? 5.453 -7.227 -3.316 1 97.94 92 SER B N 1
ATOM 2886 C CA . SER B 1 92 ? 4.223 -6.441 -3.322 1 97.94 92 SER B CA 1
ATOM 2887 C C . SER B 1 92 ? 3.844 -6.02 -4.738 1 97.94 92 SER B C 1
ATOM 2889 O O . SER B 1 92 ? 4.715 -5.816 -5.586 1 97.94 92 SER B O 1
ATOM 2891 N N . ALA B 1 93 ? 2.602 -6.039 -4.969 1 96.75 93 ALA B N 1
ATOM 2892 C CA . ALA B 1 93 ? 2.033 -5.441 -6.176 1 96.75 93 ALA B CA 1
ATOM 2893 C C . ALA B 1 93 ? 1.177 -4.227 -5.832 1 96.75 93 ALA B C 1
ATOM 2895 O O . ALA B 1 93 ? 0.321 -4.293 -4.945 1 96.75 93 ALA B O 1
ATOM 2896 N N . HIS B 1 94 ? 1.472 -3.131 -6.457 1 96.56 94 HIS B N 1
ATOM 2897 C CA . HIS B 1 94 ? 0.735 -1.886 -6.27 1 96.56 94 HIS B CA 1
ATOM 2898 C C . HIS B 1 94 ? -0.172 -1.6 -7.461 1 96.56 94 HIS B C 1
ATOM 2900 O O . HIS B 1 94 ? 0.306 -1.241 -8.539 1 96.56 94 HIS B O 1
ATOM 2906 N N . ILE B 1 95 ? -1.461 -1.764 -7.18 1 94.06 95 ILE B N 1
ATOM 2907 C CA . ILE B 1 95 ? -2.438 -1.772 -8.266 1 94.06 95 ILE B CA 1
ATOM 2908 C C . ILE B 1 95 ? -3.328 -0.535 -8.164 1 94.06 95 ILE B C 1
ATOM 2910 O O . ILE B 1 95 ? -4.004 -0.326 -7.152 1 94.06 95 ILE B O 1
ATOM 2914 N N . THR B 1 96 ? -3.293 0.313 -9.164 1 94.38 96 THR B N 1
ATOM 2915 C CA . THR B 1 96 ? -4.234 1.417 -9.312 1 94.38 96 THR B CA 1
ATOM 2916 C C . THR B 1 96 ? -5.352 1.048 -10.281 1 94.38 96 THR B C 1
ATOM 2918 O O . THR B 1 96 ? -5.09 0.719 -11.445 1 94.38 96 THR B O 1
ATOM 2921 N N . VAL B 1 97 ? -6.531 1.042 -9.812 1 92.81 97 VAL B N 1
ATOM 2922 C CA . VAL B 1 97 ? -7.699 0.697 -10.617 1 92.81 97 VAL B CA 1
ATOM 2923 C C . VAL B 1 97 ? -8.422 1.969 -11.047 1 92.81 97 VAL B C 1
ATOM 2925 O O . VAL B 1 97 ? -8.789 2.797 -10.203 1 92.81 97 VAL B O 1
ATOM 2928 N N . PHE B 1 98 ? -8.594 2.178 -12.297 1 91.75 98 PHE B N 1
ATOM 2929 C CA . PHE B 1 98 ? -9.305 3.311 -12.891 1 91.75 98 PHE B CA 1
ATOM 2930 C C . PHE B 1 98 ? -10.164 2.859 -14.062 1 91.75 98 PHE B C 1
ATOM 2932 O O . PHE B 1 98 ? -9.664 2.246 -15.008 1 91.75 98 PHE B O 1
ATOM 2939 N N . GLU B 1 99 ? -11.477 3.119 -14 1 85 99 GLU B N 1
ATOM 2940 C CA . GLU B 1 99 ? -12.438 2.785 -15.039 1 85 99 GLU B CA 1
ATOM 2941 C C . GLU B 1 99 ? -12.312 1.323 -15.461 1 85 99 GLU B C 1
ATOM 2943 O O . GLU B 1 99 ? -12.273 1.018 -16.656 1 85 99 GLU B O 1
ATOM 2948 N N . GLY B 1 100 ? -12.102 0.467 -14.531 1 78.69 100 GLY B N 1
ATOM 2949 C CA . GLY B 1 100 ? -12.102 -0.968 -14.773 1 78.69 100 GLY B CA 1
ATOM 2950 C C . GLY B 1 100 ? -10.773 -1.493 -15.273 1 78.69 100 GLY B C 1
ATOM 2951 O O . GLY B 1 100 ? -10.609 -2.699 -15.477 1 78.69 100 GLY B O 1
ATOM 2952 N N . ASP B 1 101 ? -9.875 -0.587 -15.469 1 85.19 101 ASP B N 1
ATOM 2953 C CA . ASP B 1 101 ? -8.539 -0.993 -15.906 1 85.19 101 ASP B CA 1
ATOM 2954 C C . ASP B 1 101 ? -7.527 -0.856 -14.766 1 85.19 101 ASP B C 1
ATOM 2956 O O . ASP B 1 101 ? -7.746 -0.1 -13.82 1 85.19 101 ASP B O 1
ATOM 2960 N N . ASN B 1 102 ? -6.418 -1.692 -14.93 1 89 102 ASN B N 1
ATOM 2961 C CA . ASN B 1 102 ? -5.445 -1.718 -13.844 1 89 102 ASN B CA 1
ATOM 2962 C C . ASN B 1 102 ? -4.051 -1.316 -14.32 1 89 102 ASN B C 1
ATOM 2964 O O . ASN B 1 102 ? -3.656 -1.657 -15.438 1 89 102 ASN B O 1
ATOM 2968 N N . ALA B 1 103 ? -3.375 -0.478 -13.562 1 92.25 103 ALA B N 1
ATOM 2969 C CA . ALA B 1 103 ? -1.941 -0.224 -13.68 1 92.25 103 ALA B CA 1
ATOM 2970 C C . ALA B 1 103 ? -1.184 -0.799 -12.484 1 92.25 103 ALA B C 1
ATOM 2972 O O . ALA B 1 103 ? -1.567 -0.579 -11.336 1 92.25 103 ALA B O 1
ATOM 2973 N N . ILE B 1 104 ? -0.091 -1.578 -12.805 1 93.31 104 ILE B N 1
ATOM 2974 C CA . ILE B 1 104 ? 0.508 -2.336 -11.711 1 93.31 104 ILE B CA 1
ATOM 2975 C C . ILE B 1 104 ? 2.004 -2.041 -11.633 1 93.31 104 ILE B C 1
ATOM 2977 O O . ILE B 1 104 ? 2.691 -2.029 -12.656 1 93.31 104 ILE B O 1
ATOM 2981 N N . VAL B 1 105 ? 2.508 -1.685 -10.523 1 96.25 105 VAL B N 1
ATOM 2982 C CA . VAL B 1 105 ? 3.93 -1.684 -10.188 1 96.25 105 VAL B CA 1
ATOM 2983 C C . VAL B 1 105 ? 4.246 -2.861 -9.273 1 96.25 105 VAL B C 1
ATOM 2985 O O . VAL B 1 105 ? 3.746 -2.93 -8.148 1 96.25 105 VAL B O 1
ATOM 2988 N N . TYR B 1 106 ? 5.043 -3.742 -9.805 1 96.44 106 TYR B N 1
ATOM 2989 C CA . TYR B 1 106 ? 5.418 -4.93 -9.039 1 96.44 106 TYR B CA 1
ATOM 2990 C C . TYR B 1 106 ? 6.801 -4.77 -8.43 1 96.44 106 TYR B C 1
ATOM 2992 O O . TYR B 1 106 ? 7.766 -4.445 -9.125 1 96.44 106 TYR B O 1
ATOM 3000 N N . VAL B 1 107 ? 6.906 -4.957 -7.125 1 97.56 107 VAL B N 1
ATOM 3001 C CA . VAL B 1 107 ? 8.18 -4.969 -6.41 1 97.56 107 VAL B CA 1
ATOM 3002 C C . VAL B 1 107 ? 8.469 -6.379 -5.895 1 97.56 107 VAL B C 1
ATOM 3004 O O . VAL B 1 107 ? 7.844 -6.836 -4.934 1 97.56 107 VAL B O 1
ATOM 3007 N N . PRO B 1 108 ? 9.438 -7.008 -6.441 1 97.44 108 PRO B N 1
ATOM 3008 C CA . PRO B 1 108 ? 9.656 -8.414 -6.102 1 97.44 108 PRO B CA 1
ATOM 3009 C C . PRO B 1 108 ? 10.016 -8.617 -4.633 1 97.44 108 PRO B C 1
ATOM 3011 O O . PRO B 1 108 ? 9.609 -9.609 -4.02 1 97.44 108 PRO B O 1
ATOM 3014 N N . GLY B 1 109 ? 10.891 -7.645 -4.047 1 97.25 109 GLY B N 1
ATOM 3015 C CA . GLY B 1 109 ? 11.32 -7.777 -2.666 1 97.25 109 GLY B CA 1
ATOM 3016 C C . GLY B 1 109 ? 12 -9.102 -2.379 1 97.25 109 GLY B C 1
ATOM 3017 O O . GLY B 1 109 ? 12.922 -9.5 -3.096 1 97.25 109 GLY B O 1
ATOM 3018 N N . ALA B 1 110 ? 11.477 -9.766 -1.354 1 98.44 110 AL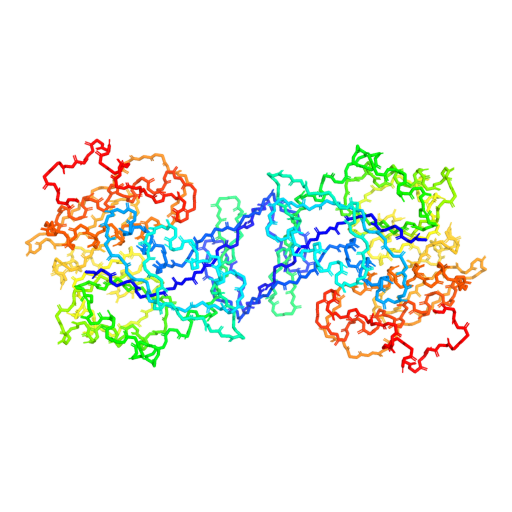A B N 1
ATOM 3019 C CA . ALA B 1 110 ? 12.07 -11.008 -0.861 1 98.44 110 ALA B CA 1
ATOM 3020 C C . ALA B 1 110 ? 11.938 -12.125 -1.894 1 98.44 110 ALA B C 1
ATOM 3022 O O . ALA B 1 110 ? 12.617 -13.148 -1.798 1 98.44 110 ALA B O 1
ATOM 3023 N N . ASN B 1 111 ? 11.062 -12.055 -2.877 1 98.56 111 ASN B N 1
ATOM 3024 C CA . ASN B 1 111 ? 10.93 -13.078 -3.908 1 98.56 111 ASN B CA 1
ATOM 3025 C C . ASN B 1 111 ? 12.227 -13.25 -4.691 1 98.56 111 ASN B C 1
ATOM 3027 O O . ASN B 1 111 ? 12.484 -14.32 -5.246 1 98.56 111 ASN B O 1
ATOM 3031 N N . GLN B 1 112 ? 13.062 -12.211 -4.707 1 98 112 GLN B N 1
ATOM 3032 C CA . GLN B 1 112 ? 14.344 -12.281 -5.391 1 98 112 GLN B CA 1
ATOM 3033 C C . GLN B 1 112 ? 15.344 -13.125 -4.598 1 98 112 GLN B C 1
ATOM 3035 O O . GLN B 1 112 ? 16.391 -13.516 -5.121 1 98 112 GLN B O 1
ATOM 3040 N N . GLU B 1 113 ? 14.938 -13.398 -3.379 1 98.62 113 GLU B N 1
ATOM 3041 C CA . GLU B 1 113 ? 15.828 -14.141 -2.498 1 98.62 113 GLU B CA 1
ATOM 3042 C C . GLU B 1 113 ? 15.539 -15.641 -2.555 1 98.62 113 GLU B C 1
ATOM 3044 O O . GLU B 1 113 ? 16.141 -16.422 -1.809 1 98.62 113 GLU B O 1
ATOM 3049 N N . VAL B 1 114 ? 14.609 -16.016 -3.41 1 98.75 114 VAL B N 1
ATOM 3050 C CA . VAL B 1 114 ? 14.453 -17.438 -3.705 1 98.75 114 VAL B CA 1
ATOM 3051 C C . VAL B 1 114 ? 15.57 -17.891 -4.641 1 98.75 114 VAL B C 1
ATOM 3053 O O . VAL B 1 114 ? 15.32 -18.234 -5.797 1 98.75 114 VAL B O 1
ATOM 3056 N N . THR B 1 115 ? 16.734 -18 -4.102 1 98.69 115 THR B N 1
ATOM 3057 C CA . THR B 1 115 ? 17.953 -18.297 -4.844 1 98.69 115 THR B CA 1
ATOM 3058 C C . THR B 1 115 ? 18.219 -19.797 -4.875 1 98.69 115 THR B C 1
ATOM 3060 O O . THR B 1 115 ? 17.562 -20.562 -4.168 1 98.69 115 THR B O 1
ATOM 3063 N N . VAL B 1 116 ? 19.203 -20.156 -5.719 1 98.81 116 VAL B N 1
ATOM 3064 C CA . VAL B 1 116 ? 19.641 -21.547 -5.75 1 98.81 116 VAL B CA 1
ATOM 3065 C C . VAL B 1 116 ? 20.141 -21.969 -4.371 1 98.81 116 VAL B C 1
ATOM 3067 O O . VAL B 1 116 ? 19.891 -23.078 -3.922 1 98.81 116 VAL B O 1
ATOM 3070 N N . ASP B 1 117 ? 20.828 -21.016 -3.689 1 98.75 117 ASP B N 1
ATOM 3071 C CA . ASP B 1 117 ? 21.344 -21.297 -2.348 1 98.75 117 ASP B CA 1
ATOM 3072 C C . ASP B 1 117 ? 20.188 -21.578 -1.381 1 98.75 117 ASP B C 1
ATOM 3074 O O . ASP B 1 117 ? 20.266 -22.5 -0.568 1 98.75 117 ASP B O 1
ATOM 3078 N N . TYR B 1 118 ? 19.156 -20.812 -1.437 1 98.69 118 TYR B N 1
ATOM 3079 C CA . TYR B 1 118 ? 17.984 -21.062 -0.619 1 98.69 118 TYR B CA 1
ATOM 3080 C C . TYR B 1 118 ? 17.391 -22.422 -0.926 1 98.69 118 TYR B C 1
ATOM 3082 O O . TYR B 1 118 ? 17.109 -23.203 -0.013 1 98.69 118 TYR B O 1
ATOM 3090 N N . LEU B 1 119 ? 17.266 -22.75 -2.25 1 98.81 119 LEU B N 1
ATOM 3091 C CA . LEU B 1 119 ? 16.641 -24 -2.662 1 98.81 119 LEU B CA 1
ATOM 3092 C C . LEU B 1 119 ? 17.484 -25.188 -2.203 1 98.81 119 LEU B C 1
ATOM 3094 O O . LEU B 1 119 ? 16.938 -26.219 -1.784 1 98.81 119 LEU B O 1
ATOM 3098 N N . LYS B 1 120 ? 18.781 -25 -2.24 1 98.69 120 LYS B N 1
ATOM 3099 C CA . LYS B 1 120 ? 19.672 -26.062 -1.763 1 98.69 120 LYS B CA 1
ATOM 3100 C C . LYS B 1 120 ? 19.5 -26.281 -0.262 1 98.69 120 LYS B C 1
ATOM 3102 O O . LYS B 1 120 ? 19.594 -27.422 0.219 1 98.69 120 LYS B O 1
ATOM 3107 N N . SER B 1 121 ? 19.219 -25.234 0.461 1 98.56 121 SER B N 1
ATOM 3108 C CA . SER B 1 121 ? 19.078 -25.328 1.911 1 98.56 121 SER B CA 1
ATOM 3109 C C . SER B 1 121 ? 17.828 -26.094 2.303 1 98.56 121 SER B C 1
ATOM 3111 O O . SER B 1 121 ? 17.719 -26.609 3.418 1 98.56 121 SER B O 1
ATOM 3113 N N . VAL B 1 122 ? 16.844 -26.188 1.438 1 98.56 122 VAL B N 1
ATOM 3114 C CA . VAL B 1 122 ? 15.602 -26.891 1.734 1 98.56 122 VAL B CA 1
ATOM 3115 C C . VAL B 1 122 ? 15.445 -28.078 0.794 1 98.56 122 VAL B C 1
ATOM 3117 O O . VAL B 1 122 ? 14.328 -28.516 0.517 1 98.56 122 VAL B O 1
ATOM 3120 N N . GLU B 1 123 ? 16.469 -28.578 0.218 1 98.38 123 GLU B N 1
ATOM 3121 C CA . GLU B 1 123 ? 16.438 -29.578 -0.84 1 98.38 123 GLU B CA 1
ATOM 3122 C C . GLU B 1 123 ? 15.781 -30.875 -0.362 1 98.38 123 GLU B C 1
ATOM 3124 O O . GLU B 1 123 ? 15.094 -31.547 -1.132 1 98.38 123 GLU B O 1
ATOM 3129 N N . ALA B 1 124 ? 16.016 -31.219 0.902 1 98.38 124 ALA B N 1
ATOM 3130 C CA . ALA B 1 124 ? 15.398 -32.438 1.436 1 98.38 124 ALA B CA 1
ATOM 3131 C C . ALA B 1 124 ? 13.883 -32.375 1.319 1 98.38 124 ALA B C 1
ATOM 3133 O O . ALA B 1 124 ? 13.242 -33.375 0.953 1 98.38 124 ALA B O 1
ATOM 3134 N N . ASP B 1 125 ? 13.328 -31.25 1.679 1 98.62 125 ASP B N 1
ATOM 3135 C CA . ASP B 1 125 ? 11.891 -31.062 1.574 1 98.62 125 ASP B CA 1
ATOM 3136 C C . ASP B 1 125 ? 11.438 -31.062 0.114 1 98.62 125 ASP B C 1
ATOM 3138 O O . ASP B 1 125 ? 10.375 -31.578 -0.216 1 98.62 125 ASP B O 1
ATOM 3142 N N . LEU B 1 126 ? 12.25 -30.469 -0.726 1 98.75 126 LEU B N 1
ATOM 3143 C CA . LEU B 1 126 ? 11.945 -30.453 -2.152 1 98.75 126 LEU B CA 1
ATOM 3144 C C . LEU B 1 126 ? 11.867 -31.875 -2.705 1 98.75 126 LEU B C 1
ATOM 3146 O O . LEU B 1 126 ? 10.93 -32.219 -3.434 1 98.75 126 LEU B O 1
ATOM 3150 N N . LEU B 1 127 ? 12.766 -32.688 -2.324 1 98.56 127 LEU B N 1
ATOM 3151 C CA . LEU B 1 127 ? 12.883 -34.031 -2.873 1 98.56 127 LEU B CA 1
ATOM 3152 C C . LEU B 1 127 ? 11.781 -34.938 -2.332 1 98.56 127 LEU B C 1
ATOM 3154 O O . LEU B 1 127 ? 11.539 -36 -2.867 1 98.56 127 LEU B O 1
ATOM 3158 N N . ALA B 1 128 ? 11.086 -34.438 -1.265 1 98.25 128 ALA B N 1
ATOM 3159 C CA . ALA B 1 128 ? 9.969 -35.188 -0.713 1 98.25 128 ALA B CA 1
ATOM 3160 C C . ALA B 1 128 ? 8.695 -34.969 -1.526 1 98.25 128 ALA B C 1
ATOM 3162 O O . ALA B 1 128 ? 7.711 -35.688 -1.371 1 98.25 128 ALA B O 1
ATOM 3163 N N . CYS B 1 129 ? 8.734 -34.031 -2.426 1 98.44 129 CYS B N 1
ATOM 3164 C CA . CYS B 1 129 ? 7.582 -33.719 -3.256 1 98.44 129 CYS B CA 1
ATOM 3165 C C . CYS B 1 129 ? 7.5 -34.625 -4.457 1 98.44 129 CYS B C 1
ATOM 3167 O O . CYS B 1 129 ? 8.516 -35.188 -4.898 1 98.44 129 CYS B O 1
ATOM 3169 N N . THR B 1 130 ? 6.238 -34.812 -4.953 1 98.06 130 THR B N 1
ATOM 3170 C CA . THR B 1 130 ? 6.039 -35.594 -6.164 1 98.06 130 THR B CA 1
ATOM 3171 C C . THR B 1 130 ? 5.68 -34.688 -7.344 1 98.06 130 THR B C 1
ATOM 3173 O O . THR B 1 130 ? 5.742 -35.125 -8.5 1 98.06 130 THR B O 1
ATOM 3176 N N . TYR B 1 131 ? 5.262 -33.5 -7.055 1 98.56 131 TYR B N 1
ATOM 3177 C CA . TYR B 1 131 ? 4.938 -32.469 -8.047 1 98.56 131 TYR B CA 1
ATOM 3178 C C . TYR B 1 131 ? 5.523 -31.125 -7.648 1 98.56 131 TYR B C 1
ATOM 3180 O O . TYR B 1 131 ? 5.512 -30.75 -6.473 1 98.56 131 TYR B O 1
ATOM 3188 N N . PHE B 1 132 ? 6.062 -30.391 -8.656 1 98.81 132 PHE B N 1
ATOM 3189 C CA . PHE B 1 132 ? 6.398 -28.984 -8.5 1 98.81 132 PHE B CA 1
ATOM 3190 C C . PHE B 1 132 ? 5.445 -28.109 -9.305 1 98.81 132 PHE B C 1
ATOM 3192 O O . PHE B 1 132 ? 5.078 -28.438 -10.43 1 98.81 132 PHE B O 1
ATOM 3199 N N . VAL B 1 133 ? 4.996 -27.062 -8.727 1 98.88 133 VAL B N 1
ATOM 3200 C CA . VAL B 1 133 ? 4.395 -25.938 -9.445 1 98.88 133 VAL B CA 1
ATOM 3201 C C . VAL B 1 133 ? 5.34 -24.734 -9.414 1 98.88 133 VAL B C 1
ATOM 3203 O O . VAL B 1 133 ? 5.711 -24.25 -8.344 1 98.88 133 VAL B O 1
ATOM 3206 N N . ILE B 1 134 ? 5.742 -24.234 -10.609 1 98.62 134 ILE B N 1
ATOM 3207 C CA . ILE B 1 134 ? 6.758 -23.188 -10.734 1 98.62 134 ILE B CA 1
ATOM 3208 C C . ILE B 1 134 ? 6.242 -22.062 -11.625 1 98.62 134 ILE B C 1
ATOM 3210 O O . ILE B 1 134 ? 5.539 -22.312 -12.602 1 98.62 134 ILE B O 1
ATOM 3214 N N . GLN B 1 135 ? 6.539 -20.828 -11.297 1 98 135 GLN B N 1
ATOM 3215 C CA . GLN B 1 135 ? 6.246 -19.656 -12.109 1 98 135 GLN B CA 1
ATOM 3216 C C . GLN B 1 135 ? 7.441 -18.719 -12.156 1 98 135 GLN B C 1
ATOM 3218 O O . GLN B 1 135 ? 8.461 -18.953 -11.5 1 98 135 GLN B O 1
ATOM 3223 N N . ASN B 1 136 ? 7.363 -17.625 -12.898 1 96.81 136 ASN B N 1
ATOM 3224 C CA . ASN B 1 136 ? 8.539 -16.828 -13.227 1 96.81 136 ASN B CA 1
ATOM 3225 C C . ASN B 1 136 ? 8.68 -15.625 -12.297 1 96.81 136 ASN B C 1
ATOM 3227 O O . ASN B 1 136 ? 9.398 -14.672 -12.602 1 96.81 136 ASN B O 1
ATOM 3231 N N . GLU B 1 137 ? 8.133 -15.625 -11.164 1 96.75 137 GLU B N 1
ATOM 3232 C CA . GLU B 1 137 ? 8.234 -14.477 -10.273 1 96.75 137 GLU B CA 1
ATOM 3233 C C . GLU B 1 137 ? 9.352 -14.664 -9.25 1 96.75 137 GLU B C 1
ATOM 3235 O O . GLU B 1 137 ? 9.32 -14.07 -8.172 1 96.75 137 GLU B O 1
ATOM 3240 N N . ILE B 1 138 ? 10.281 -15.586 -9.523 1 98 138 ILE B N 1
ATOM 3241 C CA . ILE B 1 138 ? 11.531 -15.781 -8.789 1 98 138 ILE B CA 1
ATOM 3242 C C . ILE B 1 138 ? 12.703 -15.805 -9.766 1 98 138 ILE B C 1
ATOM 3244 O O . ILE B 1 138 ? 12.508 -15.805 -10.984 1 98 138 ILE B O 1
ATOM 3248 N N . PRO B 1 139 ? 13.953 -15.797 -9.281 1 98.06 139 PRO B N 1
ATOM 3249 C CA . PRO B 1 139 ? 15.094 -15.703 -10.195 1 98.06 139 PRO B CA 1
ATOM 3250 C C . PRO B 1 139 ? 15.164 -16.875 -11.172 1 98.06 139 PRO B C 1
ATOM 3252 O O . PRO B 1 139 ? 14.922 -18.016 -10.789 1 98.06 139 PRO B O 1
ATOM 3255 N N . MET B 1 140 ? 15.531 -16.578 -12.406 1 98.06 140 MET B N 1
ATOM 3256 C CA . MET B 1 140 ? 15.562 -17.562 -13.484 1 98.06 140 MET B CA 1
ATOM 3257 C C . MET B 1 140 ? 16.547 -18.688 -13.164 1 98.06 140 MET B C 1
ATOM 3259 O O . MET B 1 140 ? 16.234 -19.859 -13.383 1 98.06 140 MET B O 1
ATOM 3263 N N . PRO B 1 141 ? 17.719 -18.375 -12.562 1 98.44 141 PRO B N 1
ATOM 3264 C CA . PRO B 1 141 ? 18.594 -19.484 -12.203 1 98.44 141 PRO B CA 1
ATOM 3265 C C . PRO B 1 141 ? 17.938 -20.484 -11.258 1 98.44 141 PRO B C 1
ATOM 3267 O O . PRO B 1 141 ? 18.234 -21.672 -11.328 1 98.44 141 PRO B O 1
ATOM 3270 N N . SER B 1 142 ? 17.078 -19.969 -10.398 1 98.75 142 SER B N 1
ATOM 3271 C CA . SER B 1 142 ? 16.375 -20.844 -9.469 1 98.75 142 SER B CA 1
ATOM 3272 C C . SER B 1 142 ? 15.359 -21.719 -10.203 1 98.75 142 SER B C 1
ATOM 3274 O O . SER B 1 142 ? 15.195 -22.891 -9.875 1 98.75 142 SER B O 1
ATOM 3276 N N . ILE B 1 143 ? 14.688 -21.141 -11.156 1 98.56 143 ILE B N 1
ATOM 3277 C CA . ILE B 1 143 ? 13.734 -21.875 -11.977 1 98.56 143 ILE B CA 1
ATOM 3278 C C . ILE B 1 143 ? 14.453 -23 -12.719 1 98.56 143 ILE B C 1
ATOM 3280 O O . ILE B 1 143 ? 14 -24.156 -12.711 1 98.56 143 ILE B O 1
ATOM 3284 N N . GLN B 1 144 ? 15.57 -22.672 -13.289 1 98.56 144 GLN B N 1
ATOM 3285 C CA . GLN B 1 144 ? 16.375 -23.641 -14.008 1 98.56 144 GLN B CA 1
ATOM 3286 C C . GLN B 1 144 ? 16.844 -24.766 -13.086 1 98.56 144 GLN B C 1
ATOM 3288 O O . GLN B 1 144 ? 16.766 -25.938 -13.43 1 98.56 144 GLN B O 1
ATOM 3293 N N . TYR B 1 145 ? 17.281 -24.344 -11.922 1 98.75 145 TYR B N 1
ATOM 3294 C CA . TYR B 1 145 ? 17.734 -25.312 -10.922 1 98.75 145 TYR B CA 1
ATOM 3295 C C . TYR B 1 145 ? 16.609 -26.281 -10.555 1 98.75 145 TYR B C 1
ATOM 3297 O O . TYR B 1 145 ? 16.828 -27.5 -10.477 1 98.75 145 TYR B O 1
ATOM 3305 N N . LEU B 1 146 ? 15.445 -25.781 -10.32 1 98.81 146 LEU B N 1
ATOM 3306 C CA . LEU B 1 146 ? 14.297 -26.578 -9.914 1 98.81 146 LEU B CA 1
ATOM 3307 C C . LEU B 1 146 ? 13.914 -27.578 -11.008 1 98.81 146 LEU B C 1
ATOM 3309 O O . LEU B 1 146 ? 13.586 -28.734 -10.719 1 98.81 146 LEU B O 1
ATOM 3313 N N . ILE B 1 147 ? 13.914 -27.109 -12.266 1 98.69 147 ILE B N 1
ATOM 3314 C CA . ILE B 1 147 ? 13.578 -27.969 -13.398 1 98.69 147 ILE B CA 1
ATOM 3315 C C . ILE B 1 147 ? 14.586 -29.109 -13.5 1 98.69 147 ILE B C 1
ATOM 3317 O O . ILE B 1 147 ? 14.203 -30.266 -13.664 1 98.69 147 ILE B O 1
ATOM 3321 N N . ASP B 1 148 ? 15.852 -28.797 -13.375 1 98.69 148 ASP B N 1
ATOM 3322 C CA . ASP B 1 148 ? 16.891 -29.812 -13.406 1 98.69 148 ASP B CA 1
ATOM 3323 C C . ASP B 1 148 ? 16.734 -30.797 -12.258 1 98.69 148 ASP B C 1
ATOM 3325 O O . ASP B 1 148 ? 16.891 -32 -12.445 1 98.69 148 ASP B O 1
ATOM 3329 N N . LEU B 1 149 ? 16.516 -30.281 -11.086 1 98.75 149 LEU B N 1
ATOM 3330 C CA . LEU B 1 149 ? 16.344 -31.109 -9.906 1 98.75 149 LEU B CA 1
ATOM 3331 C C . LEU B 1 149 ? 15.18 -32.094 -10.109 1 98.75 149 LEU B C 1
ATOM 3333 O O . LEU B 1 149 ? 15.297 -33.281 -9.789 1 98.75 149 LEU B O 1
ATOM 3337 N N . ALA B 1 150 ? 14.055 -31.594 -10.555 1 98.75 150 ALA B N 1
ATOM 3338 C CA . ALA B 1 150 ? 12.867 -32.406 -10.789 1 98.75 150 ALA B CA 1
ATOM 3339 C C . ALA B 1 150 ? 13.156 -33.5 -11.805 1 98.75 150 ALA B C 1
ATOM 3341 O O . ALA B 1 150 ? 12.75 -34.656 -11.609 1 98.75 150 ALA B O 1
ATOM 3342 N N . ASP B 1 151 ? 13.82 -33.125 -12.875 1 98.25 151 ASP B N 1
ATOM 3343 C CA . ASP B 1 151 ? 14.164 -34.094 -13.938 1 98.25 151 ASP B CA 1
ATOM 3344 C C . ASP B 1 151 ? 15.047 -35.219 -13.398 1 98.25 151 ASP B C 1
ATOM 3346 O O . ASP B 1 151 ? 14.828 -36.375 -13.719 1 98.25 151 ASP B O 1
ATOM 3350 N N . ALA B 1 152 ? 15.953 -34.875 -12.555 1 98.19 152 ALA B N 1
ATOM 3351 C CA . ALA B 1 152 ? 16.922 -35.812 -12.008 1 98.19 152 ALA B CA 1
ATOM 3352 C C . ALA B 1 152 ? 16.266 -36.781 -11.023 1 98.19 152 ALA B C 1
ATOM 3354 O O . ALA B 1 152 ? 16.75 -37.875 -10.781 1 98.19 152 ALA B O 1
ATOM 3355 N N . HIS B 1 153 ? 15.172 -36.406 -10.469 1 98.31 153 HIS B N 1
ATOM 3356 C CA . HIS B 1 153 ? 14.594 -37.188 -9.391 1 98.31 153 HIS B CA 1
ATOM 3357 C C . HIS B 1 153 ? 13.18 -37.625 -9.719 1 98.31 153 HIS B C 1
ATOM 3359 O O . HIS B 1 153 ? 12.438 -38.062 -8.836 1 98.31 153 HIS B O 1
ATOM 3365 N N . ASP B 1 154 ? 12.75 -37.469 -10.938 1 97.5 154 ASP B N 1
ATOM 3366 C CA . ASP B 1 154 ? 11.461 -37.938 -11.469 1 97.5 154 ASP B CA 1
ATOM 3367 C C . ASP B 1 154 ? 10.305 -37.25 -10.727 1 97.5 154 ASP B C 1
ATOM 3369 O O . ASP B 1 154 ? 9.359 -37.906 -10.312 1 97.5 154 ASP B O 1
ATOM 3373 N N . ILE B 1 155 ? 10.453 -36 -10.336 1 98.44 155 ILE B N 1
ATOM 3374 C CA . ILE B 1 155 ? 9.383 -35.125 -9.82 1 98.44 155 ILE B CA 1
ATOM 3375 C C . ILE B 1 155 ? 8.68 -34.438 -10.984 1 98.44 155 ILE B C 1
ATOM 3377 O O . ILE B 1 155 ? 9.336 -33.844 -11.859 1 98.44 155 ILE B O 1
ATOM 3381 N N . LYS B 1 156 ? 7.375 -34.5 -11.078 1 98.69 156 LYS B N 1
ATOM 3382 C CA . LYS B 1 156 ? 6.629 -33.875 -12.164 1 98.69 156 LYS B CA 1
ATOM 3383 C C . LYS B 1 156 ? 6.586 -32.344 -11.992 1 98.69 156 LYS B C 1
ATOM 3385 O O . LYS B 1 156 ? 6.504 -31.859 -10.867 1 98.69 156 LYS B O 1
ATOM 3390 N N . VAL B 1 157 ? 6.617 -31.641 -13.125 1 98.75 157 VAL B N 1
ATOM 3391 C CA . VAL B 1 157 ? 6.676 -30.188 -13.055 1 98.75 157 VAL B CA 1
ATOM 3392 C C . VAL B 1 157 ? 5.527 -29.578 -13.859 1 98.75 157 VAL B C 1
ATOM 3394 O O . VAL B 1 157 ? 5.363 -29.875 -15.047 1 98.75 157 VAL B O 1
ATOM 3397 N N . THR B 1 158 ? 4.68 -28.875 -13.219 1 98.69 158 THR B N 1
ATOM 3398 C CA . THR B 1 158 ? 3.791 -27.922 -13.867 1 98.69 158 THR B CA 1
ATOM 3399 C C . THR B 1 158 ? 4.418 -26.531 -13.891 1 98.69 158 THR B C 1
ATOM 3401 O O . THR B 1 158 ? 4.648 -25.922 -12.836 1 98.69 158 THR B O 1
ATOM 3404 N N . TYR B 1 159 ? 4.703 -25.969 -15.062 1 98.44 159 TYR B N 1
ATOM 3405 C CA . TYR B 1 159 ? 5.387 -24.688 -15.234 1 98.44 159 TYR B CA 1
ATOM 3406 C C . TYR B 1 159 ? 4.445 -23.641 -15.82 1 98.44 159 TYR B C 1
ATOM 3408 O O . TYR B 1 159 ? 3.965 -23.797 -16.953 1 98.44 159 TYR B O 1
ATOM 3416 N N . ASP B 1 160 ? 4.078 -22.719 -15.023 1 97.5 160 ASP B N 1
ATOM 3417 C CA . ASP B 1 160 ? 3.338 -21.531 -15.438 1 97.5 160 ASP B CA 1
ATOM 3418 C C . ASP B 1 160 ? 4.285 -20.375 -15.773 1 97.5 160 ASP B C 1
ATOM 3420 O O . ASP B 1 160 ? 4.699 -19.625 -14.883 1 97.5 160 ASP B O 1
ATOM 3424 N N . PRO B 1 161 ? 4.605 -20.172 -17.047 1 96 161 PRO B N 1
ATOM 3425 C CA . PRO B 1 161 ? 5.664 -19.234 -17.406 1 96 161 PRO B CA 1
ATOM 3426 C C . PRO B 1 161 ? 5.191 -17.781 -17.391 1 96 161 PRO B C 1
ATOM 3428 O O . PRO B 1 161 ? 5.336 -17.062 -18.391 1 96 161 PRO B O 1
ATOM 3431 N N . ALA B 1 162 ? 4.633 -17.391 -16.328 1 91.69 162 ALA B N 1
ATOM 3432 C CA . ALA B 1 162 ? 4.145 -16.016 -16.109 1 91.69 162 ALA B CA 1
ATOM 3433 C C . ALA B 1 162 ? 4.902 -15.344 -14.977 1 91.69 162 ALA B C 1
ATOM 3435 O O . ALA B 1 162 ? 5.129 -15.945 -13.922 1 91.69 162 ALA B O 1
ATOM 3436 N N . PRO B 1 163 ? 5.238 -14.047 -15.172 1 90.25 163 PRO B N 1
ATOM 3437 C CA . PRO B 1 163 ? 5.297 -13.305 -16.422 1 90.25 163 PRO B CA 1
ATOM 3438 C C . PRO B 1 163 ? 6.285 -13.906 -17.422 1 90.25 163 PRO B C 1
ATOM 3440 O O . PRO B 1 163 ? 7.137 -14.711 -17.047 1 90.25 163 PRO B O 1
ATOM 3443 N N . PHE B 1 164 ? 6.148 -13.516 -18.625 1 91 164 PHE B N 1
ATOM 3444 C CA . PHE B 1 164 ? 7.039 -14.094 -19.625 1 91 164 PHE B CA 1
ATOM 3445 C C . PHE B 1 164 ? 8.477 -13.656 -19.391 1 91 164 PHE B C 1
ATOM 3447 O O . PHE B 1 164 ? 8.766 -12.461 -19.328 1 91 164 PHE B O 1
ATOM 3454 N N . ILE B 1 165 ? 9.281 -14.586 -19.25 1 91.88 165 ILE B N 1
ATOM 3455 C CA . ILE B 1 165 ? 10.734 -14.461 -19.25 1 91.88 165 ILE B CA 1
ATOM 3456 C C . ILE B 1 165 ? 11.352 -15.555 -20.109 1 91.88 165 ILE B C 1
ATOM 3458 O O . ILE B 1 165 ? 10.992 -16.734 -20 1 91.88 165 ILE B O 1
ATOM 3462 N N . GLU B 1 166 ? 12.258 -15.133 -20.906 1 93 166 GLU B N 1
ATOM 3463 C CA . GLU B 1 166 ? 12.875 -16.094 -21.812 1 93 166 GLU B CA 1
ATOM 3464 C C . GLU B 1 166 ? 13.602 -17.188 -21.047 1 93 166 GLU B C 1
ATOM 3466 O O . GLU B 1 166 ? 14.273 -16.922 -20.062 1 93 166 GLU B O 1
ATOM 3471 N N . ILE B 1 167 ? 13.398 -18.391 -21.484 1 94.06 167 ILE B N 1
ATOM 3472 C CA . ILE B 1 167 ? 14.094 -19.562 -20.938 1 94.06 167 ILE B CA 1
ATOM 3473 C C . ILE B 1 167 ? 14.508 -20.484 -22.078 1 94.06 167 ILE B C 1
ATOM 3475 O O . ILE B 1 167 ? 13.797 -20.609 -23.078 1 94.06 167 ILE B O 1
ATOM 3479 N N . ASP B 1 168 ? 15.688 -21.078 -21.953 1 94.5 168 ASP B N 1
ATOM 3480 C CA . ASP B 1 168 ? 16.188 -22.016 -22.953 1 94.5 168 ASP B CA 1
ATOM 3481 C C . ASP B 1 168 ? 15.188 -23.141 -23.172 1 94.5 168 ASP B C 1
ATOM 3483 O O . ASP B 1 168 ? 14.664 -23.719 -22.219 1 94.5 168 ASP B O 1
ATOM 3487 N N . LYS B 1 169 ? 14.992 -23.5 -24.469 1 92.31 169 LYS B N 1
ATOM 3488 C CA . LYS B 1 169 ? 14.039 -24.531 -24.875 1 92.31 169 LYS B CA 1
ATOM 3489 C C . LYS B 1 169 ? 14.398 -25.875 -24.25 1 92.31 169 LYS B C 1
ATOM 3491 O O . LYS B 1 169 ? 13.516 -26.719 -24.016 1 92.31 169 LYS B O 1
ATOM 3496 N N . ALA B 1 170 ? 15.625 -26.078 -23.984 1 95.56 170 ALA B N 1
ATOM 3497 C CA . ALA B 1 170 ? 16.078 -27.328 -23.391 1 95.56 170 ALA B CA 1
ATOM 3498 C C . ALA B 1 170 ? 15.414 -27.578 -22.031 1 95.56 170 ALA B C 1
ATOM 3500 O O . ALA B 1 170 ? 15.164 -28.719 -21.656 1 95.56 170 ALA B O 1
ATOM 3501 N N . TYR B 1 171 ? 15.102 -26.5 -21.312 1 97.12 171 TYR B N 1
ATOM 3502 C CA . TYR B 1 171 ? 14.43 -26.641 -20.031 1 97.12 171 TYR B CA 1
ATOM 3503 C C . TYR B 1 171 ? 12.953 -26.984 -20.203 1 97.12 171 TYR B C 1
ATOM 3505 O O . TYR B 1 171 ? 12.375 -27.703 -19.391 1 97.12 171 TYR B O 1
ATOM 3513 N N . LEU B 1 172 ? 12.359 -26.5 -21.312 1 95.12 172 LEU B N 1
ATOM 3514 C CA . LEU B 1 172 ? 10.953 -26.766 -21.578 1 95.12 172 LEU B CA 1
ATOM 3515 C C . LEU B 1 172 ? 10.719 -28.25 -21.859 1 95.12 172 LEU B C 1
ATOM 3517 O O . LEU B 1 172 ? 9.656 -28.781 -21.516 1 95.12 172 LEU B O 1
ATOM 3521 N N . GLU B 1 173 ? 11.703 -28.859 -22.406 1 94.06 173 GLU B N 1
ATOM 3522 C CA . GLU B 1 173 ? 11.617 -30.281 -22.734 1 94.06 173 GLU B CA 1
ATOM 3523 C C . GLU B 1 173 ? 11.602 -31.141 -21.469 1 94.06 173 GLU B C 1
ATOM 3525 O O . GLU B 1 173 ? 11.18 -32.281 -21.5 1 94.06 173 GLU B O 1
ATOM 3530 N N . LYS B 1 174 ? 12.047 -30.531 -20.375 1 96.94 174 LYS B N 1
ATOM 3531 C CA . LYS B 1 174 ? 12.164 -31.281 -19.125 1 96.94 174 LYS B CA 1
ATOM 3532 C C . LYS B 1 174 ? 10.898 -31.125 -18.266 1 96.94 174 LYS B C 1
ATOM 3534 O O . LYS B 1 174 ? 10.703 -31.859 -17.297 1 96.94 174 LYS B O 1
ATOM 3539 N N . VAL B 1 175 ? 10.047 -30.188 -18.609 1 97.69 175 VAL B N 1
ATOM 3540 C CA . VAL B 1 175 ? 8.852 -29.953 -17.812 1 97.69 175 VAL B CA 1
ATOM 3541 C C . VAL B 1 175 ? 7.719 -30.859 -18.281 1 97.69 175 VAL B C 1
ATOM 3543 O O . VAL B 1 175 ? 7.648 -31.203 -19.453 1 97.69 175 VAL B O 1
ATOM 3546 N N . ASP B 1 176 ? 6.863 -31.25 -17.406 1 98.19 176 ASP B N 1
ATOM 3547 C CA . ASP B 1 176 ? 5.777 -32.188 -17.75 1 98.19 176 ASP B CA 1
ATOM 3548 C C . ASP B 1 176 ? 4.586 -31.422 -18.328 1 98.19 176 ASP B C 1
ATOM 3550 O O . ASP B 1 176 ? 3.959 -31.891 -19.281 1 98.19 176 ASP B O 1
ATOM 3554 N N . TYR B 1 177 ? 4.25 -30.266 -17.797 1 98.38 177 TYR B N 1
ATOM 3555 C CA . TYR B 1 177 ? 3.121 -29.469 -18.25 1 98.38 177 TYR B CA 1
ATOM 3556 C C . TYR B 1 177 ? 3.496 -27.984 -18.297 1 98.38 177 TYR B C 1
ATOM 3558 O O . TYR B 1 177 ? 4.07 -27.453 -17.344 1 98.38 177 TYR B O 1
ATOM 3566 N N . LEU B 1 178 ? 3.26 -27.359 -19.391 1 97.94 178 LEU B N 1
ATOM 3567 C CA . LEU B 1 178 ? 3.5 -25.938 -19.641 1 97.94 178 LEU B CA 1
ATOM 3568 C C . LEU B 1 178 ? 2.186 -25.188 -19.828 1 97.94 178 LEU B C 1
ATOM 3570 O O . LEU B 1 178 ? 1.396 -25.547 -20.719 1 97.94 178 LEU B O 1
ATOM 3574 N N . LEU B 1 179 ? 1.989 -24.141 -18.984 1 97.75 179 LEU B N 1
ATOM 3575 C CA . LEU B 1 179 ? 0.676 -23.5 -18.938 1 97.75 179 LEU B CA 1
ATOM 3576 C C . LEU B 1 179 ? 0.774 -22.016 -19.297 1 97.75 179 LEU B C 1
ATOM 3578 O O . LEU B 1 179 ? 0.415 -21.156 -18.484 1 97.75 179 LEU B O 1
ATOM 3582 N N . PRO B 1 180 ? 1.057 -21.656 -20.5 1 96.44 180 PRO B N 1
ATOM 3583 C CA . PRO B 1 180 ? 1.046 -20.25 -20.906 1 96.44 180 PRO B CA 1
ATOM 3584 C C . PRO B 1 180 ? -0.329 -19.781 -21.375 1 96.44 180 PRO B C 1
ATOM 3586 O O . PRO B 1 180 ? -1.17 -20.594 -21.75 1 96.44 180 PRO B O 1
ATOM 3589 N N . ASN B 1 181 ? -0.513 -18.469 -21.266 1 93.94 181 ASN B N 1
ATOM 3590 C CA . ASN B 1 181 ? -1.624 -17.906 -22.031 1 93.94 181 ASN B CA 1
ATOM 3591 C C . ASN B 1 181 ? -1.229 -17.625 -23.469 1 93.94 181 ASN B C 1
ATOM 3593 O O . ASN B 1 181 ? -0.103 -17.922 -23.875 1 93.94 181 ASN B O 1
ATOM 3597 N N . GLU B 1 182 ? -2.129 -17.109 -24.234 1 92.44 182 GLU B N 1
ATOM 3598 C CA . GLU B 1 182 ? -1.891 -16.891 -25.656 1 92.44 182 GLU B CA 1
ATOM 3599 C C . GLU B 1 182 ? -0.705 -15.969 -25.891 1 92.44 182 GLU B C 1
ATOM 3601 O O . GLU B 1 182 ? 0.153 -16.25 -26.734 1 92.44 182 GLU B O 1
ATOM 3606 N N . THR B 1 183 ? -0.683 -14.891 -25.156 1 91.44 183 THR B N 1
ATOM 3607 C CA . THR B 1 183 ? 0.384 -13.906 -25.297 1 91.44 183 THR B CA 1
ATOM 3608 C C . THR B 1 183 ? 1.732 -14.516 -24.922 1 91.44 183 THR B C 1
ATOM 3610 O O . THR B 1 183 ? 2.719 -14.344 -25.641 1 91.44 183 THR B O 1
ATOM 3613 N N . GLU B 1 184 ? 1.751 -15.195 -23.859 1 92.69 184 GLU B N 1
ATOM 3614 C CA . GLU B 1 184 ? 2.971 -15.836 -23.391 1 92.69 184 GLU B CA 1
ATOM 3615 C C . GLU B 1 184 ? 3.441 -16.906 -24.359 1 92.69 184 GLU B C 1
ATOM 3617 O O . GLU B 1 184 ? 4.641 -17.047 -24.625 1 92.69 184 GLU B O 1
ATOM 3622 N N . ALA B 1 185 ? 2.504 -17.672 -24.891 1 94.12 185 ALA B N 1
ATOM 3623 C CA . ALA B 1 185 ? 2.848 -18.688 -25.859 1 94.12 185 ALA B CA 1
ATOM 3624 C C . ALA B 1 185 ? 3.48 -18.078 -27.109 1 94.12 185 ALA B C 1
ATOM 3626 O O . ALA B 1 185 ? 4.473 -18.594 -27.625 1 94.12 185 ALA B O 1
ATOM 3627 N N . LYS B 1 186 ? 2.867 -17 -27.531 1 93.44 186 LYS B N 1
ATOM 3628 C CA . LYS B 1 186 ? 3.404 -16.297 -28.688 1 93.44 186 LYS B CA 1
ATOM 3629 C C . LYS B 1 186 ? 4.812 -15.781 -28.422 1 93.44 186 LYS B C 1
ATOM 3631 O O . LYS B 1 186 ? 5.688 -15.867 -29.281 1 93.44 186 LYS B O 1
ATOM 3636 N N . GLU B 1 187 ? 5.016 -15.297 -27.234 1 92.62 187 GLU B N 1
ATOM 3637 C CA . GLU B 1 187 ? 6.32 -14.758 -26.859 1 92.62 187 GLU B CA 1
ATOM 3638 C C . GLU B 1 187 ? 7.359 -15.875 -26.734 1 92.62 187 GLU B C 1
ATOM 3640 O O . GLU B 1 187 ? 8.523 -15.688 -27.094 1 92.62 187 GLU B O 1
ATOM 3645 N N . MET B 1 188 ? 6.945 -16.969 -26.234 1 92.12 188 MET B N 1
ATOM 3646 C CA . MET B 1 188 ? 7.836 -18.094 -25.953 1 92.12 188 MET B CA 1
ATOM 3647 C C . MET B 1 188 ? 8.219 -18.812 -27.25 1 92.12 188 MET B C 1
ATOM 3649 O O . MET B 1 188 ? 9.352 -19.266 -27.406 1 92.12 188 MET B O 1
ATOM 3653 N N . PHE B 1 189 ? 7.23 -18.875 -28.219 1 92.88 189 PHE B N 1
ATOM 3654 C CA . PHE B 1 189 ? 7.438 -19.797 -29.328 1 92.88 189 PHE B CA 1
ATOM 3655 C C . PHE B 1 189 ? 7.355 -19.062 -30.656 1 92.88 189 PHE B C 1
ATOM 3657 O O . PHE B 1 189 ? 7.598 -19.641 -31.719 1 92.88 189 PHE B O 1
ATOM 3664 N N . GLY B 1 190 ? 7.09 -17.734 -30.562 1 90.62 190 GLY B N 1
ATOM 3665 C CA . GLY B 1 190 ? 6.918 -16.969 -31.781 1 90.62 190 GLY B CA 1
ATOM 3666 C C . GLY B 1 190 ? 5.523 -17.062 -32.375 1 90.62 190 GLY B C 1
ATOM 3667 O O . GLY B 1 190 ? 4.637 -17.672 -31.766 1 90.62 190 GLY B O 1
ATOM 3668 N N . ASP B 1 191 ? 5.355 -16.422 -33.531 1 89.12 191 ASP B N 1
ATOM 3669 C CA . ASP B 1 191 ? 4.05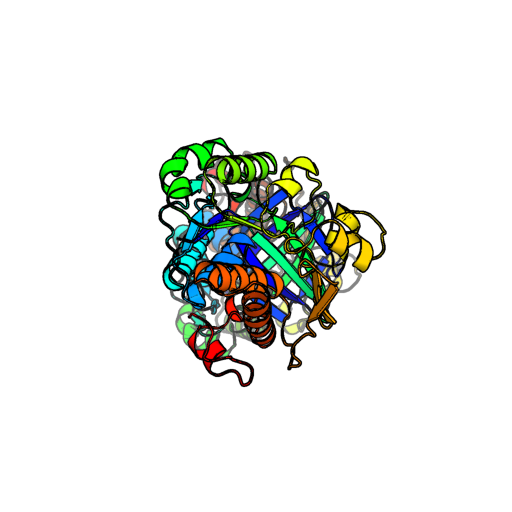1 -16.391 -34.188 1 89.12 191 ASP B CA 1
ATOM 3670 C C . ASP B 1 191 ? 3.846 -17.625 -35.062 1 89.12 191 ASP B C 1
ATOM 3672 O O . ASP B 1 191 ? 4.387 -17.719 -36.156 1 89.12 191 ASP B O 1
ATOM 3676 N N . GLN B 1 192 ? 3.342 -18.656 -34.531 1 88.06 192 GLN B N 1
ATOM 3677 C CA . GLN B 1 192 ? 3.035 -19.859 -35.281 1 88.06 192 GLN B CA 1
ATOM 3678 C C . GLN B 1 192 ? 1.584 -20.281 -35.062 1 88.06 192 GLN B C 1
ATOM 3680 O O . GLN B 1 192 ? 0.915 -19.797 -34.156 1 88.06 192 GLN B O 1
ATOM 3685 N N . ASP B 1 193 ? 1.177 -21.062 -36 1 90.75 193 ASP B N 1
ATOM 3686 C CA . ASP B 1 193 ? -0.153 -21.656 -35.844 1 90.75 193 ASP B CA 1
ATOM 3687 C C . ASP B 1 193 ? -0.279 -22.422 -34.531 1 90.75 193 ASP B C 1
ATOM 3689 O O . ASP B 1 193 ? 0.589 -23.234 -34.219 1 90.75 193 ASP B O 1
ATOM 3693 N N . VAL B 1 194 ? -1.292 -22.156 -33.812 1 91.94 194 VAL B N 1
ATOM 3694 C CA . VAL B 1 194 ? -1.482 -22.703 -32.469 1 91.94 194 VAL B CA 1
ATOM 3695 C C . VAL B 1 194 ? -1.532 -24.234 -32.531 1 91.94 194 VAL B C 1
ATOM 3697 O O . VAL B 1 194 ? -0.942 -24.922 -31.703 1 91.94 194 VAL B O 1
ATOM 3700 N N . ASP B 1 195 ? -2.23 -24.781 -33.562 1 92.06 195 ASP B N 1
ATOM 3701 C CA . ASP B 1 195 ? -2.348 -26.234 -33.688 1 92.06 195 ASP B CA 1
ATOM 3702 C C . ASP B 1 195 ? -0.986 -26.875 -33.938 1 92.06 195 ASP B C 1
ATOM 3704 O O . ASP B 1 195 ? -0.677 -27.938 -33.406 1 92.06 195 ASP B O 1
ATOM 3708 N N . ALA B 1 196 ? -0.278 -26.219 -34.812 1 92.69 196 ALA B N 1
ATOM 3709 C CA . ALA B 1 196 ? 1.063 -26.719 -35.094 1 92.69 196 ALA B CA 1
ATOM 3710 C C . ALA B 1 196 ? 1.943 -26.703 -33.844 1 92.69 196 ALA B C 1
ATOM 3712 O O . ALA B 1 196 ? 2.695 -27.641 -33.594 1 92.69 196 ALA B O 1
ATOM 3713 N N . LEU B 1 197 ? 1.829 -25.594 -33.156 1 94.62 197 LEU B N 1
ATOM 3714 C CA . LEU B 1 197 ? 2.604 -25.453 -31.938 1 94.62 197 LEU B CA 1
ATOM 3715 C C . LEU B 1 197 ? 2.236 -26.531 -30.938 1 94.62 197 LEU B C 1
ATOM 3717 O O . LEU B 1 197 ? 3.117 -27.156 -30.344 1 94.62 197 LEU B O 1
ATOM 3721 N N . LEU B 1 198 ? 0.977 -26.75 -30.734 1 96.19 198 LEU B N 1
ATOM 3722 C CA . LEU B 1 198 ? 0.497 -27.766 -29.797 1 96.19 198 LEU B CA 1
ATOM 3723 C C . LEU B 1 198 ? 0.998 -29.141 -30.188 1 96.19 198 LEU B C 1
ATOM 3725 O O . LEU B 1 198 ? 1.318 -29.969 -29.312 1 96.19 198 LEU B O 1
ATOM 3729 N N . GLY B 1 199 ? 1.045 -29.391 -31.469 1 94.56 199 GLY B N 1
ATOM 3730 C CA . GLY B 1 199 ? 1.517 -30.672 -31.969 1 94.56 199 GLY B CA 1
ATOM 3731 C C . GLY B 1 199 ? 2.977 -30.938 -31.656 1 94.56 199 GLY B C 1
ATOM 3732 O O . GLY B 1 199 ? 3.402 -32.094 -31.594 1 94.56 199 GLY B O 1
ATOM 3733 N N . GLN B 1 200 ? 3.725 -29.859 -31.484 1 94.19 200 GLN B N 1
ATOM 3734 C CA . GLN B 1 200 ? 5.141 -29.984 -31.172 1 94.19 200 GLN B CA 1
ATOM 3735 C C . GLN B 1 200 ? 5.344 -30.359 -29.703 1 94.19 200 GLN B C 1
ATOM 3737 O O . GLN B 1 200 ? 6.406 -30.859 -29.328 1 94.19 200 GLN B O 1
ATOM 3742 N N . TYR B 1 201 ? 4.371 -30.125 -28.875 1 95.25 201 TYR B N 1
ATOM 3743 C CA . TYR B 1 201 ? 4.438 -30.391 -27.453 1 95.25 201 TYR B CA 1
ATOM 3744 C C . TYR B 1 201 ? 3.195 -31.141 -26.984 1 95.25 201 TYR B C 1
ATOM 3746 O O . TYR B 1 201 ? 2.453 -30.656 -26.125 1 95.25 201 TYR B O 1
ATOM 3754 N N . PRO B 1 202 ? 2.967 -32.375 -27.484 1 96 202 PRO B N 1
ATOM 3755 C CA . PRO B 1 202 ? 1.755 -33.125 -27.172 1 96 202 PRO B CA 1
ATOM 3756 C C . PRO B 1 202 ? 1.667 -33.5 -25.688 1 96 202 PRO B C 1
ATOM 3758 O O . PRO B 1 202 ? 2.666 -33.938 -25.094 1 96 202 PRO B O 1
ATOM 3761 N N . ALA B 1 203 ? 0.511 -33.344 -25.109 1 95.94 203 ALA B N 1
ATOM 3762 C CA . ALA B 1 203 ? 0.2 -33.688 -23.719 1 95.94 203 ALA B CA 1
ATOM 3763 C C . ALA B 1 203 ? 1.085 -32.906 -22.75 1 95.94 203 ALA B C 1
ATOM 3765 O O . ALA B 1 203 ? 1.289 -33.312 -21.609 1 95.94 203 ALA B O 1
ATOM 3766 N N . GLN B 1 204 ? 1.671 -31.828 -23.188 1 97.12 204 GLN B N 1
ATOM 3767 C CA . GLN B 1 204 ? 2.584 -31.031 -22.375 1 97.12 204 GLN B CA 1
ATOM 3768 C C . GLN B 1 204 ? 2.156 -29.562 -22.344 1 97.12 204 GLN B C 1
ATOM 3770 O O . GLN B 1 204 ? 2.037 -28.969 -21.266 1 97.12 204 GLN B O 1
ATOM 3775 N N . LEU B 1 205 ? 1.912 -29.031 -23.562 1 97.75 205 LEU B N 1
ATOM 3776 C CA . LEU B 1 205 ? 1.596 -27.625 -23.703 1 97.75 205 LEU B CA 1
ATOM 3777 C C . LEU B 1 205 ? 0.089 -27.391 -23.625 1 97.75 205 LEU B C 1
ATOM 3779 O O . LEU B 1 205 ? -0.669 -27.969 -24.422 1 97.75 205 LEU B O 1
ATOM 3783 N N . LEU B 1 206 ? -0.353 -26.672 -22.656 1 98.06 206 LEU B N 1
ATOM 3784 C CA . LEU B 1 206 ? -1.728 -26.203 -22.531 1 98.06 206 LEU B CA 1
ATOM 3785 C C . LEU B 1 206 ? -1.793 -24.688 -22.641 1 98.06 206 LEU B C 1
ATOM 3787 O O . LEU B 1 206 ? -1.211 -23.969 -21.812 1 98.06 206 LEU B O 1
ATOM 3791 N N . ILE B 1 207 ? -2.502 -24.156 -23.594 1 97.06 207 ILE B N 1
ATOM 3792 C CA . ILE B 1 207 ? -2.623 -22.719 -23.781 1 97.06 207 ILE B CA 1
ATOM 3793 C C . ILE B 1 207 ? -3.98 -22.234 -23.266 1 97.06 207 ILE B C 1
ATOM 3795 O O . ILE B 1 207 ? -5.023 -22.656 -23.766 1 97.06 207 ILE B O 1
ATOM 3799 N N . THR B 1 208 ? -3.91 -21.438 -22.25 1 95.12 208 THR B N 1
ATOM 3800 C CA . THR B 1 208 ? -5.141 -20.844 -21.719 1 95.12 208 THR B CA 1
ATOM 3801 C C . THR B 1 208 ? -5.555 -19.625 -22.531 1 95.12 208 THR B C 1
ATOM 3803 O O . THR B 1 208 ? -4.711 -18.797 -22.906 1 95.12 208 THR B O 1
ATOM 3806 N N . MET B 1 209 ? -6.809 -19.531 -22.875 1 92.44 209 MET B N 1
ATOM 3807 C CA . MET B 1 209 ? -7.289 -18.484 -23.781 1 92.44 209 MET B CA 1
ATOM 3808 C C . MET B 1 209 ? -8.391 -17.656 -23.109 1 92.44 209 MET B C 1
ATOM 3810 O O . MET B 1 209 ? -9.383 -17.312 -23.75 1 92.44 209 MET B O 1
ATOM 3814 N N . GLY B 1 210 ? -8.297 -17.453 -21.875 1 87.44 210 GLY B N 1
ATOM 3815 C CA . GLY B 1 210 ? -9.305 -16.672 -21.156 1 87.44 210 GLY B CA 1
ATOM 3816 C C . GLY B 1 210 ? -10.711 -17.203 -21.359 1 87.44 210 GLY B C 1
ATOM 3817 O O . GLY B 1 210 ? -10.992 -18.375 -21.094 1 87.44 210 GLY B O 1
ATOM 3818 N N . GLY B 1 211 ? -11.508 -16.328 -21.891 1 90.06 211 GLY B N 1
ATOM 3819 C CA . GLY B 1 211 ? -12.906 -16.672 -22.109 1 90.06 211 GLY B CA 1
ATOM 3820 C C . GLY B 1 211 ? -13.102 -17.703 -23.203 1 90.06 211 GLY B C 1
ATOM 3821 O O . GLY B 1 211 ? -14.18 -18.281 -23.344 1 90.06 211 GLY B O 1
ATOM 3822 N N . ASP B 1 212 ? -12.078 -18.078 -23.875 1 92.94 212 ASP B N 1
ATOM 3823 C CA . ASP B 1 212 ? -12.18 -19.047 -24.969 1 92.94 212 ASP B CA 1
ATOM 3824 C C . ASP B 1 212 ? -11.75 -20.438 -24.516 1 92.94 212 ASP B C 1
ATOM 3826 O O . ASP B 1 212 ? -11.789 -21.391 -25.281 1 92.94 212 ASP B O 1
ATOM 3830 N N . GLY B 1 213 ? -11.32 -20.516 -23.266 1 95.5 213 GLY B N 1
ATOM 3831 C CA . GLY B 1 213 ? -11.023 -21.812 -22.703 1 95.5 213 GLY B CA 1
ATOM 3832 C C . GLY B 1 213 ? -9.562 -22.203 -22.797 1 95.5 213 GLY B C 1
ATOM 3833 O O . GLY B 1 213 ? -8.68 -21.391 -22.5 1 95.5 213 GLY B O 1
ATOM 3834 N N . ILE B 1 214 ? -9.336 -23.484 -23.094 1 97 214 ILE B N 1
ATOM 3835 C CA . ILE B 1 214 ? -7.98 -24.031 -23.094 1 97 214 ILE B CA 1
ATOM 3836 C C . ILE B 1 214 ? -7.785 -24.906 -24.328 1 97 214 ILE B C 1
ATOM 3838 O O . ILE B 1 214 ? -8.719 -25.594 -24.766 1 97 214 ILE B O 1
ATOM 3842 N N . ARG B 1 215 ? -6.633 -24.844 -24.859 1 97.31 215 ARG B N 1
ATOM 3843 C CA . ARG B 1 215 ? -6.258 -25.719 -25.969 1 97.31 215 ARG B CA 1
ATOM 3844 C C . ARG B 1 215 ? -5.023 -26.547 -25.625 1 97.31 215 ARG B C 1
ATOM 3846 O O . ARG B 1 215 ? -4.102 -26.047 -24.984 1 97.31 215 ARG B O 1
ATOM 3853 N N . TYR B 1 216 ? -5.062 -27.797 -26.047 1 97.94 216 TYR B N 1
ATOM 3854 C CA . TYR B 1 216 ? -3.92 -28.688 -25.875 1 97.94 216 TYR B CA 1
ATOM 3855 C C . TYR B 1 216 ? -3.945 -29.812 -26.906 1 97.94 216 TYR B C 1
ATOM 3857 O O . TYR B 1 216 ? -4.902 -29.953 -27.672 1 97.94 216 TYR B O 1
ATOM 3865 N N . HIS B 1 217 ? -2.84 -30.453 -27.156 1 97.31 217 HIS B N 1
ATOM 3866 C CA . HIS B 1 217 ? -2.758 -31.656 -27.969 1 97.31 217 HIS B CA 1
ATOM 3867 C C . HIS B 1 217 ? -2.748 -32.906 -27.109 1 97.31 217 HIS B C 1
ATOM 3869 O O . HIS B 1 217 ? -1.888 -33.062 -26.234 1 97.31 217 HIS B O 1
ATOM 3875 N N . ASP B 1 218 ? -3.717 -33.781 -27.297 1 95.69 218 ASP B N 1
ATOM 3876 C CA . ASP B 1 218 ? -3.889 -34.906 -26.391 1 95.69 218 ASP B CA 1
ATOM 3877 C C . ASP B 1 218 ? -2.957 -36.062 -26.75 1 95.69 218 ASP B C 1
ATOM 3879 O O . ASP B 1 218 ? -3.092 -37.188 -26.234 1 95.69 218 ASP B O 1
ATOM 3883 N N . GLY B 1 219 ? -2.008 -35.844 -27.578 1 93.56 219 GLY B N 1
ATOM 3884 C CA . GLY B 1 219 ? -1.11 -36.875 -28.094 1 93.56 219 GLY B CA 1
ATOM 3885 C C . GLY B 1 219 ? -1.48 -37.344 -29.484 1 93.56 219 GLY B C 1
ATOM 3886 O O . GLY B 1 219 ? -0.631 -37.844 -30.234 1 93.56 219 GLY B O 1
ATOM 3887 N N . GLU B 1 220 ? -2.783 -37.156 -29.859 1 94.38 220 GLU B N 1
ATOM 3888 C CA . GLU B 1 220 ? -3.293 -37.594 -31.156 1 94.38 220 GLU B CA 1
ATOM 3889 C C . GLU B 1 220 ? -3.779 -36.406 -31.969 1 94.38 220 GLU B C 1
ATOM 3891 O O . GLU B 1 220 ? -3.447 -36.281 -33.156 1 94.38 220 GLU B O 1
ATOM 3896 N N . VAL B 1 221 ? -4.523 -35.562 -31.297 1 94.88 221 VAL B N 1
ATOM 3897 C CA . VAL B 1 221 ? -5.098 -34.438 -32 1 94.88 221 VAL B CA 1
ATOM 3898 C C . VAL B 1 221 ? -5.125 -33.219 -31.062 1 94.88 221 VAL B C 1
ATOM 3900 O O . VAL B 1 221 ? -4.992 -33.344 -29.859 1 94.88 221 VAL B O 1
ATOM 3903 N N . ALA B 1 222 ? -5.309 -32.062 -31.703 1 95.94 222 ALA B N 1
ATOM 3904 C CA . ALA B 1 222 ? -5.555 -30.828 -30.953 1 95.94 222 ALA B CA 1
ATOM 3905 C C . ALA B 1 222 ? -6.969 -30.812 -30.375 1 95.94 222 ALA B C 1
ATOM 3907 O O . ALA B 1 222 ? -7.926 -31.203 -31.047 1 95.94 222 ALA B O 1
ATOM 3908 N N . VAL B 1 223 ? -7.059 -30.484 -29.109 1 96.75 223 VAL B N 1
ATOM 3909 C CA . VAL B 1 223 ? -8.336 -30.453 -28.406 1 96.75 223 VAL B CA 1
ATOM 3910 C C . VAL B 1 223 ? -8.609 -29.047 -27.875 1 96.75 223 VAL B C 1
ATOM 3912 O O . VAL B 1 223 ? -7.691 -28.375 -27.391 1 96.75 223 VAL B O 1
ATOM 3915 N N . HIS B 1 224 ? -9.781 -28.609 -28.078 1 97 224 HIS B N 1
ATOM 3916 C CA . HIS B 1 224 ? -10.258 -27.359 -27.484 1 97 224 HIS B CA 1
ATOM 3917 C C . HIS B 1 224 ? -11.297 -27.625 -26.406 1 97 224 HIS B C 1
ATOM 3919 O O . HIS B 1 224 ? -12.312 -28.266 -26.656 1 97 224 HIS B O 1
ATOM 3925 N N . VAL B 1 225 ? -11.008 -27.188 -25.203 1 96.56 225 VAL B N 1
ATOM 3926 C CA . VAL B 1 225 ? -11.953 -27.234 -24.094 1 96.56 225 VAL B CA 1
ATOM 3927 C C . VAL B 1 225 ? -12.547 -25.844 -23.844 1 96.56 225 VAL B C 1
ATOM 3929 O O . VAL B 1 225 ? -11.867 -24.969 -23.312 1 96.56 225 VAL B O 1
ATOM 3932 N N . PRO B 1 226 ? -13.766 -25.625 -24.188 1 95.62 226 PRO B N 1
ATOM 3933 C CA . PRO B 1 226 ? -14.359 -24.297 -24.016 1 95.62 226 PRO B CA 1
ATOM 3934 C C . PRO B 1 226 ? -14.414 -23.859 -22.547 1 95.62 226 PRO B C 1
ATOM 3936 O O . PRO B 1 226 ? -14.555 -24.703 -21.656 1 95.62 226 PRO B O 1
ATOM 3939 N N . ALA B 1 227 ? -14.289 -22.547 -22.406 1 93.81 227 ALA B N 1
ATOM 3940 C CA . ALA B 1 227 ? -14.453 -22 -21.062 1 93.81 227 ALA B CA 1
ATOM 3941 C C . ALA B 1 227 ? -15.875 -22.234 -20.547 1 93.81 227 ALA B C 1
ATOM 3943 O O . ALA B 1 227 ? -16.828 -22.281 -21.328 1 93.81 227 ALA B O 1
ATOM 3944 N N . ILE B 1 228 ? -15.938 -22.375 -19.281 1 92.69 228 ILE B N 1
ATOM 3945 C CA . ILE B 1 228 ? -17.25 -22.469 -18.656 1 92.69 228 ILE B CA 1
ATOM 3946 C C . ILE B 1 228 ? -17.828 -21.078 -18.453 1 92.69 228 ILE B C 1
ATOM 3948 O O . ILE B 1 228 ? -17.203 -20.219 -17.828 1 92.69 228 ILE B O 1
ATOM 3952 N N . LYS B 1 229 ? -19.062 -20.781 -18.969 1 84.75 229 LYS B N 1
ATOM 3953 C CA . LYS B 1 229 ? -19.703 -19.469 -18.922 1 84.75 229 LYS B CA 1
ATOM 3954 C C . LYS B 1 229 ? -20.172 -19.141 -17.516 1 84.75 229 LYS B C 1
ATOM 3956 O O . LYS B 1 229 ? -20.625 -20.031 -16.781 1 84.75 229 LYS B O 1
ATOM 3961 N N . GLY B 1 230 ? -19.969 -17.969 -17.172 1 84.62 230 GLY B N 1
ATOM 3962 C CA . GLY B 1 230 ? -20.469 -17.469 -15.891 1 84.62 230 GLY B CA 1
ATOM 3963 C C . GLY B 1 230 ? -20.25 -15.984 -15.703 1 84.62 230 GLY B C 1
ATOM 3964 O O . GLY B 1 230 ? -19.75 -15.305 -16.594 1 84.62 230 GLY B O 1
ATOM 3965 N N . GLU B 1 231 ? -20.797 -15.484 -14.586 1 90.19 231 GLU B N 1
ATOM 3966 C CA . GLU B 1 231 ? -20.625 -14.07 -14.266 1 90.19 231 GLU B CA 1
ATOM 3967 C C . GLU B 1 231 ? -19.188 -13.773 -13.867 1 90.19 231 GLU B C 1
ATOM 3969 O O . GLU B 1 231 ? -18.625 -14.43 -12.977 1 90.19 231 GLU B O 1
ATOM 3974 N N . VAL B 1 232 ? -18.562 -12.906 -14.555 1 90 232 VAL B N 1
ATOM 3975 C CA . VAL B 1 232 ? -17.172 -12.562 -14.273 1 90 232 VAL B CA 1
ATOM 3976 C C . VAL B 1 232 ? -17.125 -11.289 -13.43 1 90 232 VAL B C 1
ATOM 3978 O O . VAL B 1 232 ? -17.609 -10.242 -13.844 1 90 232 VAL B O 1
ATOM 3981 N N . VAL B 1 233 ? -16.578 -11.406 -12.266 1 88.88 233 VAL B N 1
ATOM 3982 C CA . VAL B 1 233 ? -16.406 -10.289 -11.344 1 88.88 233 VAL B CA 1
ATOM 3983 C C . VAL B 1 233 ? -14.953 -9.812 -11.391 1 88.88 233 VAL B C 1
ATOM 3985 O O . VAL B 1 233 ? -14.688 -8.609 -11.516 1 88.88 233 VAL B O 1
ATOM 3988 N N . ASP B 1 234 ? -14.055 -10.688 -11.367 1 87.44 234 ASP B N 1
ATOM 3989 C CA . ASP B 1 234 ? -12.625 -10.398 -11.32 1 87.44 234 ASP B CA 1
ATOM 3990 C C . ASP B 1 234 ? -11.812 -11.578 -11.844 1 87.44 234 ASP B C 1
ATOM 3992 O O . ASP B 1 234 ? -11.859 -12.68 -11.281 1 87.44 234 ASP B O 1
ATOM 3996 N N . THR B 1 235 ? -11.008 -11.336 -12.828 1 87.19 235 THR B N 1
ATOM 3997 C CA . THR B 1 235 ? -10.281 -12.438 -13.461 1 87.19 235 THR B CA 1
ATOM 3998 C C . THR B 1 235 ? -8.914 -12.625 -12.805 1 87.19 235 THR B C 1
ATOM 4000 O O . THR B 1 235 ? -8.148 -13.516 -13.195 1 87.19 235 THR B O 1
ATOM 4003 N N . THR B 1 236 ? -8.602 -11.797 -11.812 1 86.56 236 THR B N 1
ATOM 4004 C CA . THR B 1 236 ? -7.309 -11.891 -11.141 1 86.56 236 THR B CA 1
ATOM 4005 C C . THR B 1 236 ? -7.145 -13.25 -10.469 1 86.56 236 THR B C 1
ATOM 4007 O O . THR B 1 236 ? -8.023 -13.695 -9.727 1 86.56 236 THR B O 1
ATOM 4010 N N . GLY B 1 237 ? -6.082 -13.961 -10.812 1 90.69 237 GLY B N 1
ATOM 4011 C CA . GLY B 1 237 ? -5.773 -15.234 -10.172 1 90.69 237 GLY B CA 1
ATOM 4012 C C . GLY B 1 237 ? -6.395 -16.422 -10.875 1 90.69 237 GLY B C 1
ATOM 4013 O O . GLY B 1 237 ? -6.191 -17.562 -10.469 1 90.69 237 GLY B O 1
ATOM 4014 N N . ALA B 1 238 ? -7.148 -16.188 -11.961 1 93.25 238 ALA B N 1
ATOM 4015 C CA . ALA B 1 238 ? -7.801 -17.281 -12.68 1 93.25 238 ALA B CA 1
ATOM 4016 C C . ALA B 1 238 ? -6.773 -18.281 -13.195 1 93.25 238 ALA B C 1
ATOM 4018 O O . ALA B 1 238 ? -6.961 -19.5 -13.062 1 93.25 238 ALA B O 1
ATOM 4019 N N . GLY B 1 239 ? -5.73 -17.766 -13.797 1 94.94 239 GLY B N 1
ATOM 4020 C CA . GLY B 1 239 ? -4.66 -18.625 -14.258 1 94.94 239 GLY B CA 1
ATOM 4021 C C . GLY B 1 239 ? -3.982 -19.391 -13.141 1 94.94 239 GLY B C 1
ATOM 4022 O O . GLY B 1 239 ? -3.686 -20.578 -13.273 1 94.94 239 GLY B O 1
ATOM 4023 N N . ASP B 1 240 ? -3.75 -18.719 -12.039 1 97.25 240 ASP B N 1
ATOM 4024 C CA . ASP B 1 240 ? -3.156 -19.359 -10.867 1 97.25 240 ASP B CA 1
ATOM 4025 C C . ASP B 1 240 ? -4.066 -20.453 -10.32 1 97.25 240 ASP B C 1
ATOM 4027 O O . ASP B 1 240 ? -3.594 -21.516 -9.906 1 97.25 240 ASP B O 1
ATOM 4031 N N . THR B 1 241 ? -5.359 -20.141 -10.281 1 97.75 241 THR B N 1
ATOM 4032 C CA . THR B 1 241 ? -6.336 -21.125 -9.836 1 97.75 241 THR B CA 1
ATOM 4033 C C . THR B 1 241 ? -6.281 -22.375 -10.727 1 97.75 241 THR B C 1
ATOM 4035 O O . THR B 1 241 ? -6.285 -23.5 -10.219 1 97.75 241 THR B O 1
ATOM 4038 N N . PHE B 1 242 ? -6.234 -22.125 -12.031 1 97.69 242 PHE B N 1
ATOM 4039 C CA . PHE B 1 242 ? -6.145 -23.234 -12.984 1 97.69 242 PHE B CA 1
ATOM 4040 C C . PHE B 1 242 ? -4.902 -24.078 -12.719 1 97.69 242 PHE B C 1
ATOM 4042 O O . PHE B 1 242 ? -4.984 -25.297 -12.625 1 97.69 242 PHE B O 1
ATOM 4049 N N . SER B 1 243 ? -3.773 -23.438 -12.562 1 98.12 243 SER B N 1
ATOM 4050 C CA . SER B 1 243 ? -2.502 -24.109 -12.359 1 98.12 243 SER B CA 1
ATOM 4051 C C . SER B 1 243 ? -2.535 -24.984 -11.102 1 98.12 243 SER B C 1
ATOM 4053 O O . SER B 1 243 ? -2.139 -26.141 -11.133 1 98.12 243 SER B O 1
ATOM 4055 N N . GLY B 1 244 ? -3.018 -24.406 -10 1 98.56 244 GLY B N 1
ATOM 4056 C CA . GLY B 1 244 ? -3.137 -25.156 -8.758 1 98.56 244 GLY B CA 1
ATOM 4057 C C . GLY B 1 244 ? -4.094 -26.328 -8.859 1 98.56 244 GLY B C 1
ATOM 4058 O O . GLY B 1 244 ? -3.746 -27.453 -8.484 1 98.56 244 GLY B O 1
ATOM 4059 N N . ALA B 1 245 ? -5.254 -26.094 -9.398 1 98.56 245 ALA B N 1
ATOM 4060 C CA . ALA B 1 245 ? -6.289 -27.125 -9.531 1 98.56 245 ALA B CA 1
ATOM 4061 C C . ALA B 1 245 ? -5.836 -28.25 -10.453 1 98.56 245 ALA B C 1
ATOM 4063 O O . ALA B 1 245 ? -6.055 -29.422 -10.156 1 98.56 245 ALA B O 1
ATOM 4064 N N . PHE B 1 246 ? -5.207 -27.859 -11.547 1 98.56 246 PHE B N 1
ATOM 4065 C CA . PHE B 1 246 ? -4.691 -28.797 -12.539 1 98.56 246 PHE B CA 1
ATOM 4066 C C . PHE B 1 246 ? -3.697 -29.766 -11.906 1 98.56 246 PHE B C 1
ATOM 4068 O O . PHE B 1 246 ? -3.812 -30.984 -12.07 1 98.56 246 PHE B O 1
ATOM 4075 N N . THR B 1 247 ? -2.83 -29.234 -11.133 1 98.75 247 THR B N 1
ATOM 4076 C CA . THR B 1 247 ? -1.777 -30.031 -10.508 1 98.75 247 THR B CA 1
ATOM 4077 C C . THR B 1 247 ? -2.357 -30.969 -9.453 1 98.75 247 THR B C 1
ATOM 4079 O O . THR B 1 247 ? -1.941 -32.125 -9.336 1 98.75 247 THR B O 1
ATOM 4082 N N . VAL B 1 248 ? -3.312 -30.5 -8.695 1 98.5 248 VAL B N 1
ATOM 4083 C CA . VAL B 1 248 ? -3.959 -31.328 -7.68 1 98.5 248 VAL B CA 1
ATOM 4084 C C . VAL B 1 248 ? -4.648 -32.531 -8.344 1 98.5 248 VAL B C 1
ATOM 4086 O O . VAL B 1 248 ? -4.504 -33.656 -7.895 1 98.5 248 VAL B O 1
ATOM 4089 N N . ALA B 1 249 ? -5.426 -32.219 -9.414 1 98.44 249 ALA B N 1
ATOM 4090 C CA . ALA B 1 249 ? -6.148 -33.281 -10.109 1 98.44 249 ALA B CA 1
ATOM 4091 C C . ALA B 1 249 ? -5.188 -34.344 -10.633 1 98.44 249 ALA B C 1
ATOM 4093 O O . ALA B 1 249 ? -5.441 -35.531 -10.492 1 98.44 249 ALA B O 1
ATOM 4094 N N . LEU B 1 250 ? -4.062 -33.906 -11.195 1 98.19 250 LEU B N 1
ATOM 4095 C CA . LEU B 1 250 ? -3.059 -34.844 -11.688 1 98.19 250 LEU B CA 1
ATOM 4096 C C . LEU B 1 250 ? -2.463 -35.656 -10.547 1 98.19 250 LEU B C 1
ATOM 4098 O O . LEU B 1 250 ? -2.27 -36.875 -10.672 1 98.19 250 LEU B O 1
ATOM 4102 N N . SER B 1 251 ? -2.158 -35 -9.469 1 97.69 251 SER B N 1
ATOM 4103 C CA . SER B 1 251 ? -1.503 -35.625 -8.328 1 97.69 251 SER B CA 1
ATOM 4104 C C . SER B 1 251 ? -2.379 -36.719 -7.723 1 97.69 251 SER B C 1
ATOM 4106 O O . SER B 1 251 ? -1.878 -37.625 -7.062 1 97.69 251 SER B O 1
ATOM 4108 N N . LYS B 1 252 ? -3.639 -36.656 -7.988 1 97.19 252 LYS B N 1
ATOM 4109 C CA . LYS B 1 252 ? -4.578 -37.625 -7.453 1 97.19 252 LYS B CA 1
ATOM 4110 C C . LYS B 1 252 ? -4.836 -38.75 -8.453 1 97.19 252 LYS B C 1
ATOM 4112 O O . LYS B 1 252 ? -5.672 -39.625 -8.219 1 97.19 252 LYS B O 1
ATOM 4117 N N . GLY B 1 253 ? -4.254 -38.656 -9.609 1 96.94 253 GLY B N 1
ATOM 4118 C CA . GLY B 1 253 ? -4.27 -39.781 -10.539 1 96.94 253 GLY B CA 1
ATOM 4119 C C . GLY B 1 253 ? -5.273 -39.594 -11.656 1 96.94 253 GLY B C 1
ATOM 4120 O O . GLY B 1 253 ? -5.508 -40.531 -12.438 1 96.94 253 GLY B O 1
ATOM 4121 N N . ASN B 1 254 ? -5.863 -38.438 -11.812 1 97.94 254 ASN B N 1
ATOM 4122 C CA . ASN B 1 254 ? -6.801 -38.188 -12.906 1 97.94 254 ASN B CA 1
ATOM 4123 C C . ASN B 1 254 ? -6.086 -38.094 -14.25 1 97.94 254 ASN B C 1
ATOM 4125 O O . ASN B 1 254 ? -4.898 -37.75 -14.297 1 97.94 254 ASN B O 1
ATOM 4129 N N . SER B 1 255 ? -6.828 -38.438 -15.336 1 97.38 255 SER B N 1
ATOM 4130 C CA . SER B 1 255 ? -6.281 -38.281 -16.688 1 97.38 255 SER B CA 1
ATOM 4131 C C . SER B 1 255 ? -6.043 -36.812 -17.016 1 97.38 255 SER B C 1
ATOM 4133 O O . SER B 1 255 ? -6.57 -35.906 -16.344 1 97.38 255 SER B O 1
ATOM 4135 N N . LEU B 1 256 ? -5.273 -36.562 -18.031 1 97.81 256 LEU B N 1
ATOM 4136 C CA . LEU B 1 256 ? -5 -35.219 -18.484 1 97.81 256 LEU B CA 1
ATOM 4137 C C . LEU B 1 256 ? -6.293 -34.5 -18.828 1 97.81 256 LEU B C 1
ATOM 4139 O O . LEU B 1 256 ? -6.496 -33.344 -18.406 1 97.81 256 LEU B O 1
ATOM 4143 N N . ALA B 1 257 ? -7.133 -35.125 -19.547 1 97.19 257 ALA B N 1
ATOM 4144 C CA . ALA B 1 257 ? -8.406 -34.531 -19.938 1 97.19 257 ALA B CA 1
ATOM 4145 C C . ALA B 1 257 ? -9.258 -34.188 -18.719 1 97.19 257 ALA B C 1
ATOM 4147 O O . ALA B 1 257 ? -9.852 -33.094 -18.656 1 97.19 257 ALA B O 1
ATOM 4148 N N . ASP B 1 258 ? -9.305 -35.125 -17.781 1 97.69 258 ASP B N 1
ATOM 4149 C CA . ASP B 1 258 ? -10.086 -34.906 -16.562 1 97.69 258 ASP B CA 1
ATOM 4150 C C . ASP B 1 258 ? -9.5 -33.75 -15.734 1 97.69 258 ASP B C 1
ATOM 4152 O O . ASP B 1 258 ? -10.242 -32.938 -15.164 1 97.69 258 ASP B O 1
ATOM 4156 N N . ALA B 1 259 ? -8.141 -33.719 -15.633 1 98.25 259 ALA B N 1
ATOM 4157 C CA . ALA B 1 259 ? -7.469 -32.656 -14.883 1 98.25 259 ALA B CA 1
ATOM 4158 C C . ALA B 1 259 ? -7.773 -31.297 -15.484 1 98.25 259 ALA B C 1
ATOM 4160 O O . ALA B 1 259 ? -7.973 -30.312 -14.75 1 98.25 259 ALA B O 1
ATOM 4161 N N . ILE B 1 260 ? -7.84 -31.188 -16.797 1 98.12 260 ILE B N 1
ATOM 4162 C CA . ILE B 1 260 ? -8.133 -29.938 -17.5 1 98.12 260 ILE B CA 1
ATOM 4163 C C . ILE B 1 260 ? -9.57 -29.516 -17.219 1 98.12 260 ILE B C 1
ATOM 4165 O O . ILE B 1 260 ? -9.828 -28.344 -16.938 1 98.12 260 ILE B O 1
ATOM 4169 N N . GLN B 1 261 ? -10.453 -30.453 -17.203 1 97.31 261 GLN B N 1
ATOM 4170 C CA . GLN B 1 261 ? -11.844 -30.141 -16.922 1 97.31 261 GLN B CA 1
ATOM 4171 C C . GLN B 1 261 ? -12.016 -29.688 -15.469 1 97.31 261 GLN B C 1
ATOM 4173 O O . GLN B 1 261 ? -12.711 -28.703 -15.195 1 97.31 261 GLN B O 1
ATOM 4178 N N . PHE B 1 262 ? -11.391 -30.469 -14.586 1 97.75 262 PHE B N 1
ATOM 4179 C CA . PHE B 1 262 ? -11.406 -30.125 -13.172 1 97.75 262 PHE B CA 1
ATOM 4180 C C . PHE B 1 262 ? -10.898 -28.703 -12.945 1 97.75 262 PHE B C 1
ATOM 4182 O O . PHE B 1 262 ? -11.555 -27.906 -12.273 1 97.75 262 PHE B O 1
ATOM 4189 N N . ALA B 1 263 ? -9.766 -28.375 -13.555 1 98.06 263 ALA B N 1
ATOM 4190 C CA . ALA B 1 263 ? -9.133 -27.062 -13.414 1 98.06 263 ALA B CA 1
ATOM 4191 C C . ALA B 1 263 ? -9.977 -25.984 -14.062 1 98.06 263 ALA B C 1
ATOM 4193 O O . ALA B 1 263 ? -10.016 -24.844 -13.578 1 98.06 263 ALA B O 1
ATOM 4194 N N . SER B 1 264 ? -10.688 -26.297 -15.148 1 97.19 264 SER B N 1
ATOM 4195 C CA . SER B 1 264 ? -11.562 -25.344 -15.828 1 97.19 264 SER B CA 1
ATOM 4196 C C . SER B 1 264 ? -12.727 -24.938 -14.938 1 97.19 264 SER B C 1
ATOM 4198 O O . SER B 1 264 ? -13.109 -23.766 -14.906 1 97.19 264 SER B O 1
ATOM 4200 N N . ILE B 1 265 ? -13.266 -25.891 -14.227 1 96.75 265 ILE B N 1
ATOM 4201 C CA . ILE B 1 265 ? -14.336 -25.578 -13.281 1 96.75 265 ILE B CA 1
ATOM 4202 C C . ILE B 1 265 ? -13.805 -24.641 -12.195 1 96.75 265 ILE B C 1
ATOM 4204 O O . ILE B 1 265 ? -14.445 -23.641 -11.859 1 96.75 265 ILE B O 1
ATOM 4208 N N . ALA B 1 266 ? -12.633 -25.016 -11.656 1 97.25 266 ALA B N 1
ATOM 4209 C CA . ALA B 1 266 ? -12.031 -24.188 -10.602 1 97.25 266 ALA B CA 1
ATOM 4210 C C . ALA B 1 266 ? -11.82 -22.766 -11.078 1 97.25 266 ALA B C 1
ATOM 4212 O O . ALA B 1 266 ? -12.141 -21.812 -10.367 1 97.25 266 ALA B O 1
ATOM 4213 N N . GLY B 1 267 ? -11.234 -22.594 -12.258 1 95.88 267 GLY B N 1
ATOM 4214 C CA . GLY B 1 267 ? -11.023 -21.281 -12.828 1 95.88 267 GLY B CA 1
ATOM 4215 C C . GLY B 1 267 ? -12.312 -20.5 -13.008 1 95.88 267 GLY B C 1
ATOM 4216 O O . GLY B 1 267 ? -12.359 -19.297 -12.727 1 95.88 267 GLY B O 1
ATOM 4217 N N . SER B 1 268 ? -13.344 -21.156 -13.453 1 95.06 268 SER B N 1
ATOM 4218 C CA . SER B 1 268 ? -14.633 -20.516 -13.688 1 95.06 268 SER B CA 1
ATOM 4219 C C . SER B 1 268 ? -15.242 -20.016 -12.375 1 95.06 268 SER B C 1
ATOM 4221 O O . SER B 1 268 ? -15.906 -18.984 -12.359 1 95.06 268 SER B O 1
ATOM 4223 N N . LEU B 1 269 ? -15.094 -20.75 -11.328 1 96 269 LEU B N 1
ATOM 4224 C CA . LEU B 1 269 ? -15.602 -20.359 -10.016 1 96 269 LEU B CA 1
ATOM 4225 C C . LEU B 1 269 ? -14.797 -19.188 -9.453 1 96 269 LEU B C 1
ATOM 4227 O O . LEU B 1 269 ? -15.359 -18.281 -8.828 1 96 269 LEU B O 1
ATOM 4231 N N . SER B 1 270 ? -13.477 -19.203 -9.695 1 95.69 270 SER B N 1
ATOM 4232 C CA . SER B 1 270 ? -12.586 -18.203 -9.117 1 95.69 270 SER B CA 1
ATOM 4233 C C . SER B 1 270 ? -12.906 -16.812 -9.641 1 95.69 270 SER B C 1
ATOM 4235 O O . SER B 1 270 ? -12.75 -15.82 -8.922 1 95.69 270 SER B O 1
ATOM 4237 N N . VAL B 1 271 ? -13.375 -16.641 -10.883 1 93.88 271 VAL B N 1
ATOM 4238 C CA . VAL B 1 271 ? -13.555 -15.336 -11.516 1 93.88 271 VAL B CA 1
ATOM 4239 C C . VAL B 1 271 ? -14.883 -14.727 -11.062 1 93.88 271 VAL B C 1
ATOM 4241 O O . VAL B 1 271 ? -15.188 -13.578 -11.398 1 93.88 271 VAL B O 1
ATOM 4244 N N . GLN B 1 272 ? -15.641 -15.461 -10.266 1 93.25 272 GLN B N 1
ATOM 4245 C CA . GLN B 1 272 ? -16.953 -15.008 -9.844 1 93.25 272 GLN B CA 1
ATOM 4246 C C . GLN B 1 272 ? -16.859 -14.18 -8.562 1 93.25 272 GLN B C 1
ATOM 4248 O O . GLN B 1 272 ? -17.844 -13.586 -8.125 1 93.25 272 GLN B O 1
ATOM 4253 N N . LYS B 1 273 ? -15.688 -14.086 -7.98 1 88.44 273 LYS B N 1
ATOM 4254 C CA . LYS B 1 273 ? -15.469 -13.344 -6.746 1 88.44 273 LYS B CA 1
ATOM 4255 C C . LYS B 1 273 ? -14.258 -12.422 -6.871 1 88.44 273 LYS B C 1
ATOM 4257 O O . LYS B 1 273 ? -13.414 -12.617 -7.754 1 88.44 273 LYS B O 1
ATOM 4262 N N . PHE B 1 274 ? -14.148 -11.547 -5.957 1 83 274 PHE B N 1
ATOM 4263 C CA . PHE B 1 274 ? -13.102 -10.531 -6.016 1 83 274 PHE B CA 1
ATOM 4264 C C . PHE B 1 274 ? -11.805 -11.062 -5.418 1 83 274 PHE B C 1
ATOM 4266 O O . PHE B 1 274 ? -11.82 -11.734 -4.387 1 83 274 PHE B O 1
ATOM 4273 N N . GLY B 1 275 ? -10.68 -10.664 -6.164 1 84.75 275 GLY B N 1
ATOM 4274 C CA . GLY B 1 275 ? -9.359 -10.961 -5.629 1 84.75 275 GLY B CA 1
ATOM 4275 C C . GLY B 1 275 ? -8.789 -12.266 -6.145 1 84.75 275 GLY B C 1
ATOM 4276 O O . GLY B 1 275 ? -9.531 -13.203 -6.426 1 84.75 275 GLY B O 1
ATOM 4277 N N . ALA B 1 276 ? -7.477 -12.344 -6.113 1 87.38 276 ALA B N 1
ATOM 4278 C CA . ALA B 1 276 ? -6.812 -13.562 -6.57 1 87.38 276 ALA B CA 1
ATOM 4279 C C . ALA B 1 276 ? -7.145 -14.742 -5.664 1 87.38 276 ALA B C 1
ATOM 4281 O O . ALA B 1 276 ? -7.867 -15.656 -6.062 1 87.38 276 ALA B O 1
ATOM 4282 N N . GLN B 1 277 ? -6.836 -14.656 -4.395 1 93.81 277 GLN B N 1
ATOM 4283 C CA . GLN B 1 277 ? -7.074 -15.766 -3.479 1 93.81 277 GLN B CA 1
ATOM 4284 C C . GLN B 1 277 ? -8.508 -15.75 -2.957 1 93.81 277 GLN B C 1
ATOM 4286 O O . GLN B 1 277 ? -9.078 -16.812 -2.662 1 93.81 277 GLN B O 1
ATOM 4291 N N . GLY B 1 278 ? -9.109 -14.594 -2.896 1 91 278 GLY B N 1
ATOM 4292 C CA . GLY B 1 278 ? -10.477 -14.461 -2.406 1 91 278 GLY B CA 1
ATOM 4293 C C . GLY B 1 278 ? -11.477 -15.234 -3.236 1 91 278 GLY B C 1
ATOM 4294 O O . GLY B 1 278 ? -12.469 -15.75 -2.705 1 91 278 GLY B O 1
ATOM 4295 N N . GLY B 1 279 ? -11.242 -15.367 -4.492 1 91.69 279 GLY B N 1
ATOM 4296 C CA . GLY B 1 279 ? -12.188 -16 -5.398 1 91.69 279 GLY B CA 1
ATOM 4297 C C . GLY B 1 279 ? -11.938 -17.484 -5.578 1 91.69 279 GLY B C 1
ATOM 4298 O O . GLY B 1 279 ? -12.734 -18.188 -6.215 1 91.69 279 GLY B O 1
ATOM 4299 N N . MET B 1 280 ? -10.898 -18 -5.039 1 96.75 280 MET B N 1
ATOM 4300 C CA . MET B 1 280 ? -10.523 -19.391 -5.258 1 96.75 280 MET B CA 1
ATOM 4301 C C . MET B 1 280 ? -11.5 -20.344 -4.555 1 96.75 280 MET B C 1
ATOM 4303 O O . MET B 1 280 ? -11.82 -20.141 -3.381 1 96.75 280 MET B O 1
ATOM 4307 N N . PRO B 1 281 ? -11.992 -21.344 -5.211 1 97.31 281 PRO B N 1
ATOM 4308 C CA . PRO B 1 281 ? -13.008 -22.234 -4.633 1 97.31 281 PRO B CA 1
ATOM 4309 C C . PRO B 1 281 ? -12.414 -23.25 -3.668 1 97.31 281 PRO B C 1
ATOM 4311 O O . PRO B 1 281 ? -11.234 -23.594 -3.775 1 97.31 281 PRO B O 1
ATOM 4314 N N . THR B 1 282 ? -13.273 -23.688 -2.775 1 97.56 282 THR B N 1
ATOM 4315 C CA . THR B 1 282 ? -12.984 -24.875 -1.993 1 97.56 282 THR B CA 1
ATOM 4316 C C . THR B 1 282 ? -13.406 -26.141 -2.754 1 97.56 282 THR B C 1
ATOM 4318 O O . THR B 1 282 ? -14.125 -26.047 -3.754 1 97.56 282 THR B O 1
ATOM 4321 N N . ILE B 1 283 ? -12.969 -27.25 -2.252 1 97.62 283 ILE B N 1
ATOM 4322 C CA . ILE B 1 283 ? -13.305 -28.531 -2.883 1 97.62 283 ILE B CA 1
ATOM 4323 C C . ILE B 1 283 ? -14.812 -28.75 -2.818 1 97.62 283 ILE B C 1
ATOM 4325 O O . ILE B 1 283 ? -15.406 -29.312 -3.74 1 97.62 283 ILE B O 1
ATOM 4329 N N . ASP B 1 284 ? -15.469 -28.266 -1.74 1 97.62 284 ASP B N 1
ATOM 4330 C CA . ASP B 1 284 ? -16.906 -28.438 -1.605 1 97.62 284 ASP B CA 1
ATOM 4331 C C . ASP B 1 284 ? -17.656 -27.625 -2.666 1 97.62 284 ASP B C 1
ATOM 4333 O O . ASP B 1 284 ? -18.625 -28.109 -3.252 1 97.62 284 ASP B O 1
ATOM 4337 N N . ALA B 1 285 ? -17.188 -26.422 -2.898 1 96.88 285 ALA B N 1
ATOM 4338 C CA . ALA B 1 285 ? -17.797 -25.578 -3.93 1 96.88 285 ALA B CA 1
ATOM 4339 C C . ALA B 1 285 ? -17.625 -26.203 -5.312 1 96.88 285 ALA B C 1
ATOM 4341 O O . ALA B 1 285 ? -18.531 -26.141 -6.148 1 96.88 285 ALA B O 1
ATOM 4342 N N . LEU B 1 286 ? -16.469 -26.75 -5.562 1 97.19 286 LEU B N 1
ATOM 4343 C CA . LEU B 1 286 ? -16.188 -27.391 -6.852 1 97.19 286 LEU B CA 1
ATOM 4344 C C . LEU B 1 286 ? -17.078 -28.609 -7.055 1 97.19 286 LEU B C 1
ATOM 4346 O O . LEU B 1 286 ? -17.641 -28.797 -8.133 1 97.19 286 LEU B O 1
ATOM 4350 N N . LYS B 1 287 ? -17.281 -29.438 -6.035 1 97.06 287 LYS B N 1
ATOM 4351 C CA . LYS B 1 287 ? -18.094 -30.656 -6.105 1 97.06 287 LYS B CA 1
ATOM 4352 C C . LYS B 1 287 ? -19.562 -30.312 -6.371 1 97.06 287 LYS B C 1
ATOM 4354 O O . LYS B 1 287 ? -20.297 -31.109 -6.957 1 97.06 287 LYS B O 1
ATOM 4359 N N . ALA B 1 288 ? -19.938 -29.125 -5.961 1 96.81 288 ALA B N 1
ATOM 4360 C CA . ALA B 1 288 ? -21.344 -28.703 -6.105 1 96.81 288 ALA B CA 1
ATOM 4361 C C . ALA B 1 288 ? -21.609 -28.188 -7.516 1 96.81 288 ALA B C 1
ATOM 4363 O O . ALA B 1 288 ? -22.766 -27.984 -7.895 1 96.81 288 ALA B O 1
ATOM 4364 N N . HIS B 1 289 ? -20.594 -28.016 -8.234 1 95.75 289 HIS B N 1
ATOM 4365 C CA . HIS B 1 289 ? -20.766 -27.516 -9.594 1 95.75 289 HIS B CA 1
ATOM 4366 C C . HIS B 1 289 ? -21.453 -28.547 -10.484 1 95.75 289 HIS B C 1
ATOM 4368 O O . HIS B 1 289 ? -21.172 -29.734 -10.375 1 95.75 289 HIS B O 1
ATOM 4374 N N . GLU B 1 290 ? -22.266 -28.078 -11.438 1 95.12 290 GLU B N 1
ATOM 4375 C CA . GLU B 1 290 ? -23.094 -28.953 -12.258 1 95.12 290 GLU B CA 1
ATOM 4376 C C . GLU B 1 290 ? -22.234 -29.812 -13.188 1 95.12 290 GLU B C 1
ATOM 4378 O O . GLU B 1 290 ? -22.641 -30.906 -13.562 1 95.12 290 GLU B O 1
ATOM 4383 N N . LYS B 1 291 ? -21.031 -29.359 -13.492 1 94.94 291 LYS B N 1
ATOM 4384 C CA . LYS B 1 291 ? -20.188 -30.078 -14.438 1 94.94 291 LYS B CA 1
ATOM 4385 C C . LYS B 1 291 ? -19.203 -30.984 -13.719 1 94.94 291 LYS B C 1
ATOM 4387 O O . LYS B 1 291 ? -18.359 -31.609 -14.352 1 94.94 291 LYS B O 1
ATOM 4392 N N . PHE B 1 292 ? -19.328 -31.016 -12.461 1 96.38 292 PHE B N 1
ATOM 4393 C CA . PHE B 1 292 ? -18.438 -31.906 -11.695 1 96.38 292 PHE B CA 1
ATOM 4394 C C . PHE B 1 292 ? -18.719 -33.375 -12.031 1 96.38 292 PHE B C 1
ATOM 4396 O O . PHE B 1 292 ? -19.875 -33.75 -12.172 1 96.38 292 PHE B O 1
ATOM 4403 N N . ASN B 1 293 ? -17.688 -34.094 -12.227 1 96.12 293 ASN B N 1
ATOM 4404 C CA . ASN B 1 293 ? -17.781 -35.531 -12.516 1 96.12 293 ASN B CA 1
ATOM 4405 C C . ASN B 1 293 ? -17.406 -36.344 -11.289 1 96.12 293 ASN B C 1
ATOM 4407 O O . ASN B 1 293 ? -16.25 -36.344 -10.852 1 96.12 293 ASN B O 1
ATOM 4411 N N . ASP B 1 294 ? -18.266 -37.219 -10.859 1 94.44 294 ASP B N 1
ATOM 4412 C CA . ASP B 1 294 ? -18.109 -38 -9.633 1 94.44 294 ASP B CA 1
ATOM 4413 C C . ASP B 1 294 ? -17.016 -39.062 -9.789 1 94.44 294 ASP B C 1
ATOM 4415 O O . ASP B 1 294 ? -16.547 -39.625 -8.797 1 94.44 294 ASP B O 1
ATOM 4419 N N . SER B 1 295 ? -16.578 -39.25 -10.984 1 95.5 295 SER B N 1
ATOM 4420 C CA . SER B 1 295 ? -15.547 -40.25 -11.227 1 95.5 295 SER B CA 1
ATOM 4421 C C . SER B 1 295 ? -14.148 -39.719 -10.945 1 95.5 295 SER B C 1
ATOM 4423 O O . SER B 1 295 ? -13.188 -40.469 -10.852 1 95.5 295 SER B O 1
ATOM 4425 N N . TRP B 1 296 ? -14.086 -38.375 -10.805 1 95.69 296 TRP B N 1
ATOM 4426 C CA . TRP B 1 296 ? -12.789 -37.75 -10.562 1 95.69 296 TRP B CA 1
ATOM 4427 C C . TRP B 1 296 ? -12.281 -38.094 -9.164 1 95.69 296 TRP B C 1
ATOM 4429 O O . TRP B 1 296 ? -13.062 -38.188 -8.219 1 95.69 296 TRP B O 1
ATOM 4439 N N . GLN B 1 297 ? -11.008 -38.375 -9.055 1 93.25 297 GLN B N 1
ATOM 4440 C CA . GLN B 1 297 ? -10.375 -38.562 -7.754 1 93.25 297 GLN B CA 1
ATOM 4441 C C . GLN B 1 297 ? -10.133 -37.219 -7.051 1 93.25 297 GLN B C 1
ATOM 4443 O O . GLN B 1 297 ? -9.391 -36.375 -7.555 1 93.25 297 GLN B O 1
ATOM 4448 N N . VAL B 1 298 ? -10.859 -37.188 -5.906 1 89.94 298 VAL B N 1
ATOM 4449 C CA . VAL B 1 298 ? -10.758 -35.906 -5.207 1 89.94 298 VAL B CA 1
ATOM 4450 C C . VAL B 1 298 ? -10.477 -36.156 -3.727 1 89.94 298 VAL B C 1
ATOM 4452 O O . VAL B 1 298 ? -10.844 -37.188 -3.18 1 89.94 298 VAL B O 1
#

Foldseek 3Di:
DEEQEWAWEKEKEWEAQDDADVVDDDDTDDIDIDTDTLSLLLLLLQLLQPDAYEYAAEAEPDPSSVVRLVVSVVSPYHDVLYYYDYPKHGWYWYWYDYPNDIDIDTDRIRLQVLDPVSCVVCVVVLLVAQEYEYEDSYDPNNVLVSLVSCLVNVRAYAYEHPPPDADDVVSLVSHQAYEEEPVNCCVHPNDDDPQVVLQVPANHYWYQHVQQAIWHHPNPGIDGDGADDDDFDAQAQLSSSLSNQLRSLVVQPDDNVLSSVLSSLQSRQQRNDDDNSRRGHGSVVSCPDPPDDPPGRD/DEEQEWAWEKEKEWEAQDDADVVDDDDTDDIDIDTDTLSLLLLLLQLLQPDAYEYAAEAEPDPSSVVSLVVSVVSPYHDVLYYYDYPKHGWYWYWYDYPNDIDIDTDRIRLQVLDPVSCVVCVVVLLVAQEYEYEDSYDPNNVLVSLVSCLVNVRAYEYEHPPPDADDVVSLVSHQAYEEEPVNCCVHPNDDDPQVVLQVPANHYWYQHVQQAIWHHPNPGIDGDGADDDDFDAQAQLSSSLSNQLRSLVVQPDDNVLSSVLSSLQSRQQRNDDDNSRRGHGSVVSCPDPPDDPVGRD

Secondary structure (DSSP, 8-state):
-EEEES--EEEEEEEESSPPPTT-EEEEEEEEEEEE-HHHHHHHHHHHTT--EEEE-EEESSHHHHHHHHHHHHTT-B-TT-EEETTSPPEEEEEEEETTEEEEEEE-GGGGG--HHHHHHTHHHHHT-SEEEEESSS-HHHHHHHHHHHHHHT-EEEEE--S-----HHHHTT-SEE--BHHHHHHHH-S--HHHHHHHSTTTBEEE-GGG-EEEE-SSSEEEEPPPP---S--TTHHHHHHHHHHHHHHTT--HHHHHHHHHHHHHHHTTSSSTTTTPPPHHHHHTSTT--TTS--/-EEEES--EEEEEEEESSPPPTT-EEEEEEEEEEEE-HHHHHHHHHHHTT--EEEE-EEESSHHHHHHHHHHHHTT-B-TTPEEETTSPPEEEEEEEETTEEEEEEE-GGGGG--HHHHHHTHHHHHT-SEEEEESSS-HHHHHHHHHHHHHHT-EEEEE--S-----HHHHTT-SEE--BHHHHHHHH-S--HHHHHHHSTTTBEEE-GGG-EEEE-SSSEEEEPPPP---S--TTHHHHHHHHHHHHHHTT--HHHHHHHHHHHHHHHTTSSSTTTTPPPHHHHHTSTT--TTS--

Organism: Aerococcus viridans (strain ATCC 11563 / DSM 20340 / CCUG 4311 / JCM 20461 / NBRC 12219 / NCTC 8251 / M1) (NCBI:txid655812)

Solvent-accessible surface area (backbone atoms only — not comparable to full-atom values): 29177 Å² total; per-residue (Å²): 78,36,32,25,42,25,15,37,22,40,28,42,40,36,33,27,88,54,85,51,48,79,74,29,76,29,64,32,79,42,73,49,75,47,66,32,30,65,27,41,34,20,39,43,23,15,18,35,53,69,31,57,30,35,41,36,33,20,22,7,66,41,70,61,22,54,49,50,51,50,50,41,41,75,42,56,27,41,55,86,61,44,41,69,38,72,98,38,44,34,11,33,35,42,32,43,34,43,92,91,35,43,23,26,40,34,28,52,50,17,9,61,60,36,32,54,68,53,50,61,74,47,38,72,63,57,69,63,26,52,32,37,40,38,44,46,54,32,39,63,71,25,53,53,50,51,49,51,52,24,57,74,64,74,27,43,30,41,38,34,54,48,62,77,65,94,69,66,66,73,58,60,73,59,43,48,31,38,50,28,39,59,68,40,42,35,70,74,70,40,94,62,60,64,65,61,53,23,62,75,32,48,64,24,36,35,37,37,46,70,84,62,15,36,36,31,10,74,69,84,48,77,43,77,46,71,43,65,86,71,70,77,67,24,67,50,41,23,68,30,25,24,54,14,33,28,50,38,26,41,74,54,67,37,52,71,69,53,12,53,52,54,8,44,51,41,22,43,50,12,14,51,26,63,47,38,54,71,10,45,48,42,45,68,59,48,64,68,36,89,82,51,59,88,83,58,54,124,77,38,32,24,41,25,14,38,23,40,28,41,39,36,32,27,90,56,85,50,48,78,74,29,76,30,65,32,76,43,74,50,76,47,64,31,31,64,28,40,34,18,40,44,24,15,18,35,53,70,31,56,32,36,40,37,32,21,21,7,65,41,71,62,22,54,50,51,50,50,49,42,41,75,42,56,27,42,54,85,62,44,41,72,39,70,96,37,43,34,11,33,36,43,33,43,35,44,92,92,34,41,23,28,40,34,26,52,51,18,10,60,60,36,33,55,68,52,48,61,74,44,36,72,65,56,69,63,25,52,31,37,41,39,45,47,55,32,41,64,69,27,54,53,49,51,50,52,51,24,56,75,64,75,28,44,31,41,37,34,55,49,62,76,66,92,70,65,67,75,58,59,73,58,44,49,31,37,50,28,38,59,68,42,42,34,71,75,71,40,95,62,59,64,64,62,53,23,62,74,31,47,64,25,36,36,37,38,47,69,84,64,14,36,37,33,10,75,69,83,49,77,43,78,47,69,44,63,87,69,69,77,68,23,66,49,42,24,67,29,26,25,54,13,31,27,50,36,25,42,75,53,67,39,52,72,70,54,12,51,51,54,8,44,53,40,21,43,51,12,15,51,26,62,46,37,55,70,11,45,45,41,42,69,60,48,64,67,36,90,82,50,59,88,84,57,55,123

Radius of gyration: 28.8 Å; Cα contacts (8 Å, |Δi|>4): 1463; chains: 2; bounding box: 47×88×64 Å

pLDDT: mean 95.65, std 3.66, range [78.69, 98.94]

InterPro domains:
  IPR002139 Ribokinase/fructokinase [PR00990] (4-25)
  IPR002139 Ribokinase/fructokinase [PR00990] (31-50)
  IPR002139 Ribokinase/fructokinase [PR00990] (102-115)
  IPR002139 Ribokinase/fructokinase [PR00990] (170-185)
  IPR002139 Ribokinase/fructokinase [PR00990] (205-216)
  IPR002173 Carbohydrate/purine kinase, PfkB, conserved site [PS00584] (234-247)
  IPR011611 Carbohydrate kinase PfkB [PF00294] (4-282)
  IPR011877 Ribokinase [MF_01987] (1-288)
  IPR011877 Ribokinase [cd01174] (1-282)
  IPR029056 Ribokinase-like [G3DSA:3.40.1190.20] (1-294)
  IPR029056 Ribokinase-like [SSF53613] (3-284)